Protein AF-A0A1Y3B166-F1 (afdb_monomer_lite)

InterPro domains:
  IPR000203 GPS motif [PF01825] (493-531)
  IPR000203 GPS motif [SM00303] (491-541)
  IPR009772 Cell division cycle protein 123 [PF07065] (14-251)
  IPR009772 Cell division cycle protein 123 [PTHR15323] (17-253)
  IPR046338 GAIN domain superfamily [G3DSA:2.60.220.50] (375-545)
  IPR057244 GAIN, subdomain B [PS50221] (388-542)

Sequence (607 aa):
CNSESCRVTNGNGHDENDDLNDEEINVIEFPQIEKRIRRSLRRYGNLFPKLNWSSCEDASWVQANGTKCSDLTSIFLMLKSSDKIVHDLTDPFDHCSDLDPENPPKFQYQLILRKWINMNPSMEFRCFIGNQTLLAICQRDVRTFYEYIGCEKSQIIQDIQDFFDENIRGKFPLDNFVIDILRPKIQTIQLIDVNVFGELTDSLLFDWDELLAIVEREDSVPSSEFRFIENRFGVQRGRFELNSLPLDVLNGNITNFENVNNNDCYTEEYNDKIHSIYDDIKNESNPITPDKLDKLLSDLNQIIKNISNVIEDVDVANLTHSSLLVVDNLVGRSETWLNMTNVQRLKNSDQVLSVAENLALMMNRKQDEPSDLHPIVRIECANVLLHSKHSTLQSNQSLQYELNKTRLSLPSMSLKGPSDEKISLSSTASVIKNRNLIPRICGRDTADEFQLLNTAIVSMVIGDHNETIRFPEPYYFNLETSNYDRLIFGDQPSCYYWNTSEKCWSSDGCYYRKIDSNRSASICECNHLTSIVIIVDIYNRDGDDLVKTWLTRITSTTTILSVSARNYLLVGYSSPLAIIAVGLIWFYMTEAQVWQDVLESLCGRYL

pLDDT: mean 75.25, std 18.44, range [26.56, 98.0]

Foldseek 3Di:
DDDDDDDDDDDDDDDDDDDDDPDPPPDDDDVVVQVVVVVCCVVQAWWWKDKPADTLQLLLVVDPVRRTHRHPVSRVSSCVLRVVNVCVVPPVCVPPPPADPVDGDDDDMDIDIHRDDDADQQQKKKWWFAQLDTAAIERPQLQADDQVCVVCVVQSLVLVRVCSVVPPRPPDPDRTWMWMWGPPDGNDIDTDHIGGLDDVDDPRVDDSVVVVVLNPDPPDRDRHYYDYQNDGVSRDDDPSCLSVDDVVVVVLDDDDPDDDDDPPPVVVVLLVQLVVLVVVLVPDDPPDALVVLLVSLVSLLVSLVVVLVDDLDDPLVVSLLSSVVSLLSSLPRQVNLVPDDLVSLLSSLLSSQSSQQSSFQSLQSVQPPDDVRDQWDWRDDPFKIKIKGKDWAALQDWDWDDDPQKIKIFGSHAFDDPNPDTDIKMKMKMWGDDFSSARAAPPDPDPPPQKTFFWTWMAMDIHHPPDPGDDPPQGKMKMKTFTNDFDDPQKDKAKWFQDPVVSHTYRPQKGWDPVPDHRGMTMIIGRDRGTMTIMIGRPGVPPPPVVVVVVVVVVVVVVVVVVVVVVVVVPVDDDPVVCVVVVVVVCVVVCVVVVVVVCVVVVVVVD

Structure (mmCIF, N/CA/C/O backbone):
data_AF-A0A1Y3B166-F1
#
_entry.id   AF-A0A1Y3B166-F1
#
loop_
_atom_site.group_PDB
_atom_site.id
_atom_site.type_symbol
_atom_site.label_atom_id
_atom_site.label_alt_id
_atom_site.label_comp_id
_atom_site.label_asym_id
_atom_site.label_entity_id
_atom_site.label_seq_id
_atom_site.pdbx_PDB_ins_code
_atom_site.Cartn_x
_atom_site.Cartn_y
_atom_site.Cartn_z
_atom_site.occupancy
_atom_site.B_iso_or_equiv
_atom_site.auth_seq_id
_atom_site.auth_comp_id
_atom_site.auth_asym_id
_atom_site.auth_atom_id
_atom_site.pdbx_PDB_model_num
ATOM 1 N N . CYS A 1 1 ? -48.652 16.633 -29.079 1.00 29.06 1 CYS A N 1
ATOM 2 C CA . CYS A 1 1 ? -48.584 16.415 -30.533 1.00 29.06 1 CYS A CA 1
ATOM 3 C C . CYS A 1 1 ? -47.295 15.686 -30.857 1.00 29.06 1 CYS A C 1
ATOM 5 O O . CYS A 1 1 ? -46.247 16.175 -30.470 1.00 29.06 1 CYS A O 1
ATOM 7 N N . ASN A 1 2 ? -47.468 14.527 -31.489 1.00 30.77 2 ASN A N 1
ATOM 8 C CA . ASN A 1 2 ? -46.549 13.662 -32.229 1.00 30.77 2 ASN A CA 1
ATOM 9 C C . ASN A 1 2 ? -45.159 13.321 -31.673 1.00 30.77 2 ASN A C 1
ATOM 11 O O . ASN A 1 2 ? -44.249 14.137 -31.598 1.00 30.77 2 ASN A O 1
ATOM 15 N N . SER A 1 3 ? -45.054 12.021 -31.400 1.00 34.16 3 SER A N 1
ATOM 16 C CA . SER A 1 3 ? -43.893 11.153 -31.526 1.00 34.16 3 SER A CA 1
ATOM 17 C C . SER A 1 3 ? -43.062 11.415 -32.781 1.00 34.16 3 SER A C 1
ATOM 19 O O . SER A 1 3 ? -43.612 11.419 -33.883 1.00 34.16 3 SER A O 1
ATOM 21 N N . GLU A 1 4 ? -41.743 11.448 -32.621 1.00 29.92 4 GLU A N 1
ATOM 22 C CA . GLU A 1 4 ? -40.831 10.958 -33.648 1.00 29.92 4 GLU A CA 1
ATOM 23 C C . GLU A 1 4 ? -39.654 10.229 -32.993 1.00 29.92 4 GLU A C 1
ATOM 25 O O . GLU A 1 4 ? -39.066 10.666 -32.005 1.00 29.92 4 GLU A O 1
ATOM 30 N N . SER A 1 5 ? -39.434 9.035 -33.526 1.00 31.53 5 SER A N 1
ATOM 31 C CA . SER A 1 5 ? -38.489 8.005 -33.128 1.00 31.53 5 SER A CA 1
ATOM 32 C C . SER A 1 5 ? -37.068 8.407 -33.524 1.00 31.53 5 SER A C 1
ATOM 34 O O . SER A 1 5 ? -36.801 8.639 -34.701 1.00 31.53 5 SER A O 1
ATOM 36 N N . CYS A 1 6 ? -36.136 8.418 -32.569 1.00 26.56 6 CYS A N 1
ATOM 37 C CA . CYS A 1 6 ? -34.710 8.360 -32.882 1.00 26.56 6 CYS A CA 1
ATOM 38 C C . CYS A 1 6 ? -34.286 6.890 -32.971 1.00 26.56 6 CYS A C 1
ATOM 40 O O . CYS A 1 6 ? -33.980 6.254 -31.964 1.00 26.56 6 CYS A O 1
ATOM 42 N N . ARG A 1 7 ? -34.283 6.358 -34.197 1.00 29.00 7 ARG A N 1
ATOM 43 C CA . ARG A 1 7 ? -33.523 5.161 -34.574 1.00 29.00 7 ARG A CA 1
ATOM 44 C C . ARG A 1 7 ? -32.033 5.502 -34.552 1.00 29.00 7 ARG A C 1
ATOM 46 O O . ARG A 1 7 ? -31.600 6.362 -35.313 1.00 29.00 7 ARG A O 1
ATOM 53 N N . VAL A 1 8 ? -31.256 4.802 -33.732 1.00 31.70 8 VAL A N 1
ATOM 54 C CA . VAL A 1 8 ? -29.798 4.739 -33.884 1.00 31.70 8 VAL A CA 1
ATOM 55 C C . VAL A 1 8 ? -29.495 3.556 -34.796 1.00 31.70 8 VAL A C 1
ATOM 57 O O . VAL A 1 8 ? -29.749 2.406 -34.454 1.00 31.70 8 VAL A O 1
ATOM 60 N N . THR A 1 9 ? -29.017 3.858 -35.998 1.00 29.95 9 THR A N 1
ATOM 61 C CA . THR A 1 9 ? -28.485 2.889 -36.956 1.00 29.95 9 THR A CA 1
ATOM 62 C C . THR A 1 9 ? -27.057 2.526 -36.554 1.00 29.95 9 THR A C 1
ATOM 64 O O . THR A 1 9 ? -26.166 3.362 -36.707 1.00 29.95 9 THR A O 1
ATOM 67 N N . ASN A 1 10 ? -26.831 1.299 -36.082 1.00 31.59 10 ASN A N 1
ATOM 68 C CA . ASN A 1 10 ? -25.486 0.727 -36.024 1.00 31.59 10 ASN A CA 1
ATOM 69 C C . ASN A 1 10 ? -25.186 -0.002 -37.334 1.00 31.59 10 ASN A C 1
ATOM 71 O O . ASN A 1 10 ? -25.979 -0.813 -37.810 1.00 31.59 10 ASN A O 1
ATOM 75 N N . GLY A 1 11 ? -24.054 0.369 -37.931 1.00 28.53 11 GLY A N 1
ATOM 76 C CA . GLY A 1 11 ? -23.514 -0.225 -39.143 1.00 28.53 11 GLY A CA 1
ATOM 77 C C . GLY A 1 11 ? -22.986 -1.638 -38.907 1.00 28.53 11 GLY A C 1
ATOM 78 O O . GLY A 1 11 ? -22.489 -1.966 -37.834 1.00 28.53 11 GLY A O 1
ATOM 79 N N . ASN A 1 12 ? -23.112 -2.441 -39.960 1.00 32.22 12 ASN A N 1
ATOM 80 C CA . ASN A 1 12 ? -22.697 -3.832 -40.071 1.00 32.22 12 ASN A CA 1
ATOM 81 C C . ASN A 1 12 ? -21.214 -4.072 -39.742 1.00 32.22 12 ASN A C 1
ATOM 83 O O . ASN A 1 12 ? -20.334 -3.452 -40.340 1.00 32.22 12 ASN A O 1
ATOM 87 N N . GLY A 1 13 ? -20.967 -5.092 -38.924 1.00 29.06 13 GLY A N 1
ATOM 88 C CA . GLY A 1 13 ? -19.733 -5.870 -38.853 1.00 29.06 13 GLY A CA 1
ATOM 89 C C . GLY A 1 13 ? -20.089 -7.224 -38.242 1.00 29.06 13 GLY A C 1
ATOM 90 O O . GLY A 1 13 ? -20.595 -7.254 -37.130 1.00 29.06 13 GLY A O 1
ATOM 91 N N . HIS A 1 14 ? -19.951 -8.288 -39.033 1.00 35.25 14 HIS A N 1
ATOM 92 C CA . HIS A 1 14 ? -20.368 -9.663 -38.750 1.00 35.25 14 HIS A CA 1
ATOM 93 C C . HIS A 1 14 ? -19.939 -10.190 -37.380 1.00 35.25 14 HIS A C 1
ATOM 95 O O . HIS A 1 14 ? -18.762 -10.097 -37.065 1.00 35.25 14 HIS A O 1
ATOM 101 N N . ASP A 1 15 ? -20.867 -10.847 -36.683 1.00 33.34 15 ASP A N 1
ATOM 102 C CA . ASP A 1 15 ? -20.613 -12.121 -36.008 1.00 33.34 15 ASP A CA 1
ATOM 103 C C . ASP A 1 15 ? -21.908 -12.948 -35.981 1.00 33.34 15 ASP A C 1
ATOM 105 O O . ASP A 1 15 ? -23.016 -12.418 -36.092 1.00 33.34 15 ASP A O 1
ATOM 109 N N . GLU A 1 16 ? -21.717 -14.260 -36.014 1.00 35.97 16 GLU A N 1
ATOM 110 C CA . GLU A 1 16 ? -22.635 -15.281 -36.506 1.00 35.97 16 GLU A CA 1
ATOM 111 C C . GLU A 1 16 ? -23.807 -15.600 -35.558 1.00 35.97 16 GLU A C 1
ATOM 113 O O . GLU A 1 16 ? -23.762 -15.366 -34.356 1.00 35.97 16 GLU A O 1
ATOM 118 N N . ASN A 1 17 ? -24.871 -16.125 -36.170 1.00 34.91 17 ASN A N 1
ATOM 119 C CA . ASN A 1 17 ? -26.182 -16.458 -35.614 1.00 34.91 17 ASN A CA 1
ATOM 120 C C . ASN A 1 17 ? -26.159 -17.257 -34.298 1.00 34.91 17 ASN A C 1
ATOM 122 O O . ASN A 1 17 ? -25.684 -18.390 -34.292 1.00 34.91 17 ASN A O 1
ATOM 126 N N . ASP A 1 18 ? -26.864 -16.748 -33.286 1.00 37.28 18 ASP A N 1
ATOM 127 C CA . ASP A 1 18 ? -27.572 -17.570 -32.300 1.00 37.28 18 ASP A CA 1
ATOM 128 C C . ASP A 1 18 ? -29.056 -17.158 -32.310 1.00 37.28 18 ASP A C 1
ATOM 130 O O . ASP A 1 18 ? -29.440 -16.093 -31.823 1.00 37.28 18 ASP A O 1
ATOM 134 N N . ASP A 1 19 ? -29.887 -18.000 -32.930 1.00 44.50 19 ASP A N 1
ATOM 135 C CA . ASP A 1 19 ? -31.347 -17.889 -32.947 1.00 44.50 19 ASP A CA 1
ATOM 136 C C . ASP A 1 19 ? -31.904 -18.127 -31.529 1.00 44.50 19 ASP A C 1
ATOM 138 O O . ASP A 1 19 ? -32.059 -19.269 -31.089 1.00 44.50 19 ASP A O 1
ATOM 142 N N . LEU A 1 20 ? -32.254 -17.055 -30.814 1.00 43.06 20 LEU A N 1
ATOM 143 C CA . LEU A 1 20 ? -33.103 -17.123 -29.624 1.00 43.06 20 LEU A CA 1
ATOM 144 C C . LEU A 1 20 ? -34.453 -16.481 -29.946 1.00 43.06 20 LEU A C 1
ATOM 146 O O . LEU A 1 20 ? -34.530 -15.312 -30.307 1.00 43.06 20 LEU A O 1
ATOM 150 N N . ASN A 1 21 ? -35.509 -17.288 -29.840 1.00 42.59 21 ASN A N 1
ATOM 151 C CA . ASN A 1 21 ? -36.901 -16.910 -30.068 1.00 42.59 21 ASN A CA 1
ATOM 152 C C . ASN A 1 21 ? -37.264 -15.582 -29.376 1.00 42.59 21 ASN A C 1
ATOM 154 O O . ASN A 1 21 ? -37.164 -15.478 -28.154 1.00 42.59 21 ASN A O 1
ATOM 158 N N . ASP A 1 22 ? -37.759 -14.615 -30.154 1.00 46.34 22 ASP A N 1
ATOM 159 C CA . ASP A 1 22 ? -38.409 -13.395 -29.667 1.00 46.34 22 ASP A CA 1
ATOM 160 C C . ASP A 1 22 ? -39.724 -13.753 -28.942 1.00 46.34 22 ASP A C 1
ATOM 162 O O . ASP A 1 22 ? -40.817 -13.703 -29.513 1.00 46.34 22 ASP A O 1
ATOM 166 N N . GLU A 1 23 ? -39.643 -14.135 -27.667 1.00 53.56 23 GLU A N 1
ATOM 167 C CA . GLU A 1 23 ? -40.778 -13.977 -26.759 1.00 53.56 23 GLU A CA 1
ATOM 168 C C . GLU A 1 23 ? -40.972 -12.470 -26.521 1.00 53.56 23 GLU A C 1
ATOM 170 O O . GLU A 1 23 ? -40.043 -11.784 -26.095 1.00 53.56 23 GLU A O 1
ATOM 175 N N . GLU A 1 24 ? -42.162 -11.928 -26.814 1.00 52.53 24 GLU A N 1
ATOM 176 C CA . GLU A 1 24 ? -42.541 -10.549 -26.472 1.00 52.53 24 GLU A CA 1
ATOM 177 C C . GLU A 1 24 ? -42.286 -10.302 -24.974 1.00 52.53 24 GLU A C 1
ATOM 179 O O . GLU A 1 24 ? -43.092 -10.669 -24.115 1.00 52.53 24 GLU A O 1
ATOM 184 N N . ILE A 1 25 ? -41.151 -9.678 -24.641 1.00 55.22 25 ILE A N 1
ATOM 185 C CA . ILE A 1 25 ? -40.824 -9.308 -23.265 1.00 55.22 25 ILE A CA 1
ATOM 186 C C . ILE A 1 25 ? -41.840 -8.252 -22.832 1.00 55.22 25 ILE A C 1
ATOM 188 O O . ILE A 1 25 ? -41.792 -7.096 -23.256 1.00 55.22 25 ILE A O 1
ATOM 192 N N . ASN A 1 26 ? -42.779 -8.652 -21.980 1.00 54.41 26 ASN A N 1
ATOM 193 C CA . ASN A 1 26 ? -43.781 -7.766 -21.409 1.00 54.41 26 ASN A CA 1
ATOM 194 C C . ASN A 1 26 ? -43.086 -6.812 -20.416 1.00 54.41 26 ASN A C 1
ATOM 196 O O . ASN A 1 26 ? -42.846 -7.162 -19.259 1.00 54.41 26 ASN A O 1
ATOM 200 N N . VAL A 1 27 ? -42.678 -5.629 -20.887 1.00 64.31 27 VAL A N 1
ATOM 201 C CA . VAL A 1 27 ? -41.956 -4.639 -20.074 1.00 64.31 27 VAL A CA 1
ATOM 202 C C . VAL A 1 27 ? -42.905 -4.066 -19.021 1.00 64.31 27 VAL A C 1
ATOM 204 O O . VAL A 1 27 ? -43.842 -3.334 -19.331 1.00 64.31 27 VAL A O 1
ATOM 207 N N . ILE A 1 28 ? -42.659 -4.399 -17.755 1.00 71.50 28 ILE A N 1
ATOM 208 C CA . ILE A 1 28 ? -43.430 -3.879 -16.623 1.00 71.50 28 ILE A CA 1
ATOM 209 C C . ILE A 1 28 ? -43.068 -2.400 -16.412 1.00 71.50 28 ILE A C 1
ATOM 211 O O . ILE A 1 28 ? -41.926 -2.074 -16.089 1.00 71.50 28 ILE A O 1
ATOM 215 N N . GLU A 1 29 ? -44.043 -1.499 -16.566 1.00 76.06 29 GLU A N 1
ATOM 216 C CA . GLU A 1 29 ? -43.862 -0.056 -16.360 1.00 76.06 29 GLU A CA 1
ATOM 217 C C . GLU A 1 29 ? -44.347 0.408 -14.975 1.00 76.06 29 GLU A C 1
ATOM 219 O O . GLU A 1 29 ? -45.410 0.008 -14.494 1.00 76.06 29 GLU A O 1
ATOM 224 N N . PHE A 1 30 ? -43.621 1.352 -14.357 1.00 85.12 30 PHE A N 1
ATOM 225 C CA . PHE A 1 30 ? -43.967 1.934 -13.049 1.00 85.12 30 PHE A CA 1
ATOM 226 C C . PHE A 1 30 ? -44.230 3.451 -13.126 1.00 85.12 30 PHE A C 1
ATOM 228 O O . PHE A 1 30 ? -43.569 4.246 -12.443 1.00 85.12 30 PHE A O 1
ATOM 235 N N . PRO A 1 31 ? -45.229 3.910 -13.904 1.00 87.94 31 PRO A N 1
ATOM 236 C CA . PRO A 1 31 ? -45.372 5.317 -14.293 1.00 87.94 31 PRO A CA 1
ATOM 237 C C . PRO A 1 31 ? -45.524 6.282 -13.106 1.00 87.94 31 PRO A C 1
ATOM 239 O O . PRO A 1 31 ? -45.071 7.430 -13.156 1.00 87.94 31 PRO A O 1
ATOM 242 N N . GLN A 1 32 ? -46.139 5.837 -12.006 1.00 89.75 32 GLN A N 1
ATOM 243 C CA . GLN A 1 32 ? -46.289 6.658 -10.802 1.00 89.75 32 GLN A CA 1
ATOM 244 C C . GLN A 1 32 ? -44.958 6.860 -10.066 1.00 89.75 32 GLN A C 1
ATOM 246 O O . GLN A 1 32 ? -44.649 7.988 -9.667 1.00 89.75 32 GLN A O 1
ATOM 251 N N . ILE A 1 33 ? -44.167 5.794 -9.911 1.00 90.31 33 ILE A N 1
ATOM 252 C CA . ILE A 1 33 ? -42.852 5.832 -9.259 1.00 90.31 33 ILE A CA 1
ATOM 253 C C . ILE A 1 33 ? -41.909 6.692 -10.093 1.00 90.31 33 ILE A C 1
ATOM 255 O O . ILE A 1 33 ? -41.327 7.645 -9.573 1.00 90.31 33 ILE A O 1
ATOM 259 N N . GLU A 1 34 ? -41.858 6.463 -11.406 1.00 93.06 34 GLU A N 1
ATOM 260 C CA . GLU A 1 34 ? -41.016 7.256 -12.297 1.00 93.06 34 GLU A CA 1
ATOM 261 C C . GLU A 1 34 ? -41.362 8.746 -12.260 1.00 93.06 34 GLU A C 1
ATOM 263 O O . GLU A 1 34 ? -40.479 9.605 -12.231 1.00 93.06 34 GLU A O 1
ATOM 268 N N . LYS A 1 35 ? -42.657 9.090 -12.245 1.00 94.38 35 LYS A N 1
ATOM 269 C CA . LYS A 1 35 ? -43.097 10.487 -12.157 1.00 94.38 35 LYS A CA 1
ATOM 270 C C . LYS A 1 35 ? -42.644 11.136 -10.849 1.00 94.38 35 LYS A C 1
ATOM 272 O O . LYS A 1 35 ? -42.247 12.305 -10.863 1.00 94.38 35 LYS A O 1
ATOM 277 N N . ARG A 1 36 ? -42.690 10.405 -9.729 1.00 94.94 36 ARG A N 1
ATOM 278 C CA . ARG A 1 36 ? -42.213 10.890 -8.422 1.00 94.94 36 ARG A CA 1
ATOM 279 C C . ARG A 1 36 ? -40.693 11.052 -8.417 1.00 94.94 36 ARG A C 1
ATOM 281 O O . ARG A 1 36 ? -40.229 12.124 -8.037 1.00 94.94 36 ARG A O 1
ATOM 288 N N . ILE A 1 37 ? -39.943 10.082 -8.941 1.00 95.44 37 ILE A N 1
ATOM 289 C CA . ILE A 1 37 ? -38.481 10.162 -9.085 1.00 95.44 37 ILE A CA 1
ATOM 290 C C . ILE A 1 37 ? -38.084 11.365 -9.950 1.00 95.44 37 ILE A C 1
ATOM 292 O O . ILE A 1 37 ? -37.311 12.216 -9.512 1.00 95.44 37 ILE A O 1
ATOM 296 N N . ARG A 1 38 ? -38.673 11.514 -11.145 1.00 95.31 38 ARG A N 1
ATOM 297 C CA . ARG A 1 38 ? -38.398 12.652 -12.044 1.00 95.31 38 ARG A CA 1
ATOM 298 C C . ARG A 1 38 ? -38.731 13.999 -11.399 1.00 95.31 38 ARG A C 1
ATOM 300 O O . ARG A 1 38 ? -38.106 15.006 -11.732 1.00 95.31 38 ARG A O 1
ATOM 307 N N . ARG A 1 39 ? -39.720 14.056 -10.499 1.00 95.75 39 ARG A N 1
ATOM 308 C CA . ARG A 1 39 ? -40.032 15.270 -9.728 1.00 95.75 39 ARG A CA 1
ATOM 309 C C . ARG A 1 39 ? -38.964 15.552 -8.668 1.00 95.75 39 ARG A C 1
ATOM 311 O O . ARG A 1 39 ? -38.594 16.712 -8.507 1.00 95.75 39 ARG A O 1
ATOM 318 N N . SER A 1 40 ? -38.462 14.525 -7.987 1.00 96.31 40 SER A N 1
ATOM 319 C CA . SER A 1 40 ? -37.365 14.651 -7.021 1.00 96.31 40 SER A CA 1
ATOM 320 C C . SER A 1 40 ? -36.061 15.084 -7.693 1.00 96.31 40 SER A C 1
ATOM 322 O O . SER A 1 40 ? -35.439 16.028 -7.213 1.00 96.31 40 SER A O 1
ATOM 324 N N . LEU A 1 41 ? -35.709 14.499 -8.845 1.00 95.25 41 LEU A N 1
ATOM 325 C CA . LEU A 1 41 ? -34.530 14.884 -9.637 1.00 95.25 41 LEU A CA 1
ATOM 326 C C . LEU A 1 41 ? -34.592 16.360 -10.050 1.00 95.25 41 LEU A C 1
ATOM 328 O O . LEU A 1 41 ? -33.640 17.110 -9.868 1.00 95.25 41 LEU A O 1
ATOM 332 N N . ARG A 1 42 ? -35.758 16.831 -10.513 1.00 95.44 42 ARG A N 1
ATOM 333 C CA . ARG A 1 42 ? -35.951 18.255 -10.839 1.00 95.44 42 ARG A CA 1
ATOM 334 C C . ARG A 1 42 ? -35.795 19.185 -9.636 1.00 95.44 42 ARG A C 1
ATOM 336 O O . ARG A 1 42 ? -35.404 20.332 -9.812 1.00 95.44 42 ARG A O 1
ATOM 343 N N . ARG A 1 43 ? -36.154 18.727 -8.433 1.00 95.75 43 ARG A N 1
ATOM 344 C CA . ARG A 1 43 ? -36.134 19.555 -7.220 1.00 95.75 43 ARG A CA 1
ATOM 345 C C . ARG A 1 43 ? -34.763 19.590 -6.549 1.00 95.75 43 ARG A C 1
ATOM 347 O O . ARG A 1 43 ? -34.367 20.641 -6.058 1.00 95.75 43 ARG A O 1
ATOM 354 N N . TYR A 1 44 ? -34.081 18.453 -6.479 1.00 93.19 44 TYR A N 1
ATOM 355 C CA . TYR A 1 44 ? -32.858 18.288 -5.691 1.00 93.19 44 TYR A CA 1
ATOM 356 C C . TYR A 1 44 ? -31.603 18.101 -6.552 1.00 93.19 44 TYR A C 1
ATOM 358 O O . TYR A 1 44 ? -30.494 18.169 -6.022 1.00 93.19 44 TYR A O 1
ATOM 366 N N . GLY A 1 45 ? -31.765 17.930 -7.868 1.00 94.12 45 GLY A N 1
ATOM 367 C CA . GLY A 1 45 ? -30.688 17.614 -8.794 1.00 94.12 45 GLY A CA 1
ATOM 368 C C . GLY A 1 45 ? -30.309 16.146 -8.666 1.00 94.12 45 GLY A C 1
ATOM 369 O O . GLY A 1 45 ? -31.100 15.267 -8.995 1.00 94.12 45 GLY A O 1
ATOM 370 N N . ASN A 1 46 ? -29.106 15.898 -8.160 1.00 95.31 46 ASN A N 1
ATOM 371 C CA . ASN A 1 46 ? -28.573 14.550 -8.000 1.00 95.31 46 ASN A CA 1
ATOM 372 C C . ASN A 1 46 ? -29.121 13.891 -6.733 1.00 95.31 46 ASN A C 1
ATOM 374 O O . ASN A 1 46 ? -29.265 14.540 -5.691 1.00 95.31 46 ASN A O 1
ATOM 378 N N . LEU A 1 47 ? -29.403 12.597 -6.820 1.00 96.06 47 LEU A N 1
ATOM 379 C CA . LEU A 1 47 ? -30.021 11.815 -5.757 1.00 96.06 47 LEU A CA 1
ATOM 380 C C . LEU A 1 47 ? -29.172 10.597 -5.396 1.00 96.06 47 LEU A C 1
ATOM 382 O O . LEU A 1 47 ? -28.379 10.118 -6.204 1.00 96.06 47 LEU A O 1
ATOM 386 N N . PHE A 1 48 ? -29.380 10.101 -4.181 1.00 94.44 48 PHE A N 1
ATOM 387 C CA . PHE A 1 48 ? -28.839 8.848 -3.676 1.00 94.44 48 PHE A CA 1
ATOM 388 C C . PHE A 1 48 ? -30.002 7.962 -3.187 1.00 94.44 48 PHE A C 1
ATOM 390 O O . PHE A 1 48 ? -30.721 8.379 -2.266 1.00 94.44 48 PHE A O 1
ATOM 397 N N . PRO A 1 49 ? -30.259 6.810 -3.837 1.00 94.94 49 PRO A N 1
ATOM 398 C CA . PRO A 1 49 ? -31.373 5.934 -3.493 1.00 94.94 49 PRO A CA 1
ATOM 399 C C . PRO A 1 49 ? -31.048 4.978 -2.333 1.00 94.94 49 PRO A C 1
ATOM 401 O O . PRO A 1 49 ? -29.926 4.490 -2.189 1.00 94.94 49 PRO A O 1
ATOM 404 N N . LYS A 1 50 ? -32.069 4.697 -1.524 1.00 95.44 50 LYS A N 1
ATOM 405 C CA . LYS A 1 50 ? -32.062 3.764 -0.389 1.00 95.44 50 LYS A CA 1
ATOM 406 C C . LYS A 1 50 ? -33.464 3.150 -0.240 1.00 95.44 50 LYS A C 1
ATOM 408 O O . LYS A 1 50 ? -34.446 3.812 -0.592 1.00 95.44 50 LYS A O 1
ATOM 413 N N . LEU A 1 51 ? -33.562 1.913 0.246 1.00 95.00 51 LEU A N 1
ATOM 414 C CA . LEU A 1 51 ? -34.832 1.340 0.709 1.00 95.00 51 LEU A CA 1
ATOM 415 C C . LEU A 1 51 ? -35.058 1.664 2.194 1.00 95.00 51 LEU A C 1
ATOM 417 O O . LEU A 1 51 ? -34.637 2.715 2.673 1.00 95.00 51 LEU A O 1
ATOM 421 N N . ASN A 1 52 ? -35.777 0.821 2.926 1.00 92.94 52 ASN A N 1
ATOM 422 C CA . ASN A 1 52 ? -36.113 1.066 4.322 1.00 92.94 52 ASN A CA 1
ATOM 423 C C . ASN A 1 52 ? -34.848 1.143 5.189 1.00 92.94 52 ASN A C 1
ATOM 425 O O . ASN A 1 52 ? -34.753 2.044 6.025 1.00 92.94 52 ASN A O 1
ATOM 429 N N . TRP A 1 53 ? -33.871 0.262 4.945 1.00 91.31 53 TRP A N 1
ATOM 430 C CA . TRP A 1 53 ? -32.709 0.087 5.821 1.00 91.31 53 TRP A CA 1
ATOM 431 C C . TRP A 1 53 ? -31.381 0.228 5.100 1.00 91.31 53 TRP A C 1
ATOM 433 O O . TRP A 1 53 ? -30.471 0.836 5.658 1.00 91.31 53 TRP A O 1
ATOM 443 N N . SER A 1 54 ? -31.287 -0.190 3.840 1.00 91.81 54 SER A N 1
ATOM 444 C CA . SER A 1 54 ? -30.014 -0.207 3.124 1.00 91.81 54 SER A CA 1
ATOM 445 C C . SER A 1 54 ? -29.908 0.839 2.020 1.00 91.81 54 SER A C 1
ATOM 447 O O . SER A 1 54 ? -30.828 1.054 1.225 1.00 91.81 54 SER A O 1
ATOM 449 N N . SER A 1 55 ? -28.756 1.509 1.960 1.00 91.06 55 SER A N 1
ATOM 450 C CA . SER A 1 55 ? -28.369 2.360 0.834 1.00 91.06 55 SER A CA 1
ATOM 451 C C . SER A 1 55 ? -27.659 1.547 -0.252 1.00 91.06 55 SER A C 1
ATOM 453 O O . SER A 1 55 ? -27.010 0.548 0.046 1.00 91.06 55 SER A O 1
ATOM 455 N N . CYS A 1 56 ? -27.729 2.008 -1.505 1.00 89.06 56 CYS A N 1
ATOM 456 C CA . CYS A 1 56 ? -27.114 1.318 -2.652 1.00 89.06 56 CYS A CA 1
ATOM 457 C C . CYS A 1 56 ? -25.599 1.595 -2.774 1.00 89.06 56 CYS A C 1
ATOM 459 O O . CYS A 1 56 ? -25.089 1.779 -3.874 1.00 89.06 56 CYS A O 1
ATOM 461 N N . GLU A 1 57 ? -24.878 1.776 -1.668 1.00 88.06 57 GLU A N 1
ATOM 462 C CA . GLU A 1 57 ? -23.464 2.188 -1.695 1.00 88.06 57 GLU A CA 1
ATOM 463 C C . GLU A 1 57 ? -22.546 1.125 -2.327 1.00 88.06 57 GLU A C 1
ATOM 465 O O . GLU A 1 57 ? -21.611 1.453 -3.061 1.00 88.06 57 GLU A O 1
ATOM 470 N N . ASP A 1 58 ? -22.866 -0.146 -2.095 1.00 85.44 58 ASP A N 1
ATOM 471 C CA . ASP A 1 58 ? -22.180 -1.323 -2.633 1.00 85.44 58 ASP A CA 1
ATOM 472 C C . ASP A 1 58 ? -22.298 -1.441 -4.159 1.00 85.44 58 ASP A C 1
ATOM 474 O O . ASP A 1 58 ? -21.405 -1.987 -4.790 1.00 85.44 58 ASP A O 1
ATOM 478 N N . ALA A 1 59 ? -23.322 -0.847 -4.778 1.00 88.81 59 ALA A N 1
ATOM 479 C CA . ALA A 1 59 ? -23.479 -0.797 -6.236 1.00 88.81 59 ALA A CA 1
ATOM 480 C C . ALA A 1 59 ? -22.725 0.366 -6.909 1.00 88.81 59 ALA A C 1
ATOM 482 O O . ALA A 1 59 ? -22.888 0.608 -8.107 1.00 88.81 59 ALA A O 1
ATOM 483 N N . SER A 1 60 ? -21.909 1.124 -6.167 1.00 86.69 60 SER A N 1
ATOM 484 C CA . SER A 1 60 ? -21.207 2.301 -6.705 1.00 86.69 60 SER A CA 1
ATOM 485 C C . SER A 1 60 ? -20.276 1.993 -7.886 1.00 86.69 60 SER A C 1
ATOM 487 O O . SER A 1 60 ? -20.038 2.878 -8.708 1.00 86.69 60 SER A O 1
ATOM 489 N N . TRP A 1 61 ? -19.804 0.748 -8.015 1.00 80.81 61 TRP A N 1
ATOM 490 C CA . TRP A 1 61 ? -18.957 0.274 -9.116 1.00 80.81 61 TRP A CA 1
ATOM 491 C C . TRP A 1 61 ? -19.669 0.232 -10.477 1.00 80.81 61 TRP A C 1
ATOM 493 O O . TRP A 1 61 ? -19.015 0.259 -11.518 1.00 80.81 61 TRP A O 1
ATOM 503 N N . VAL A 1 62 ? -21.004 0.196 -10.494 1.00 84.56 62 VAL A N 1
ATOM 504 C CA . VAL A 1 62 ? -21.801 0.002 -11.717 1.00 84.56 62 VAL A CA 1
ATOM 505 C C . VAL A 1 62 ? -21.852 1.262 -12.587 1.00 84.56 62 VAL A C 1
ATOM 507 O O . VAL A 1 62 ? -22.152 1.195 -13.780 1.00 84.56 62 VAL A O 1
ATOM 510 N N . GLN A 1 63 ? -21.548 2.434 -12.022 1.00 82.81 63 GLN A N 1
ATOM 511 C CA . GLN A 1 63 ? -21.568 3.704 -12.744 1.00 82.81 63 GLN A CA 1
ATOM 512 C C . GLN A 1 63 ? -20.300 4.532 -12.510 1.00 82.81 63 GLN A C 1
ATOM 514 O O . GLN A 1 63 ? -19.797 4.647 -11.399 1.00 82.81 63 GLN A O 1
ATOM 519 N N . ALA A 1 64 ? -19.837 5.230 -13.551 1.00 76.94 64 ALA A N 1
ATOM 520 C CA . ALA A 1 64 ? -18.635 6.072 -13.485 1.00 76.94 64 ALA A CA 1
ATOM 521 C C . ALA A 1 64 ? -18.725 7.229 -12.463 1.00 76.94 64 ALA A C 1
ATOM 523 O O . ALA A 1 64 ? -17.707 7.773 -12.047 1.00 76.94 64 ALA A O 1
ATOM 524 N N . ASN A 1 65 ? -19.940 7.617 -12.058 1.00 77.38 65 ASN A N 1
ATOM 525 C CA . ASN A 1 65 ? -20.190 8.704 -11.108 1.00 77.38 65 ASN A CA 1
ATOM 526 C C . ASN A 1 65 ? -20.396 8.217 -9.655 1.00 77.38 65 ASN A C 1
ATOM 528 O O . ASN A 1 65 ? -20.930 8.966 -8.830 1.00 77.38 65 ASN A O 1
ATOM 532 N N . GLY A 1 66 ? -20.010 6.979 -9.328 1.00 86.00 66 GLY A N 1
ATOM 533 C CA . GLY A 1 66 ? -20.095 6.425 -7.973 1.00 86.00 66 GLY A CA 1
ATOM 534 C C . GLY A 1 66 ? -21.538 6.272 -7.490 1.00 86.00 66 GLY A C 1
ATOM 535 O O . GLY A 1 66 ? -22.322 5.547 -8.082 1.00 86.00 66 GLY A O 1
ATOM 536 N N . THR A 1 67 ? -21.936 6.959 -6.418 1.00 89.50 67 THR A N 1
ATOM 537 C CA . THR A 1 67 ? -23.310 6.898 -5.866 1.00 89.50 67 THR A CA 1
ATOM 538 C C . THR A 1 67 ? -24.250 7.986 -6.402 1.00 89.50 67 THR A C 1
ATOM 540 O O . THR A 1 67 ? -25.431 8.046 -6.044 1.00 89.50 67 THR A O 1
ATOM 543 N N . LYS A 1 68 ? -23.744 8.878 -7.260 1.00 93.19 68 LYS A N 1
ATOM 544 C CA . LYS A 1 68 ? -24.458 10.066 -7.736 1.00 93.19 68 LYS A CA 1
ATOM 545 C C . LYS A 1 68 ? -25.408 9.732 -8.886 1.00 93.19 68 LYS A C 1
ATOM 547 O O . LYS A 1 68 ? -25.001 9.680 -10.046 1.00 93.19 68 LYS A O 1
ATOM 552 N N . CYS A 1 69 ? -26.700 9.637 -8.590 1.00 94.31 69 CYS A N 1
ATOM 553 C CA . CYS A 1 69 ? -27.717 9.385 -9.609 1.00 94.31 69 CYS A CA 1
ATOM 554 C C . CYS A 1 69 ? -28.281 10.700 -10.163 1.00 94.31 69 CYS A C 1
ATOM 556 O O . CYS A 1 69 ? -28.790 11.535 -9.410 1.00 94.31 69 CYS A O 1
ATOM 558 N N . SER A 1 70 ? -28.188 10.892 -11.481 1.00 92.88 70 SER A N 1
ATOM 559 C CA . SER A 1 70 ? -28.568 12.147 -12.163 1.00 92.88 70 SER A CA 1
ATOM 560 C C . SER A 1 70 ? -29.824 12.010 -13.031 1.00 92.88 70 SER A C 1
ATOM 562 O O . SER A 1 70 ? -30.399 13.005 -13.474 1.00 92.88 70 SER A O 1
ATOM 564 N N . ASP A 1 71 ? -30.278 10.781 -13.255 1.00 92.81 71 ASP A N 1
ATOM 565 C CA . ASP A 1 71 ? -31.434 10.455 -14.079 1.00 92.81 71 ASP A CA 1
ATOM 566 C C . ASP A 1 71 ? -32.178 9.232 -13.517 1.00 92.81 71 ASP A C 1
ATOM 568 O O . ASP A 1 71 ? -31.811 8.652 -12.497 1.00 92.81 71 ASP A O 1
ATOM 572 N N . LEU A 1 72 ? -33.283 8.867 -14.164 1.00 92.81 72 LEU A N 1
ATOM 573 C CA . LEU A 1 72 ? -34.103 7.733 -13.745 1.00 92.81 72 LEU A CA 1
ATOM 574 C C . LEU A 1 72 ? -33.371 6.390 -13.915 1.00 92.81 72 LEU A C 1
ATOM 576 O O . LEU A 1 72 ? -33.510 5.511 -13.069 1.00 92.81 72 LEU A O 1
ATOM 580 N N . THR A 1 73 ? -32.598 6.248 -14.992 1.00 90.94 73 THR A N 1
ATOM 581 C CA . THR A 1 73 ? -31.894 5.011 -15.339 1.00 90.94 73 THR A CA 1
ATOM 582 C C . THR A 1 73 ? -30.828 4.686 -14.301 1.00 90.94 73 THR A C 1
ATOM 584 O O . THR A 1 73 ? -30.793 3.568 -13.805 1.00 90.94 73 THR A O 1
ATOM 587 N N . SER A 1 74 ? -30.021 5.672 -13.908 1.00 92.31 74 SER A N 1
ATOM 588 C CA . SER A 1 74 ? -29.002 5.548 -12.861 1.00 92.31 74 SER A CA 1
ATOM 589 C C . SER A 1 74 ? -29.597 5.111 -11.520 1.00 92.31 74 SER A C 1
ATOM 591 O O . SER A 1 74 ? -29.043 4.234 -10.868 1.00 92.31 74 SER A O 1
ATOM 593 N N . ILE A 1 75 ? -30.771 5.631 -11.137 1.00 93.44 75 ILE A N 1
ATOM 594 C CA . ILE A 1 75 ? -31.460 5.207 -9.906 1.00 93.44 75 ILE A CA 1
ATOM 595 C C . ILE A 1 75 ? -31.860 3.732 -9.975 1.00 93.44 75 ILE A C 1
ATOM 597 O O . ILE A 1 75 ? -31.604 2.987 -9.032 1.00 93.44 75 ILE A O 1
ATOM 601 N N . PHE A 1 76 ? -32.488 3.302 -11.071 1.00 92.19 76 PHE A N 1
ATOM 602 C CA . PHE A 1 76 ? -32.911 1.909 -11.213 1.00 92.19 76 PHE A CA 1
ATOM 603 C C . PHE A 1 76 ? -31.735 0.947 -11.344 1.00 92.19 76 PHE A C 1
ATOM 605 O O . PHE A 1 76 ? -31.778 -0.136 -10.772 1.00 92.19 76 PHE A O 1
ATOM 612 N N . LEU A 1 77 ? -30.681 1.352 -12.051 1.00 91.69 77 LEU A N 1
ATOM 613 C CA . LEU A 1 77 ? -29.465 0.567 -12.197 1.00 91.69 77 LEU A CA 1
ATOM 614 C C . LEU A 1 77 ? -28.799 0.322 -10.838 1.00 91.69 77 LEU A C 1
ATOM 616 O O . LEU A 1 77 ? -28.489 -0.821 -10.520 1.00 91.69 77 LEU A O 1
ATOM 620 N N . MET A 1 78 ? -28.664 1.366 -10.015 1.00 92.19 78 MET A N 1
ATOM 621 C CA . MET A 1 78 ? -28.114 1.255 -8.660 1.00 92.19 78 MET A CA 1
ATOM 622 C C . MET A 1 78 ? -28.953 0.340 -7.766 1.00 92.19 78 MET A C 1
ATOM 624 O O . MET A 1 78 ? -28.404 -0.527 -7.098 1.00 92.19 78 MET A O 1
ATOM 628 N N . LEU A 1 79 ? -30.282 0.499 -7.782 1.00 92.88 79 LEU A N 1
ATOM 629 C CA . LEU A 1 79 ? -31.186 -0.349 -6.998 1.00 92.88 79 LEU A CA 1
ATOM 630 C C . LEU A 1 79 ? -31.115 -1.818 -7.430 1.00 92.88 79 LEU A C 1
ATOM 632 O O . LEU A 1 79 ? -31.135 -2.700 -6.583 1.00 92.88 79 LEU A O 1
ATOM 636 N N . LYS A 1 80 ? -31.038 -2.084 -8.740 1.00 90.88 80 LYS A N 1
ATOM 637 C CA . LYS A 1 80 ? -31.011 -3.448 -9.287 1.00 90.88 80 LYS A CA 1
ATOM 638 C C . LYS A 1 80 ? -29.685 -4.168 -9.026 1.00 90.88 80 LYS A C 1
ATOM 640 O O . LYS A 1 80 ? -29.662 -5.391 -9.028 1.00 90.88 80 LYS A O 1
ATOM 645 N N . SER A 1 81 ? -28.603 -3.418 -8.850 1.00 91.06 81 SER A N 1
ATOM 646 C CA . SER A 1 81 ? -27.245 -3.967 -8.787 1.00 91.06 81 SER A CA 1
ATOM 647 C C . SER A 1 81 ? -26.654 -3.968 -7.374 1.00 91.06 81 SER A C 1
ATOM 649 O O . SER A 1 81 ? -25.460 -4.196 -7.226 1.00 91.06 81 SER A O 1
ATOM 651 N N . SER A 1 82 ? -27.453 -3.636 -6.356 1.00 92.81 82 SER A N 1
ATOM 652 C CA . SER A 1 82 ? -27.027 -3.598 -4.955 1.00 92.81 82 SER A CA 1
ATOM 653 C C . SER A 1 82 ? -27.497 -4.854 -4.237 1.00 92.81 82 SER A C 1
ATOM 655 O O . SER A 1 82 ? -28.702 -5.093 -4.130 1.00 92.81 82 SER A O 1
ATOM 657 N N . ASP A 1 83 ? -26.554 -5.614 -3.691 1.00 88.94 83 ASP A N 1
ATOM 658 C CA . ASP A 1 83 ? -26.838 -6.821 -2.916 1.00 88.94 83 ASP A CA 1
ATOM 659 C C . ASP A 1 83 ? -27.541 -6.472 -1.606 1.00 88.94 83 ASP A C 1
ATOM 661 O O . ASP A 1 83 ? -28.442 -7.182 -1.167 1.00 88.94 83 ASP A O 1
ATOM 665 N N . LYS A 1 84 ? -27.215 -5.319 -1.009 1.00 89.88 84 LYS A N 1
ATOM 666 C CA . LYS A 1 84 ? -27.934 -4.842 0.181 1.00 89.88 84 LYS A CA 1
ATOM 667 C C . LYS A 1 84 ? -29.408 -4.553 -0.096 1.00 89.88 84 LYS A C 1
ATOM 669 O O . LYS A 1 84 ? -30.260 -4.767 0.759 1.00 89.88 84 LYS A O 1
ATOM 674 N N . ILE A 1 85 ? -29.718 -4.036 -1.284 1.00 94.12 85 ILE A N 1
ATOM 675 C CA . ILE A 1 85 ? -31.102 -3.778 -1.693 1.00 94.12 85 ILE A CA 1
ATOM 676 C C . ILE A 1 85 ? -31.833 -5.095 -1.953 1.00 94.12 85 ILE A C 1
ATOM 678 O O . ILE A 1 85 ? -33.015 -5.193 -1.631 1.00 94.12 85 ILE A O 1
ATOM 682 N N . VAL A 1 86 ? -31.142 -6.104 -2.493 1.00 92.50 86 VAL A N 1
ATOM 683 C CA . VAL A 1 86 ? -31.683 -7.465 -2.607 1.00 92.50 86 VAL A CA 1
ATOM 684 C C . VAL A 1 86 ? -31.996 -8.017 -1.219 1.00 92.50 86 VAL A C 1
ATOM 686 O O . VAL A 1 86 ? -33.141 -8.390 -0.996 1.00 92.50 86 VAL A O 1
ATOM 689 N N . HIS A 1 87 ? -31.053 -7.952 -0.274 1.00 90.06 87 HIS A N 1
ATOM 690 C CA . HIS A 1 87 ? -31.252 -8.399 1.108 1.00 90.06 87 HIS A CA 1
ATOM 691 C C . HIS A 1 87 ? -32.446 -7.706 1.786 1.00 90.06 87 HIS A C 1
ATOM 693 O O . HIS A 1 87 ? -33.289 -8.374 2.377 1.00 90.06 87 HIS A O 1
ATOM 699 N N . ASP A 1 88 ? -32.585 -6.378 1.657 1.00 91.38 88 ASP A N 1
ATOM 700 C CA . ASP A 1 88 ? -33.759 -5.648 2.166 1.00 91.38 88 ASP A CA 1
ATOM 701 C C . ASP A 1 88 ? -35.082 -6.224 1.605 1.00 91.38 88 ASP A C 1
ATOM 703 O O . ASP A 1 88 ? -36.105 -6.215 2.295 1.00 91.38 88 ASP A O 1
ATOM 707 N N . LEU A 1 89 ? -35.092 -6.689 0.350 1.00 91.81 89 LEU A N 1
ATOM 708 C CA . LEU A 1 89 ? -36.280 -7.192 -0.349 1.00 91.81 89 LEU A CA 1
ATOM 709 C C . LEU A 1 89 ? -36.568 -8.680 -0.111 1.00 91.81 89 LEU A C 1
ATOM 711 O O . LEU A 1 89 ? -37.736 -9.066 -0.190 1.00 91.81 89 LEU A O 1
ATOM 715 N N . THR A 1 90 ? -35.545 -9.501 0.117 1.00 90.00 90 THR A N 1
ATOM 716 C CA . THR A 1 90 ? -35.679 -10.958 0.251 1.00 90.00 90 THR A CA 1
ATOM 717 C C . THR A 1 90 ? -35.733 -11.386 1.709 1.00 90.00 90 THR A C 1
ATOM 719 O O . THR A 1 90 ? -36.694 -12.045 2.103 1.00 90.00 90 THR A O 1
ATOM 722 N N . ASP A 1 91 ? -34.775 -10.919 2.509 1.00 87.38 91 ASP A N 1
ATOM 723 C CA . ASP A 1 91 ? -34.417 -11.514 3.799 1.00 87.38 91 ASP A CA 1
ATOM 724 C C . ASP A 1 91 ? -34.306 -10.471 4.949 1.00 87.38 91 ASP A C 1
ATOM 726 O O . ASP A 1 91 ? -33.418 -10.555 5.800 1.00 87.38 91 ASP A O 1
ATOM 730 N N . PRO A 1 92 ? -35.186 -9.444 5.046 1.00 87.38 92 PRO A N 1
ATOM 731 C CA . PRO A 1 92 ? -34.998 -8.331 5.988 1.00 87.38 92 PRO A CA 1
ATOM 732 C C . PRO A 1 92 ? -35.150 -8.695 7.474 1.00 87.38 92 PRO A C 1
ATOM 734 O O . PRO A 1 92 ? -34.824 -7.871 8.330 1.00 87.38 92 PRO A O 1
ATOM 737 N N . PHE A 1 93 ? -35.679 -9.881 7.795 1.00 87.94 93 PHE A N 1
ATOM 738 C CA . PHE A 1 93 ? -35.951 -10.323 9.171 1.00 87.94 93 PHE A CA 1
ATOM 739 C C . PHE A 1 93 ? -35.305 -11.665 9.519 1.00 87.94 93 PHE A C 1
ATOM 741 O O . PHE A 1 93 ? -35.640 -12.236 10.555 1.00 87.94 93 PHE A O 1
ATOM 748 N N . ASP A 1 94 ? -34.387 -12.173 8.698 1.00 85.31 94 ASP A N 1
ATOM 749 C CA . ASP A 1 94 ? -33.811 -13.515 8.869 1.00 85.31 94 ASP A CA 1
ATOM 750 C C . ASP A 1 94 ? -33.123 -13.719 10.227 1.00 85.31 94 ASP A C 1
ATOM 752 O O . ASP A 1 94 ? -33.092 -14.827 10.760 1.00 85.31 94 ASP A O 1
ATOM 756 N N . HIS A 1 95 ? -32.630 -12.635 10.828 1.00 84.50 95 HIS A N 1
ATOM 757 C CA . HIS A 1 95 ? -31.957 -12.645 12.128 1.00 84.50 95 HIS A CA 1
ATOM 758 C C . HIS A 1 95 ? -32.841 -12.161 13.293 1.00 84.50 95 HIS A C 1
ATOM 760 O O . HIS A 1 95 ? -32.353 -12.008 14.414 1.00 84.50 95 HIS A O 1
ATOM 766 N N . CYS A 1 96 ? -34.133 -11.908 13.064 1.00 86.88 96 CYS A N 1
ATOM 767 C CA . CYS A 1 96 ? -35.076 -11.556 14.125 1.00 86.88 96 CYS A CA 1
ATOM 768 C C . CYS A 1 96 ? -35.503 -12.818 14.888 1.00 86.88 96 CYS A C 1
ATOM 770 O O . CYS A 1 96 ? -36.256 -13.646 14.378 1.00 86.88 96 CYS A O 1
ATOM 772 N N . SER A 1 97 ? -35.049 -12.962 16.134 1.00 85.44 97 SER A N 1
ATOM 773 C CA . SER A 1 97 ? -35.386 -14.110 16.991 1.00 85.44 97 SER A CA 1
ATOM 774 C C . SER A 1 97 ? -36.843 -14.123 17.469 1.00 85.44 97 SER A C 1
ATOM 776 O O . SER A 1 97 ? -37.346 -15.161 17.895 1.00 85.44 97 SER A O 1
ATOM 778 N N . ASP A 1 98 ? -37.523 -12.982 17.393 1.00 86.94 98 ASP A N 1
ATOM 779 C CA . ASP A 1 98 ? -38.919 -12.760 17.763 1.00 86.94 98 ASP A CA 1
ATOM 780 C C . ASP A 1 98 ? -39.886 -12.827 16.567 1.00 86.94 98 ASP A C 1
ATOM 782 O O . ASP A 1 98 ? -41.077 -12.540 16.715 1.00 86.94 98 ASP A O 1
ATOM 786 N N . LEU A 1 99 ? -39.396 -13.214 15.383 1.00 84.88 99 LEU A N 1
ATOM 787 C CA . LEU A 1 99 ? -40.222 -13.355 14.192 1.00 84.88 99 LEU A CA 1
ATOM 788 C C . LEU A 1 99 ? -41.204 -14.523 14.356 1.00 84.88 99 LEU A C 1
ATOM 790 O O . LEU A 1 99 ? -40.807 -15.684 14.420 1.00 84.88 99 LEU A O 1
ATOM 794 N N . ASP A 1 100 ? -42.498 -14.211 14.366 1.00 85.75 100 ASP A N 1
ATOM 795 C CA . ASP A 1 100 ? -43.570 -15.201 14.295 1.00 85.75 100 ASP A CA 1
ATOM 796 C C . ASP A 1 100 ? -43.895 -15.513 12.819 1.00 85.75 100 ASP A C 1
ATOM 798 O O . ASP A 1 100 ? -44.454 -14.650 12.128 1.00 85.75 100 ASP A O 1
ATOM 802 N N . PRO A 1 101 ? -43.593 -16.726 12.309 1.00 80.88 101 PRO A N 1
ATOM 803 C CA . PRO A 1 101 ? -43.878 -17.089 10.921 1.00 80.88 101 PRO A CA 1
ATOM 804 C C . PRO A 1 101 ? -45.377 -17.086 10.595 1.00 80.88 101 PRO A C 1
ATOM 806 O O . PRO A 1 101 ? -45.753 -16.910 9.436 1.00 80.88 101 PRO A O 1
ATOM 809 N N . GLU A 1 102 ? -46.244 -17.280 11.596 1.00 84.75 102 GLU A N 1
ATOM 810 C CA . GLU A 1 102 ? -47.697 -17.258 11.409 1.00 84.75 102 GLU A CA 1
ATOM 811 C C . GLU A 1 102 ? -48.248 -15.826 11.333 1.00 84.75 102 GLU A C 1
ATOM 813 O O . GLU A 1 102 ? -49.320 -15.596 10.763 1.00 84.75 102 GLU A O 1
ATOM 818 N N . ASN A 1 103 ? -47.509 -14.848 11.862 1.00 84.75 103 ASN A N 1
ATOM 819 C CA . ASN A 1 103 ? -47.904 -13.447 11.890 1.00 84.75 103 ASN A CA 1
ATOM 820 C C . ASN A 1 103 ? -46.722 -12.514 11.567 1.00 84.75 103 ASN A C 1
ATOM 822 O O . ASN A 1 103 ? -46.276 -11.752 12.432 1.00 84.75 103 ASN A O 1
ATOM 826 N N . PRO A 1 104 ? -46.231 -12.529 10.314 1.00 80.25 104 PRO A N 1
ATOM 827 C CA . PRO A 1 104 ? -45.095 -11.713 9.923 1.00 80.25 104 PRO A CA 1
ATOM 828 C C . PRO A 1 104 ? -45.412 -10.213 10.051 1.00 80.25 104 PRO A C 1
ATOM 830 O O . PRO A 1 104 ? -46.562 -9.787 9.854 1.00 80.25 104 PRO A O 1
ATOM 833 N N . PRO A 1 105 ? -44.397 -9.379 10.336 1.00 82.38 105 PRO A N 1
ATOM 834 C CA . PRO A 1 105 ? -44.572 -7.943 10.474 1.00 82.38 105 PRO A CA 1
ATOM 835 C C . PRO A 1 105 ? -45.152 -7.345 9.190 1.00 82.38 105 PRO A C 1
ATOM 837 O O . PRO A 1 105 ? -44.648 -7.536 8.084 1.00 82.38 105 PRO A O 1
ATOM 840 N N . LYS A 1 106 ? -46.237 -6.580 9.333 1.00 84.75 106 LYS A N 1
ATOM 841 C CA . LYS A 1 106 ? -46.863 -5.873 8.210 1.00 84.75 106 LYS A CA 1
ATOM 842 C C . LYS A 1 106 ? -46.183 -4.527 8.019 1.00 84.75 106 LYS A C 1
ATOM 844 O O . LYS A 1 106 ? -46.414 -3.599 8.791 1.00 84.75 106 LYS A O 1
ATOM 849 N N . PHE A 1 107 ? -45.404 -4.398 6.955 1.00 87.56 107 PHE A N 1
ATOM 850 C CA . PHE A 1 107 ? -44.756 -3.147 6.572 1.00 87.56 107 PHE A CA 1
ATOM 851 C C . PHE A 1 107 ? -44.833 -2.934 5.056 1.00 87.56 107 PHE A C 1
ATOM 853 O O . PHE A 1 107 ? -45.295 -3.791 4.304 1.00 87.56 107 PHE A O 1
ATOM 860 N N . GLN A 1 108 ? -44.439 -1.742 4.612 1.00 90.88 108 GLN A N 1
ATOM 861 C CA . GLN A 1 108 ? -44.355 -1.398 3.196 1.00 90.88 108 GLN A CA 1
ATOM 862 C C . GLN A 1 108 ? -42.945 -0.924 2.873 1.00 90.88 108 GLN A C 1
ATOM 864 O O . GLN A 1 108 ? -42.367 -0.124 3.618 1.00 90.88 108 GLN A O 1
ATOM 869 N N . TYR A 1 109 ? -42.430 -1.374 1.733 1.00 91.56 109 TYR A N 1
ATOM 870 C CA . TYR A 1 109 ? -41.175 -0.873 1.200 1.00 91.56 109 TYR A CA 1
ATOM 871 C C . TYR A 1 109 ? -41.299 0.585 0.772 1.00 91.56 109 TYR A C 1
ATOM 873 O O . TYR A 1 109 ? -42.274 1.000 0.137 1.00 91.56 109 TYR A O 1
ATOM 881 N N . GLN A 1 110 ? -40.285 1.368 1.114 1.00 93.88 110 GLN A N 1
ATOM 882 C CA . GLN A 1 110 ? -40.193 2.780 0.800 1.00 93.88 110 GLN A CA 1
ATOM 883 C C . GLN A 1 110 ? -38.936 3.032 -0.016 1.00 93.88 110 GLN A C 1
ATOM 885 O O . GLN A 1 110 ? -37.828 2.794 0.445 1.00 93.88 110 GLN A O 1
ATOM 890 N N . LEU A 1 111 ? -39.108 3.587 -1.216 1.00 94.38 111 LEU A N 1
ATOM 891 C CA . LEU A 1 111 ? -37.988 4.147 -1.961 1.00 94.38 111 LEU A CA 1
ATOM 892 C C . LEU A 1 111 ? -37.668 5.543 -1.417 1.00 94.38 111 LEU A C 1
ATOM 894 O O . LEU A 1 111 ? -38.392 6.512 -1.676 1.00 94.38 111 LEU A O 1
ATOM 898 N N . ILE A 1 112 ? -36.567 5.640 -0.684 1.00 95.62 112 ILE A N 1
ATOM 899 C CA . ILE A 1 112 ? -36.055 6.873 -0.101 1.00 95.62 112 ILE A CA 1
ATOM 900 C C . ILE A 1 112 ? -35.052 7.490 -1.076 1.00 95.62 112 ILE A C 1
ATOM 902 O O . ILE A 1 112 ? -34.055 6.881 -1.455 1.00 95.62 112 ILE A O 1
ATOM 906 N N . LEU A 1 113 ? -35.310 8.733 -1.485 1.00 95.38 113 LEU A N 1
ATOM 907 C CA . LEU A 1 113 ? -34.430 9.491 -2.374 1.00 95.38 113 LEU A CA 1
ATOM 908 C C . LEU A 1 113 ? -33.804 10.641 -1.598 1.00 95.38 113 LEU A C 1
ATOM 910 O O . LEU A 1 113 ? -34.431 11.688 -1.404 1.00 95.38 113 LEU A O 1
ATOM 914 N N . ARG A 1 114 ? -32.566 10.446 -1.151 1.00 93.94 114 ARG A N 1
ATOM 915 C CA . ARG A 1 114 ? -31.803 11.487 -0.460 1.00 93.94 114 ARG A CA 1
ATOM 916 C C . ARG A 1 114 ? -31.147 12.399 -1.492 1.00 93.94 114 ARG A C 1
ATOM 918 O O . ARG A 1 114 ? -30.775 11.956 -2.576 1.00 93.94 114 ARG A O 1
ATOM 925 N N . LYS A 1 115 ? -31.012 13.690 -1.179 1.00 94.38 115 LYS A N 1
ATOM 926 C CA . LYS A 1 115 ? -30.204 14.596 -2.006 1.00 94.38 115 LYS A CA 1
ATOM 927 C C . LYS A 1 115 ? -28.753 14.125 -1.930 1.00 94.38 115 LYS A C 1
ATOM 929 O O . LYS A 1 115 ? -28.221 14.018 -0.830 1.00 94.38 115 LYS A O 1
ATOM 934 N N . TRP A 1 116 ? -28.127 13.883 -3.077 1.00 93.88 116 TRP A N 1
ATOM 935 C CA . TRP A 1 116 ? -26.717 13.517 -3.105 1.00 93.88 116 TRP A CA 1
ATOM 936 C C . TRP A 1 116 ? -25.861 14.725 -2.720 1.00 93.88 116 TRP A C 1
ATOM 938 O O . TRP A 1 116 ? -26.052 15.835 -3.235 1.00 93.88 116 TRP A O 1
ATOM 948 N N . ILE A 1 117 ? -24.921 14.500 -1.813 1.00 89.19 117 ILE A N 1
ATOM 949 C CA . ILE A 1 117 ? -23.930 15.476 -1.379 1.00 89.19 117 ILE A CA 1
ATOM 950 C C . ILE A 1 117 ? -22.550 14.828 -1.451 1.00 89.19 117 ILE A C 1
ATOM 952 O O . ILE A 1 117 ? -22.415 13.632 -1.217 1.00 89.19 117 ILE A O 1
ATOM 956 N N . ASN A 1 118 ? -21.536 15.623 -1.787 1.00 86.00 118 ASN A N 1
ATOM 957 C CA . ASN A 1 118 ? -20.153 15.171 -1.729 1.00 86.00 118 ASN A CA 1
ATOM 958 C C . ASN A 1 118 ? -19.694 15.233 -0.268 1.00 86.00 118 ASN A C 1
ATOM 960 O O . ASN A 1 118 ? -19.312 16.303 0.212 1.00 86.00 118 ASN A O 1
ATOM 964 N N . MET A 1 119 ? -19.856 14.125 0.450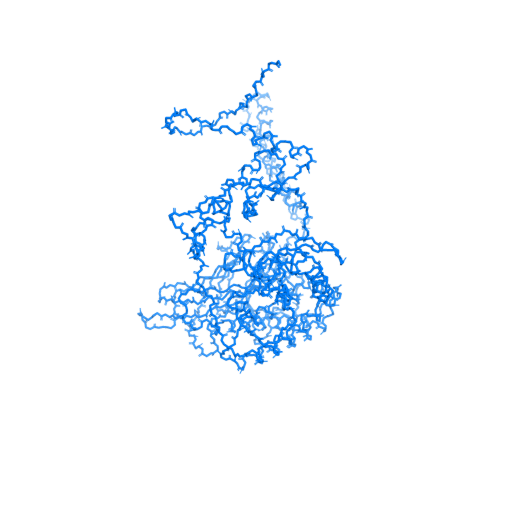 1.00 86.94 119 MET A N 1
ATOM 965 C CA . MET A 1 119 ? -19.430 13.997 1.841 1.00 86.94 119 MET A CA 1
ATOM 966 C C . MET A 1 119 ? -17.923 13.781 1.882 1.00 86.94 119 MET A C 1
ATOM 968 O O . MET A 1 119 ? -17.368 13.107 1.019 1.00 86.94 119 MET A O 1
ATOM 972 N N . ASN A 1 120 ? -17.258 14.402 2.855 1.00 86.50 120 ASN A N 1
ATOM 973 C CA . ASN A 1 120 ? -15.853 14.124 3.100 1.00 86.50 120 ASN A CA 1
ATOM 974 C C . ASN A 1 120 ? -15.769 12.850 3.961 1.00 86.50 120 ASN A C 1
ATOM 976 O O . ASN A 1 120 ? -16.167 12.936 5.126 1.00 86.50 120 ASN A O 1
ATOM 980 N N . PRO A 1 121 ? -15.266 11.711 3.440 1.00 88.19 121 PRO A N 1
ATOM 981 C CA . PRO A 1 121 ? -15.297 10.425 4.155 1.00 88.19 121 PRO A CA 1
ATOM 982 C C . PRO A 1 121 ? -14.569 10.473 5.500 1.00 88.19 121 PRO A C 1
ATOM 984 O O . PRO A 1 121 ? -14.912 9.788 6.456 1.00 88.19 121 PRO A O 1
ATOM 987 N N . SER A 1 122 ? -13.587 11.361 5.588 1.00 88.06 122 SER A N 1
ATOM 988 C CA . SER A 1 122 ? -12.743 11.587 6.749 1.00 88.06 122 SER A CA 1
ATOM 989 C C . SER A 1 122 ? -13.464 12.248 7.936 1.00 88.06 122 SER A C 1
ATOM 991 O O . SER A 1 122 ? -12.910 12.372 9.027 1.00 88.06 122 SER A O 1
ATOM 993 N N . MET A 1 123 ? -14.689 12.723 7.714 1.00 92.81 123 MET A N 1
ATOM 994 C CA . MET A 1 123 ? -15.543 13.367 8.713 1.00 92.81 123 MET A CA 1
ATOM 995 C C . MET A 1 123 ? -16.749 12.500 9.092 1.00 92.81 123 MET A C 1
ATOM 997 O O . MET A 1 123 ? -17.659 12.985 9.769 1.00 92.81 123 MET A O 1
ATOM 1001 N N . GLU A 1 124 ? -16.788 11.252 8.628 1.00 96.00 124 GLU A N 1
ATOM 1002 C CA . GLU A 1 124 ? -17.836 10.291 8.950 1.00 96.00 124 GLU A CA 1
ATOM 1003 C C . GLU A 1 124 ? -17.395 9.371 10.087 1.00 96.00 124 GLU A C 1
ATOM 1005 O O . GLU A 1 124 ? -16.299 8.804 10.067 1.00 96.00 124 GLU A O 1
ATOM 1010 N N . PHE A 1 125 ? -18.278 9.203 11.068 1.00 97.50 125 PHE A N 1
ATOM 1011 C CA . PHE A 1 125 ? -18.036 8.373 12.241 1.00 97.50 125 PHE A CA 1
ATOM 1012 C C . PHE A 1 125 ? -19.225 7.456 12.494 1.00 97.50 125 PHE A C 1
ATOM 1014 O O . PHE A 1 125 ? -20.378 7.840 12.277 1.00 97.50 125 PHE A O 1
ATOM 1021 N N . ARG A 1 126 ? -18.931 6.252 12.975 1.00 98.00 126 ARG A N 1
ATOM 1022 C CA . ARG A 1 126 ? -19.915 5.301 13.482 1.00 98.00 126 ARG A CA 1
ATOM 1023 C C . ARG A 1 126 ? -19.856 5.296 15.000 1.00 98.00 126 ARG A C 1
ATOM 1025 O O . ARG A 1 126 ? -18.774 5.250 15.579 1.00 98.00 126 ARG A O 1
ATOM 1032 N N . CYS A 1 127 ? -21.015 5.359 15.636 1.00 97.88 127 CYS A N 1
ATOM 1033 C CA . CYS A 1 127 ? -21.146 5.416 17.083 1.00 97.88 127 CYS A CA 1
ATOM 1034 C C . CYS A 1 127 ? -22.027 4.267 17.569 1.00 97.88 127 CYS A C 1
ATOM 1036 O O . CYS A 1 127 ? -23.117 4.048 17.037 1.00 97.88 127 CYS A O 1
ATOM 1038 N N . PHE A 1 128 ? -21.562 3.566 18.598 1.00 97.12 128 PHE A N 1
ATOM 1039 C CA . PHE A 1 128 ? -22.226 2.412 19.192 1.00 97.12 128 PHE A CA 1
ATOM 1040 C C . PHE A 1 128 ? -22.886 2.832 20.500 1.00 97.12 128 PHE A C 1
ATOM 1042 O O . PHE A 1 128 ? -22.216 3.326 21.410 1.00 97.12 128 PHE A O 1
ATOM 1049 N N . ILE A 1 129 ? -24.205 2.670 20.573 1.00 95.94 129 ILE A N 1
ATOM 1050 C CA . ILE A 1 129 ? -25.008 3.018 21.738 1.00 95.94 129 ILE A CA 1
ATOM 1051 C C . ILE A 1 129 ? -25.526 1.722 22.347 1.00 95.94 129 ILE A C 1
ATOM 1053 O O . ILE A 1 129 ? -26.160 0.930 21.651 1.00 95.94 129 ILE A O 1
ATOM 1057 N N . GLY A 1 130 ? -25.300 1.539 23.645 1.00 92.69 130 GLY A N 1
ATOM 1058 C CA . GLY A 1 130 ? -25.907 0.456 24.408 1.00 92.69 130 GLY A CA 1
ATOM 1059 C C . GLY A 1 130 ? -26.351 0.921 25.784 1.00 92.69 130 GLY A C 1
ATOM 1060 O O . GLY A 1 130 ? -25.734 1.806 26.383 1.00 92.69 130 GLY A O 1
ATOM 1061 N N . ASN A 1 131 ? -27.470 0.380 26.258 1.00 90.94 131 ASN A N 1
ATOM 1062 C CA . ASN A 1 131 ? -28.146 0.791 27.489 1.00 90.94 131 ASN A CA 1
ATOM 1063 C C . ASN A 1 131 ? -28.335 2.323 27.582 1.00 90.94 131 ASN A C 1
ATOM 1065 O O . ASN A 1 131 ? -28.154 2.917 28.643 1.00 90.94 131 ASN A O 1
ATOM 1069 N N . GLN A 1 132 ? -28.660 2.982 26.459 1.00 90.75 132 GLN A N 1
ATOM 1070 C CA . GLN A 1 132 ? -28.784 4.449 26.341 1.00 90.75 132 GLN A CA 1
ATOM 1071 C C . GLN A 1 132 ? -27.501 5.240 26.673 1.00 90.75 132 GLN A C 1
ATOM 1073 O O . GLN A 1 132 ? -27.553 6.427 27.021 1.00 90.75 132 GLN A O 1
ATOM 1078 N N . THR A 1 133 ? -26.333 4.613 26.520 1.00 91.50 133 THR A N 1
ATOM 1079 C CA . THR A 1 133 ? -25.013 5.229 26.712 1.00 91.50 133 THR A CA 1
ATOM 1080 C C . THR A 1 133 ? -24.152 5.103 25.458 1.00 91.50 133 THR A C 1
ATOM 1082 O O . THR A 1 133 ? -24.255 4.122 24.726 1.00 91.50 133 THR A O 1
ATOM 1085 N N . LEU A 1 134 ? -23.324 6.117 25.184 1.00 94.44 134 LEU A N 1
ATOM 1086 C CA . LEU A 1 134 ? -22.378 6.098 24.069 1.00 94.44 134 LEU A CA 1
ATOM 1087 C C . LEU A 1 134 ? -21.158 5.262 24.469 1.00 94.44 134 LEU A C 1
ATOM 1089 O O . LEU A 1 134 ? -20.348 5.707 25.279 1.00 94.44 134 LEU A O 1
ATOM 1093 N N . LEU A 1 135 ? -21.046 4.059 23.912 1.00 92.75 135 LEU A N 1
ATOM 1094 C CA . LEU A 1 135 ? -20.015 3.088 24.282 1.00 92.75 135 LEU A CA 1
ATOM 1095 C C . LEU A 1 135 ? -18.717 3.331 23.524 1.00 92.75 135 LEU A C 1
ATOM 1097 O O . LEU A 1 135 ? -17.634 3.358 24.105 1.00 92.75 135 LEU A O 1
ATOM 1101 N N . ALA A 1 136 ? -18.841 3.498 22.210 1.00 94.94 136 ALA A N 1
ATOM 1102 C CA . ALA A 1 136 ? -17.706 3.506 21.309 1.00 94.94 136 ALA A CA 1
ATOM 1103 C C . ALA A 1 136 ? -17.967 4.369 20.073 1.00 94.94 136 ALA A C 1
ATOM 1105 O O . ALA A 1 136 ? -19.108 4.571 19.646 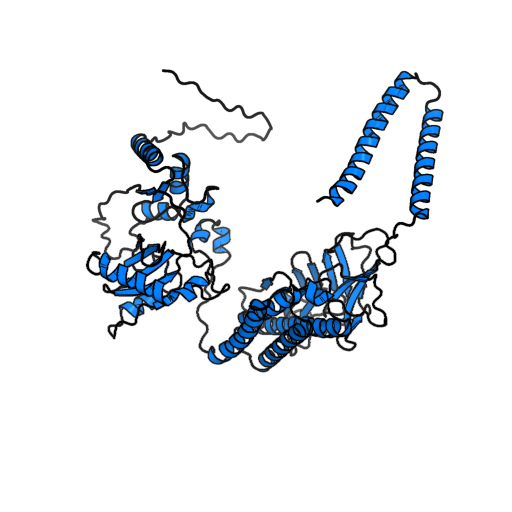1.00 94.94 136 ALA A O 1
ATOM 1106 N N . ILE A 1 137 ? -16.886 4.873 19.491 1.00 97.38 137 ILE A N 1
ATOM 1107 C CA . ILE A 1 137 ? -16.849 5.696 18.287 1.00 97.38 137 ILE A CA 1
ATOM 1108 C C . ILE A 1 137 ? -15.743 5.133 17.390 1.00 97.38 137 ILE A C 1
ATOM 1110 O O . ILE A 1 137 ? -14.642 4.856 17.867 1.00 97.38 137 ILE A O 1
ATOM 1114 N N . CYS A 1 138 ? -15.985 5.005 16.087 1.00 96.31 138 CYS A N 1
ATOM 1115 C CA . CYS A 1 138 ? -14.917 4.773 15.117 1.00 96.31 138 CYS A CA 1
ATOM 1116 C C . CYS A 1 138 ? -15.027 5.631 13.862 1.00 96.31 138 CYS A C 1
ATOM 1118 O O . CYS A 1 138 ? -16.110 6.094 13.497 1.00 96.31 138 CYS A O 1
ATOM 1120 N N . GLN A 1 139 ? -13.893 5.844 13.183 1.00 94.62 139 GLN A N 1
ATOM 1121 C CA . GLN A 1 139 ? -13.909 6.415 11.834 1.00 94.62 139 GLN A CA 1
ATOM 1122 C C . GLN A 1 139 ? -14.636 5.469 10.867 1.00 94.62 139 GLN A C 1
ATOM 1124 O O . GLN A 1 139 ? -14.437 4.254 10.906 1.00 94.62 139 GLN A O 1
ATOM 1129 N N . ARG A 1 140 ? -15.463 6.025 9.976 1.00 93.00 140 ARG A N 1
ATOM 1130 C CA . ARG A 1 140 ? -16.277 5.222 9.056 1.00 93.00 140 ARG A CA 1
ATOM 1131 C C . ARG A 1 140 ? -15.500 4.726 7.834 1.00 93.00 140 ARG A C 1
ATOM 1133 O O . ARG A 1 140 ? -15.727 3.596 7.397 1.00 93.00 140 ARG A O 1
ATOM 1140 N N . ASP A 1 141 ? -14.606 5.555 7.285 1.00 88.81 141 ASP A N 1
ATOM 1141 C CA . ASP A 1 141 ? -13.705 5.171 6.190 1.00 88.81 141 ASP A CA 1
ATOM 1142 C C . ASP A 1 141 ? -12.427 4.544 6.742 1.00 88.81 141 ASP A C 1
ATOM 1144 O O . ASP A 1 141 ? -11.438 5.222 7.001 1.00 88.81 141 ASP A O 1
ATOM 1148 N N . VAL A 1 142 ? -12.434 3.228 6.919 1.00 83.38 142 VAL A N 1
ATOM 1149 C CA . VAL A 1 142 ? -11.276 2.474 7.422 1.00 83.38 142 VAL A CA 1
ATOM 1150 C C . VAL A 1 142 ? -10.142 2.343 6.396 1.00 83.38 142 VAL A C 1
ATOM 1152 O O . VAL A 1 142 ? -9.065 1.871 6.744 1.00 83.38 142 VAL A O 1
ATOM 1155 N N . ARG A 1 143 ? -10.349 2.788 5.146 1.00 73.25 143 ARG A N 1
ATOM 1156 C CA . ARG A 1 143 ? -9.375 2.640 4.049 1.00 73.25 143 ARG A CA 1
ATOM 1157 C C . ARG A 1 143 ? -8.307 3.728 4.010 1.00 73.25 143 ARG A C 1
ATOM 1159 O O . ARG A 1 143 ? -7.314 3.608 3.296 1.00 73.25 143 ARG A O 1
ATOM 1166 N N . THR A 1 144 ? -8.532 4.825 4.720 1.00 70.12 144 THR A N 1
ATOM 1167 C CA . THR A 1 144 ? -7.696 6.012 4.597 1.00 70.12 144 THR A CA 1
ATOM 1168 C C . THR A 1 144 ? -7.235 6.468 5.970 1.00 70.12 144 THR A C 1
ATOM 1170 O O . THR A 1 144 ? -8.015 6.594 6.913 1.00 70.12 144 THR A O 1
ATOM 1173 N N . PHE A 1 145 ? -5.939 6.748 6.076 1.00 77.38 145 PHE A N 1
ATOM 1174 C CA . PHE A 1 145 ? -5.375 7.419 7.237 1.00 77.38 145 PHE A CA 1
ATOM 1175 C C . PHE A 1 145 ? -5.564 8.932 7.134 1.00 77.38 145 PHE A C 1
ATOM 1177 O O . PHE A 1 145 ? -5.130 9.556 6.160 1.00 77.38 145 PHE A O 1
ATOM 1184 N N . TYR A 1 146 ? -6.132 9.523 8.183 1.00 76.69 146 TYR A N 1
ATOM 1185 C CA . TYR A 1 146 ? -6.348 10.960 8.296 1.00 76.69 146 TYR A CA 1
ATOM 1186 C C . TYR A 1 146 ? -5.639 11.513 9.533 1.00 76.69 146 TYR A C 1
ATOM 1188 O O . TYR A 1 146 ? -6.174 11.493 10.637 1.00 76.69 146 TYR A O 1
ATOM 1196 N N . GLU A 1 147 ? -4.439 12.059 9.329 1.00 72.56 147 GLU A N 1
ATOM 1197 C CA . GLU A 1 147 ? -3.551 12.559 10.395 1.00 72.56 147 GLU A CA 1
ATOM 1198 C C . GLU A 1 147 ? -4.245 13.530 11.365 1.00 72.56 147 GLU A C 1
ATOM 1200 O O . GLU A 1 147 ? -4.057 13.455 12.578 1.00 72.56 147 GLU A O 1
ATOM 1205 N N . TYR A 1 148 ? -5.116 14.399 10.850 1.00 74.00 148 TYR A N 1
ATOM 1206 C CA . TYR A 1 148 ? -5.801 15.402 11.660 1.00 74.00 148 TYR A CA 1
ATOM 1207 C C . TYR A 1 148 ? -6.849 14.806 12.623 1.00 74.00 148 TYR A C 1
ATOM 1209 O O . TYR A 1 148 ? -7.176 15.463 13.608 1.00 74.00 148 TYR A O 1
ATOM 1217 N N . ILE A 1 149 ? -7.368 13.589 12.387 1.00 87.94 149 ILE A N 1
ATOM 1218 C CA . ILE A 1 149 ? -8.316 12.938 13.313 1.00 87.94 149 ILE A CA 1
ATOM 1219 C C . ILE A 1 149 ? -7.624 12.676 14.654 1.00 87.94 149 ILE A C 1
ATOM 1221 O O . ILE A 1 149 ? -8.212 12.926 15.704 1.00 87.94 149 ILE A O 1
ATOM 1225 N N . GLY A 1 150 ? -6.352 12.266 14.621 1.00 82.94 150 GLY A N 1
ATOM 1226 C CA . GLY A 1 150 ? -5.536 12.123 15.825 1.00 82.94 150 GLY A CA 1
ATOM 1227 C C . GLY A 1 150 ? -5.282 13.461 16.520 1.00 82.94 150 GLY A C 1
ATOM 1228 O O . GLY A 1 150 ? -5.411 13.554 17.739 1.00 82.94 150 GLY A O 1
ATOM 1229 N N . CYS A 1 151 ? -4.999 14.522 15.755 1.00 79.31 151 CYS A N 1
ATOM 1230 C CA . CYS A 1 151 ? -4.805 15.868 16.306 1.00 79.31 151 CYS A CA 1
ATOM 1231 C C . CYS A 1 151 ? -6.077 16.448 16.952 1.00 79.31 151 CYS A C 1
ATOM 1233 O O . CYS A 1 151 ? -5.980 17.175 17.938 1.00 79.31 151 CYS A O 1
ATOM 1235 N N . GLU A 1 152 ? -7.255 16.141 16.402 1.00 88.38 152 GLU A N 1
ATOM 1236 C CA . GLU A 1 152 ? -8.557 16.646 16.861 1.00 88.38 152 GLU A CA 1
ATOM 1237 C C . GLU A 1 152 ? -9.332 15.645 17.738 1.00 88.38 152 GLU A C 1
ATOM 1239 O O . GLU A 1 152 ? -10.514 15.861 18.018 1.00 88.38 152 GLU A O 1
ATOM 1244 N N . LYS A 1 153 ? -8.690 14.553 18.185 1.00 89.19 153 LYS A N 1
ATOM 1245 C CA . LYS A 1 153 ? -9.331 13.424 18.887 1.00 89.19 153 LYS A CA 1
ATOM 1246 C C . LYS A 1 153 ? -10.286 13.888 19.988 1.00 89.19 153 LYS A C 1
ATOM 1248 O O . LYS A 1 153 ? -11.454 13.505 20.008 1.00 89.19 153 LYS A O 1
ATOM 1253 N N . SER A 1 154 ? -9.805 14.761 20.871 1.00 90.88 154 SER A N 1
ATOM 1254 C CA . SER A 1 154 ? -10.584 15.266 22.004 1.00 90.88 154 SER A CA 1
ATOM 1255 C C . SER A 1 154 ? -11.771 16.131 21.573 1.00 90.88 154 SER A C 1
ATOM 1257 O O . SER A 1 154 ? -12.838 16.026 22.171 1.00 90.88 154 SER A O 1
ATOM 1259 N N . GLN A 1 155 ? -11.621 16.970 20.538 1.00 92.69 155 GLN A N 1
ATOM 1260 C CA . GLN A 1 155 ? -12.732 17.785 20.032 1.00 92.69 155 GLN A CA 1
ATOM 1261 C C . GLN A 1 155 ? -13.786 16.935 19.318 1.00 92.69 155 GLN A C 1
ATOM 1263 O O . GLN A 1 155 ? -14.973 17.221 19.437 1.00 92.69 155 GLN A O 1
ATOM 1268 N N . ILE A 1 156 ? -13.367 15.898 18.588 1.00 95.12 156 ILE A N 1
ATOM 1269 C CA . ILE A 1 156 ? -14.283 14.974 17.910 1.00 95.12 156 ILE A CA 1
ATOM 1270 C C . ILE A 1 156 ? -15.135 14.234 18.943 1.00 95.12 156 ILE A C 1
ATOM 1272 O O . ILE A 1 156 ? -16.357 14.254 18.830 1.00 95.12 156 ILE A O 1
ATOM 1276 N N . ILE A 1 157 ? -14.511 13.645 19.970 1.00 95.50 157 ILE A N 1
ATOM 1277 C CA . ILE A 1 157 ? -15.235 12.950 21.047 1.00 95.50 157 ILE A CA 1
ATOM 1278 C C . ILE A 1 157 ? -16.229 13.900 21.720 1.00 95.50 157 ILE A C 1
ATOM 1280 O O . ILE A 1 157 ? -17.391 13.537 21.885 1.00 95.50 157 ILE A O 1
ATOM 1284 N N . GLN A 1 158 ? -15.799 15.120 22.058 1.00 95.44 158 GLN A N 1
ATOM 1285 C CA . GLN A 1 158 ? -16.664 16.097 22.719 1.00 95.44 158 GLN A CA 1
ATOM 1286 C C . GLN A 1 158 ? -17.881 16.464 21.861 1.00 95.44 158 GLN A C 1
ATOM 1288 O O . GLN A 1 158 ? -19.005 16.384 22.343 1.00 95.44 158 GLN A O 1
ATOM 1293 N N . ASP A 1 159 ? -17.678 16.803 20.583 1.00 97.31 159 ASP A N 1
ATOM 1294 C CA . ASP A 1 159 ? -18.776 17.185 19.687 1.00 97.31 159 ASP A CA 1
ATOM 1295 C C . ASP A 1 159 ? -19.800 16.046 19.511 1.00 97.31 159 ASP A C 1
ATOM 1297 O O . ASP A 1 159 ? -21.004 16.292 19.413 1.00 97.31 159 ASP A O 1
ATOM 1301 N N . ILE A 1 160 ? -19.329 14.795 19.460 1.00 97.62 160 ILE A N 1
ATOM 1302 C CA . ILE A 1 160 ? -20.185 13.609 19.330 1.00 97.62 160 ILE A CA 1
ATOM 1303 C C . ILE A 1 160 ? -20.940 13.338 20.635 1.00 97.62 160 ILE A C 1
ATOM 1305 O O . ILE A 1 160 ? -22.137 13.047 20.593 1.00 97.62 160 ILE A O 1
ATOM 1309 N N . GLN A 1 161 ? -20.270 13.461 21.782 1.00 96.44 161 GLN A N 1
ATOM 1310 C CA . GLN A 1 161 ? -20.875 13.290 23.100 1.00 96.44 161 GLN A CA 1
ATOM 1311 C C . GLN A 1 161 ? -21.967 14.339 23.351 1.00 96.44 161 GLN A C 1
ATOM 1313 O O . GLN A 1 161 ? -23.082 13.975 23.726 1.00 96.44 161 GLN A O 1
ATOM 1318 N N . ASP A 1 162 ? -21.685 15.613 23.062 1.00 96.50 162 ASP A N 1
ATOM 1319 C CA . ASP A 1 162 ? -22.650 16.711 23.184 1.00 96.50 162 ASP A CA 1
ATOM 1320 C C . ASP A 1 162 ? -23.863 16.462 22.278 1.00 96.50 162 ASP A C 1
ATOM 1322 O O . ASP A 1 162 ? -25.014 16.537 22.715 1.00 96.50 162 ASP A O 1
ATOM 1326 N N . PHE A 1 163 ? -23.624 16.069 21.021 1.00 97.50 163 PHE A N 1
ATOM 1327 C CA . PHE A 1 163 ? -24.702 15.710 20.104 1.00 97.50 163 PHE A CA 1
ATOM 1328 C C . PHE A 1 163 ? -25.550 14.546 20.632 1.00 97.50 163 PHE A C 1
ATOM 1330 O O . PHE A 1 163 ? -26.781 14.615 20.559 1.00 97.50 163 PHE A O 1
ATOM 1337 N N . PHE A 1 164 ? -24.920 13.493 21.159 1.00 96.50 164 PHE A N 1
ATOM 1338 C CA . PHE A 1 164 ? -25.613 12.334 21.714 1.00 96.50 164 PHE A CA 1
ATOM 1339 C C . PHE A 1 164 ? -26.500 12.725 22.900 1.00 96.50 164 PHE A C 1
ATOM 1341 O O . PHE A 1 164 ? -27.695 12.414 22.898 1.00 96.50 164 PHE A O 1
ATOM 1348 N N . ASP A 1 165 ? -25.947 13.447 23.872 1.00 95.44 165 ASP A N 1
ATOM 1349 C CA . ASP A 1 165 ? -26.653 13.845 25.089 1.00 95.44 165 ASP A CA 1
ATOM 1350 C C . ASP A 1 165 ? -27.813 14.803 24.794 1.00 95.44 165 ASP A C 1
ATOM 1352 O O . ASP A 1 165 ? -28.894 14.680 25.375 1.00 95.44 165 ASP A O 1
ATOM 1356 N N . GLU A 1 166 ? -27.626 15.728 23.852 1.00 96.31 166 GLU A N 1
ATOM 1357 C CA . GLU A 1 166 ? -28.639 16.720 23.506 1.00 96.31 166 GLU A CA 1
ATOM 1358 C C . GLU A 1 166 ? -29.722 16.187 22.566 1.00 96.31 166 GLU A C 1
ATOM 1360 O O . GLU A 1 166 ? -30.880 16.606 22.673 1.00 96.31 166 GLU A O 1
ATOM 1365 N N . ASN A 1 167 ? -29.382 15.308 21.614 1.00 96.00 167 ASN A N 1
ATOM 1366 C CA . ASN A 1 167 ? -30.251 14.974 20.478 1.00 96.00 167 ASN A CA 1
ATOM 1367 C C . ASN A 1 167 ? -30.692 13.512 20.408 1.00 96.00 167 ASN A C 1
ATOM 1369 O O . ASN A 1 167 ? -31.703 13.247 19.756 1.00 96.00 167 ASN A O 1
ATOM 1373 N N . ILE A 1 168 ? -29.993 12.589 21.069 1.00 95.88 168 ILE A N 1
ATOM 1374 C CA . ILE A 1 168 ? -30.225 11.148 20.914 1.00 95.88 168 ILE A CA 1
ATOM 1375 C C . ILE A 1 168 ? -30.688 10.504 22.224 1.00 95.88 168 ILE A C 1
ATOM 1377 O O . ILE A 1 168 ? -31.735 9.848 22.236 1.00 95.88 168 ILE A O 1
ATOM 1381 N N . ARG A 1 169 ? -29.955 10.714 23.327 1.00 94.31 169 ARG A N 1
ATOM 1382 C CA . ARG A 1 169 ? -30.210 10.070 24.624 1.00 94.31 169 ARG A CA 1
ATOM 1383 C C . ARG A 1 169 ? -31.651 10.310 25.084 1.00 94.31 169 ARG A C 1
ATOM 1385 O O . ARG A 1 169 ? -32.103 11.447 25.210 1.00 94.31 169 ARG A O 1
ATOM 1392 N N . GLY A 1 170 ? -32.384 9.221 25.321 1.00 92.31 170 GLY A N 1
ATOM 1393 C CA . GLY A 1 170 ? -33.779 9.255 25.777 1.00 92.31 170 GLY A CA 1
ATOM 1394 C C . GLY A 1 170 ? -34.800 9.760 24.746 1.00 92.31 170 GLY A C 1
ATOM 1395 O O . GLY A 1 170 ? -35.975 9.899 25.086 1.00 92.31 170 GLY A O 1
ATOM 1396 N N . LYS A 1 171 ? -34.387 10.047 23.501 1.00 95.38 171 LYS A N 1
ATOM 1397 C CA . LYS A 1 171 ? -35.286 10.438 22.397 1.00 95.38 171 LYS A CA 1
ATOM 1398 C C . LYS A 1 171 ? -35.487 9.324 21.372 1.00 95.38 171 LYS A C 1
ATOM 1400 O O . LYS A 1 171 ? -36.539 9.283 20.735 1.00 95.38 171 LYS A O 1
ATOM 1405 N N . PHE A 1 172 ? -34.498 8.449 21.193 1.00 94.19 172 PHE A N 1
ATOM 1406 C CA . PHE A 1 172 ? -34.622 7.265 20.344 1.00 94.19 172 PHE A CA 1
ATOM 1407 C C . PHE A 1 172 ? -35.266 6.105 21.134 1.00 94.19 172 PHE A C 1
ATOM 1409 O O . PHE A 1 172 ? -34.944 5.937 22.310 1.00 94.19 172 PHE A O 1
ATOM 1416 N N . PRO A 1 173 ? -36.196 5.328 20.540 1.00 93.06 173 PRO A N 1
ATOM 1417 C CA . PRO A 1 173 ? -37.031 4.379 21.284 1.00 93.06 173 PRO A CA 1
ATOM 1418 C C . PRO A 1 173 ? -36.331 3.079 21.701 1.00 93.06 173 PRO A C 1
ATOM 1420 O O . PRO A 1 173 ? -36.914 2.324 22.472 1.00 93.06 173 PRO A O 1
ATOM 1423 N N . LEU A 1 174 ? -35.140 2.792 21.172 1.00 93.69 174 LEU A N 1
ATOM 1424 C CA . LEU A 1 174 ? -34.369 1.592 21.504 1.00 93.69 174 LEU A CA 1
ATOM 1425 C C . LEU A 1 174 ? -33.211 1.949 22.432 1.00 93.69 174 LEU A C 1
ATOM 1427 O O . LEU A 1 174 ? -32.661 3.044 22.332 1.00 93.69 174 LEU A O 1
ATOM 1431 N N . ASP A 1 175 ? -32.817 1.003 23.281 1.00 92.69 175 ASP A N 1
ATOM 1432 C CA . ASP A 1 175 ? -31.702 1.191 24.214 1.00 92.69 175 ASP A CA 1
ATOM 1433 C C . ASP A 1 175 ? -30.341 0.849 23.591 1.00 92.69 175 ASP A C 1
ATOM 1435 O O . ASP A 1 175 ? -29.329 1.433 23.983 1.00 92.69 175 ASP A O 1
ATOM 1439 N N . ASN A 1 176 ? -30.336 -0.049 22.597 1.00 94.19 176 ASN A N 1
ATOM 1440 C CA . ASN A 1 176 ? -29.150 -0.508 21.876 1.00 94.19 176 ASN A CA 1
ATOM 1441 C C . ASN A 1 176 ? -29.325 -0.244 20.377 1.00 94.19 176 ASN A C 1
ATOM 1443 O O . ASN A 1 176 ? -30.270 -0.743 19.762 1.00 94.19 176 ASN A O 1
ATOM 1447 N N . PHE A 1 177 ? -28.443 0.558 19.787 1.00 96.75 177 PHE A N 1
ATOM 1448 C CA . PHE A 1 177 ? -28.465 0.886 18.359 1.00 96.75 177 PHE A CA 1
ATOM 1449 C C . PHE A 1 177 ? -27.121 1.471 17.914 1.00 96.75 177 PHE A C 1
ATOM 1451 O O . PHE A 1 177 ? -26.284 1.863 18.724 1.00 96.75 177 PHE A O 1
ATOM 1458 N N . VAL A 1 178 ? -26.908 1.545 16.604 1.00 97.81 178 VAL A N 1
ATOM 1459 C CA . VAL A 1 178 ? -25.717 2.157 16.006 1.00 97.81 178 VAL A CA 1
ATOM 1460 C C . VAL A 1 178 ? -26.147 3.373 15.206 1.00 97.81 178 VAL A C 1
ATOM 1462 O O . VAL A 1 178 ? -27.141 3.310 14.486 1.00 97.81 178 VAL A O 1
ATOM 1465 N N . ILE A 1 179 ? -25.414 4.480 15.294 1.00 97.88 179 ILE A N 1
ATOM 1466 C CA . ILE A 1 179 ? -25.657 5.653 14.447 1.00 97.88 179 ILE A CA 1
ATOM 1467 C C . ILE A 1 179 ? -24.442 5.964 13.589 1.00 97.88 179 ILE A C 1
ATOM 1469 O O . ILE A 1 179 ? -23.305 5.881 14.047 1.00 97.88 179 ILE A O 1
ATOM 1473 N N . ASP A 1 180 ? -24.703 6.368 12.353 1.00 97.19 180 ASP A N 1
ATOM 1474 C CA . ASP A 1 180 ? -23.705 6.956 11.469 1.00 97.19 180 ASP A CA 1
ATOM 1475 C C . ASP A 1 180 ? -23.913 8.467 11.451 1.00 97.19 180 ASP A C 1
ATOM 1477 O O . ASP A 1 180 ? -25.036 8.952 11.270 1.00 97.19 180 ASP A O 1
ATOM 1481 N N . ILE A 1 181 ? -22.837 9.222 11.636 1.00 97.50 181 ILE A N 1
ATOM 1482 C CA . ILE A 1 181 ? -22.871 10.680 11.712 1.00 97.50 181 ILE A CA 1
ATOM 1483 C C . ILE A 1 181 ? -21.804 11.307 10.818 1.00 97.50 181 ILE A C 1
ATOM 1485 O O . ILE A 1 181 ? -20.751 10.727 10.566 1.00 97.50 181 ILE A O 1
ATOM 1489 N N . LEU A 1 182 ? -22.068 12.532 10.372 1.00 96.94 182 LEU A N 1
ATOM 1490 C CA . LEU A 1 182 ? -21.115 13.376 9.661 1.00 96.94 182 LEU A CA 1
ATOM 1491 C C . LEU A 1 182 ? -20.810 14.615 10.503 1.00 96.94 182 LEU A C 1
ATOM 1493 O O . LEU A 1 182 ? -21.725 15.338 10.905 1.00 96.94 182 LEU A O 1
ATOM 1497 N N . ARG A 1 183 ? -19.523 14.905 10.693 1.00 96.00 183 ARG A N 1
ATOM 1498 C CA . ARG A 1 183 ? -19.011 16.114 11.349 1.00 96.00 183 ARG A CA 1
ATOM 1499 C C . ARG A 1 183 ? -18.389 17.064 10.317 1.00 96.00 183 ARG A C 1
ATOM 1501 O O . ARG A 1 183 ? -17.169 17.144 10.210 1.00 96.00 183 ARG A O 1
ATOM 1508 N N . PRO A 1 184 ? -19.176 17.802 9.511 1.00 89.12 184 PRO A N 1
ATOM 1509 C CA . PRO A 1 184 ? -18.618 18.639 8.445 1.00 89.12 184 PRO A CA 1
ATOM 1510 C C . PRO A 1 184 ? -17.699 19.757 8.958 1.00 89.12 184 PRO A C 1
ATOM 1512 O O . PRO A 1 184 ? -16.839 20.231 8.215 1.00 89.12 184 PRO A O 1
ATOM 1515 N N . LYS A 1 185 ? -17.924 20.227 10.191 1.00 89.25 185 LYS A N 1
ATOM 1516 C CA . LYS A 1 185 ? -17.146 21.260 10.886 1.00 89.25 185 LYS A CA 1
ATOM 1517 C C . LYS A 1 185 ? -17.205 21.001 12.392 1.00 89.25 185 LYS A C 1
ATOM 1519 O O . LYS A 1 185 ? -18.112 20.314 12.857 1.00 89.25 185 LYS A O 1
ATOM 1524 N N . ILE A 1 186 ? -16.289 21.617 13.135 1.00 88.56 186 ILE A N 1
ATOM 1525 C CA . ILE A 1 186 ? -16.301 21.644 14.605 1.00 88.56 186 ILE A CA 1
ATOM 1526 C C . ILE A 1 186 ? -17.695 22.060 15.115 1.00 88.56 186 ILE A C 1
ATOM 1528 O O . ILE A 1 186 ? -18.311 22.964 14.541 1.00 88.56 186 ILE A O 1
ATOM 1532 N N . GLN A 1 187 ? -18.194 21.377 16.151 1.00 90.19 187 GLN A N 1
ATOM 1533 C CA . GLN A 1 187 ? -19.509 21.574 16.786 1.00 90.19 187 GLN A CA 1
ATOM 1534 C C . GLN A 1 187 ? -20.729 21.384 15.872 1.00 90.19 187 GLN A C 1
ATOM 1536 O O . GLN A 1 187 ? -21.853 21.721 16.240 1.00 90.19 187 GLN A O 1
ATOM 1541 N N . THR A 1 188 ? -20.547 20.869 14.656 1.00 94.44 188 THR A N 1
ATOM 1542 C CA . THR A 1 188 ? -21.653 20.605 13.734 1.00 94.44 188 THR A CA 1
ATOM 1543 C C . THR A 1 188 ? -21.715 19.115 13.453 1.00 94.44 188 THR A C 1
ATOM 1545 O O . THR A 1 188 ? -20.850 18.602 12.752 1.00 94.44 188 THR A O 1
ATOM 1548 N N . ILE A 1 189 ? -22.753 18.442 13.952 1.00 96.75 189 ILE A N 1
ATOM 1549 C CA . ILE A 1 189 ? -23.017 17.020 13.701 1.00 96.75 189 ILE A CA 1
ATOM 1550 C C . ILE A 1 189 ? -24.311 16.865 12.899 1.00 96.75 189 ILE A C 1
ATOM 1552 O O . ILE A 1 189 ? -25.304 17.555 13.136 1.00 96.75 189 ILE A O 1
ATOM 1556 N N . GLN A 1 190 ? -24.294 15.964 11.921 1.00 95.44 190 GLN A N 1
ATOM 1557 C CA . GLN A 1 190 ? -25.455 15.564 11.135 1.00 95.44 190 GLN A CA 1
ATOM 1558 C C . GLN A 1 190 ? -25.663 14.060 11.280 1.00 95.44 190 GLN A C 1
ATOM 1560 O O . GLN A 1 190 ? -24.754 13.287 10.991 1.00 95.44 190 GLN A O 1
ATOM 1565 N N . LEU A 1 191 ? -26.863 13.646 11.690 1.00 96.25 191 LEU A N 1
ATOM 1566 C CA . LEU A 1 191 ? -27.248 12.237 11.686 1.00 96.25 191 LEU A CA 1
ATOM 1567 C C . LEU A 1 191 ? -27.427 11.757 10.243 1.00 96.25 191 LEU A C 1
ATOM 1569 O O . LEU A 1 191 ? -28.214 12.336 9.489 1.00 96.25 191 LEU A O 1
ATOM 1573 N N . ILE A 1 192 ? -26.704 10.704 9.872 1.00 94.19 192 ILE A N 1
ATOM 1574 C CA . ILE A 1 192 ? -26.741 10.105 8.537 1.00 94.19 192 ILE A CA 1
ATOM 1575 C C . ILE A 1 192 ? -27.633 8.873 8.537 1.00 94.19 192 ILE A C 1
ATOM 1577 O O . ILE A 1 192 ? -28.516 8.767 7.681 1.00 94.19 192 ILE A O 1
ATOM 1581 N N . ASP A 1 193 ? -27.441 7.957 9.481 1.00 94.44 193 ASP A N 1
ATOM 1582 C CA . ASP A 1 193 ? -28.215 6.720 9.534 1.00 94.44 193 ASP A CA 1
ATOM 1583 C C . ASP A 1 193 ? -28.327 6.156 10.945 1.00 94.44 193 ASP A C 1
ATOM 1585 O O . ASP A 1 193 ? -27.559 6.523 11.834 1.00 94.44 193 ASP A O 1
ATOM 1589 N N . VAL A 1 194 ? -29.295 5.261 11.130 1.00 96.00 194 VAL A N 1
ATOM 1590 C CA . VAL A 1 194 ? -29.461 4.473 12.354 1.00 96.00 194 VAL A CA 1
ATOM 1591 C C . VAL A 1 194 ? -29.587 3.009 11.956 1.00 96.00 194 VAL A C 1
ATOM 1593 O O . VAL A 1 194 ? -30.415 2.675 11.110 1.00 96.00 194 VAL A O 1
ATOM 1596 N N . ASN A 1 195 ? -28.770 2.156 12.564 1.00 95.06 195 ASN A N 1
ATOM 1597 C CA . ASN A 1 195 ? -28.655 0.733 12.278 1.00 95.06 195 ASN A CA 1
ATOM 1598 C C . ASN A 1 195 ? -28.884 -0.101 13.548 1.00 95.06 195 ASN A C 1
ATOM 1600 O O . ASN A 1 195 ? -28.830 0.404 14.675 1.00 95.06 195 ASN A O 1
ATOM 1604 N N . VAL A 1 196 ? -29.141 -1.393 13.352 1.00 92.62 196 VAL A N 1
ATOM 1605 C CA . VAL A 1 196 ? -29.337 -2.365 14.436 1.00 92.62 196 VAL A CA 1
ATOM 1606 C C . VAL A 1 196 ? -28.020 -2.578 15.188 1.00 92.62 196 VAL A C 1
ATOM 1608 O O . VAL A 1 196 ? -26.949 -2.578 14.581 1.00 92.62 196 VAL A O 1
ATOM 1611 N N . PHE A 1 197 ? -28.087 -2.757 16.506 1.00 93.56 197 PHE A N 1
ATOM 1612 C CA . PHE A 1 197 ? -26.933 -3.151 17.314 1.00 93.56 197 PHE A CA 1
ATOM 1613 C C . PHE A 1 197 ? -26.738 -4.669 17.237 1.00 93.56 197 PHE A C 1
ATOM 1615 O O . PHE A 1 197 ? -27.497 -5.415 17.850 1.00 93.56 197 PHE A O 1
ATOM 1622 N N . GLY A 1 198 ? -25.764 -5.119 16.449 1.00 88.12 198 GLY A N 1
ATOM 1623 C CA . GLY A 1 198 ? -25.421 -6.530 16.272 1.00 88.12 198 GLY A CA 1
ATOM 1624 C C . GLY A 1 198 ? -24.751 -6.801 14.924 1.00 88.12 198 GLY A C 1
ATOM 1625 O O . GLY A 1 198 ? -24.628 -5.899 14.096 1.00 88.12 198 GLY A O 1
ATOM 1626 N N . GLU A 1 199 ? -24.372 -8.060 14.693 1.00 83.94 199 GLU A N 1
ATOM 1627 C CA . GLU A 1 199 ? -23.518 -8.518 13.578 1.00 83.94 199 GLU A CA 1
ATOM 1628 C C . GLU A 1 199 ? -23.983 -8.125 12.167 1.00 83.94 199 GLU A C 1
ATOM 1630 O O . GLU A 1 199 ? -23.160 -8.007 11.260 1.00 83.94 199 GLU A O 1
ATOM 1635 N N . LEU A 1 200 ? -25.279 -7.856 11.980 1.00 85.06 200 LEU A N 1
ATOM 1636 C CA . LEU A 1 200 ? -25.826 -7.321 10.726 1.00 85.06 200 LEU A CA 1
ATOM 1637 C C . LEU A 1 200 ? -25.244 -5.954 10.339 1.00 85.06 200 LEU A C 1
ATOM 1639 O O . LEU A 1 200 ? -25.218 -5.583 9.164 1.00 85.06 200 LEU A O 1
ATOM 1643 N N . THR A 1 201 ? -24.794 -5.186 11.324 1.00 88.69 201 THR A N 1
ATOM 1644 C CA . THR A 1 201 ? -24.156 -3.892 11.125 1.00 88.69 201 THR A CA 1
ATOM 1645 C C . THR A 1 201 ? -22.645 -4.069 11.203 1.00 88.69 201 THR A C 1
ATOM 1647 O O . THR A 1 201 ? -22.124 -4.608 12.168 1.00 88.69 201 THR A O 1
ATOM 1650 N N . ASP A 1 202 ? -21.906 -3.573 10.212 1.00 88.00 202 ASP A N 1
ATOM 1651 C CA . ASP A 1 202 ? -20.442 -3.673 10.227 1.00 88.00 202 ASP A CA 1
ATOM 1652 C C . ASP A 1 202 ? -19.825 -2.944 11.443 1.00 88.00 202 ASP A C 1
ATOM 1654 O O . ASP A 1 202 ? -20.075 -1.751 11.650 1.00 88.00 202 ASP A O 1
ATOM 1658 N N . SER A 1 203 ? -19.027 -3.635 12.254 1.00 88.50 203 SER A N 1
ATOM 1659 C CA . SER A 1 203 ? -18.399 -3.079 13.463 1.00 88.50 203 SER A CA 1
ATOM 1660 C C . SER A 1 203 ? -17.134 -2.258 13.164 1.00 88.50 203 SER A C 1
ATOM 1662 O O . SER A 1 203 ? -16.699 -1.461 13.998 1.00 88.50 203 SER A O 1
ATOM 1664 N N . LEU A 1 204 ? -16.610 -2.349 11.934 1.00 91.38 204 LEU A N 1
ATOM 1665 C CA . LEU A 1 204 ? -15.463 -1.583 11.432 1.00 91.38 204 LEU A CA 1
ATOM 1666 C C . LEU A 1 204 ? -14.194 -1.818 12.270 1.00 91.38 204 LEU A C 1
ATOM 1668 O O . LEU A 1 204 ? -13.571 -2.862 12.151 1.00 91.38 204 LEU A O 1
ATOM 1672 N N . LEU A 1 205 ? -13.805 -0.855 13.111 1.00 89.12 205 LEU A N 1
ATOM 1673 C CA . LEU A 1 205 ? -12.598 -0.924 13.950 1.00 89.12 205 LEU A CA 1
ATOM 1674 C C . LEU A 1 205 ? -12.811 -1.638 15.291 1.00 89.12 205 LEU A C 1
ATOM 1676 O O . LEU A 1 205 ? -11.932 -1.587 16.154 1.00 89.12 205 LEU A O 1
ATOM 1680 N N . PHE A 1 206 ? -13.982 -2.236 15.479 1.00 90.81 206 PHE A N 1
ATOM 1681 C CA . PHE A 1 206 ? -14.335 -3.000 16.665 1.00 90.81 206 PHE A CA 1
ATOM 1682 C C . PHE A 1 206 ? -14.756 -4.417 16.286 1.00 90.81 206 PHE A C 1
ATOM 1684 O O . PHE A 1 206 ? -15.221 -4.647 15.168 1.00 90.81 206 PHE A O 1
ATOM 1691 N N . ASP A 1 207 ? -14.670 -5.329 17.242 1.00 88.31 207 ASP A N 1
ATOM 1692 C CA . ASP A 1 207 ? -15.312 -6.639 17.191 1.00 88.31 207 ASP A CA 1
ATOM 1693 C C . ASP A 1 207 ? -16.680 -6.588 17.896 1.00 88.31 207 ASP A C 1
ATOM 1695 O O . ASP A 1 207 ? -16.905 -5.827 18.840 1.00 88.31 207 ASP A O 1
ATOM 1699 N N . TRP A 1 208 ? -17.648 -7.384 17.437 1.00 90.44 208 TRP A N 1
ATOM 1700 C CA . TRP A 1 208 ? -18.972 -7.397 18.075 1.00 90.44 208 TRP A CA 1
ATOM 1701 C C . TRP A 1 208 ? -18.938 -8.002 19.478 1.00 90.44 208 TRP A C 1
ATOM 1703 O O . TRP A 1 208 ? -19.623 -7.496 20.366 1.00 90.44 208 TRP A O 1
ATOM 1713 N N . ASP A 1 209 ? -18.096 -9.012 19.698 1.00 89.69 209 ASP A N 1
ATOM 1714 C CA . ASP A 1 209 ? -17.941 -9.661 21.001 1.00 89.69 209 ASP A CA 1
ATOM 1715 C C . ASP A 1 209 ? -17.441 -8.687 22.075 1.00 89.69 209 ASP A C 1
ATOM 1717 O O . ASP A 1 209 ? -17.933 -8.703 23.205 1.00 89.69 209 ASP A O 1
ATOM 1721 N N . GLU A 1 210 ? -16.514 -7.780 21.737 1.00 89.50 210 GLU A N 1
ATOM 1722 C CA . GLU A 1 210 ? -16.059 -6.762 22.692 1.00 89.50 210 GLU A CA 1
ATOM 1723 C C . GLU A 1 210 ? -17.145 -5.716 22.978 1.00 89.50 210 GLU A C 1
ATOM 1725 O O . GLU A 1 210 ? -17.326 -5.330 24.132 1.00 89.50 210 GLU A O 1
ATOM 1730 N N . LEU A 1 211 ? -17.920 -5.296 21.971 1.00 89.75 211 LEU A N 1
ATOM 1731 C CA . LEU A 1 211 ? -19.016 -4.340 22.152 1.00 89.75 211 LEU A CA 1
ATOM 1732 C C . LEU A 1 211 ? -20.140 -4.930 23.013 1.00 89.75 211 LEU A C 1
ATOM 1734 O O . LEU A 1 211 ? -20.664 -4.245 23.893 1.00 89.75 211 LEU A O 1
ATOM 1738 N N . LEU A 1 212 ? -20.486 -6.202 22.797 1.00 89.56 212 LEU A N 1
ATOM 1739 C CA . LEU A 1 212 ? -21.455 -6.936 23.612 1.00 89.56 212 LEU A CA 1
ATOM 1740 C C . LEU A 1 212 ? -20.953 -7.099 25.050 1.00 89.56 212 LEU A C 1
ATOM 1742 O O . LEU A 1 212 ? -21.687 -6.801 25.992 1.00 89.56 212 LEU A O 1
ATOM 1746 N N . ALA A 1 213 ? -19.678 -7.452 25.233 1.00 87.25 213 ALA A N 1
ATOM 1747 C CA . ALA A 1 213 ? -19.076 -7.555 26.558 1.00 87.25 213 ALA A CA 1
ATOM 1748 C C . ALA A 1 213 ? -19.069 -6.214 27.315 1.00 87.25 213 ALA A C 1
ATOM 1750 O O . ALA A 1 213 ? -19.174 -6.210 28.541 1.00 87.25 213 ALA A O 1
ATOM 1751 N N . ILE A 1 214 ? -18.956 -5.071 26.622 1.00 84.44 214 ILE A N 1
ATOM 1752 C CA . ILE A 1 214 ? -19.086 -3.741 27.243 1.00 84.44 214 ILE A CA 1
ATOM 1753 C C . ILE A 1 214 ? -20.525 -3.503 27.722 1.00 84.44 214 ILE A C 1
ATOM 1755 O O . ILE A 1 214 ? -20.712 -2.991 28.823 1.00 84.44 214 ILE A O 1
ATOM 1759 N N . VAL A 1 215 ? -21.534 -3.890 26.934 1.00 85.62 215 VAL A N 1
ATOM 1760 C CA . VAL A 1 215 ? -22.958 -3.748 27.300 1.00 85.62 215 VAL A CA 1
ATOM 1761 C C . VAL A 1 215 ? -23.325 -4.598 28.520 1.00 85.62 215 VAL A C 1
ATOM 1763 O O . VAL A 1 215 ? -24.131 -4.165 29.343 1.00 85.62 215 VAL A O 1
ATOM 1766 N N . GLU A 1 216 ? -22.741 -5.791 28.646 1.00 84.12 216 GLU A N 1
ATOM 1767 C CA . GLU A 1 216 ? -23.022 -6.736 29.736 1.00 84.12 216 GLU A CA 1
ATOM 1768 C C . GLU A 1 216 ? -22.336 -6.380 31.067 1.00 84.12 216 GLU A C 1
ATOM 1770 O O . GLU A 1 216 ? -22.749 -6.858 32.126 1.00 84.12 216 GLU A O 1
ATOM 1775 N N . ARG A 1 217 ? -21.293 -5.540 31.052 1.00 78.50 217 ARG A N 1
ATOM 1776 C CA . ARG A 1 217 ? -20.596 -5.102 32.271 1.00 78.50 217 ARG A CA 1
ATOM 1777 C C . ARG A 1 217 ? -21.408 -4.016 32.987 1.00 78.50 217 ARG A C 1
ATOM 1779 O O . ARG A 1 217 ? -21.488 -2.883 32.528 1.00 78.50 217 ARG A O 1
ATOM 1786 N N . GLU A 1 218 ? -21.954 -4.339 34.162 1.00 58.91 218 GLU A N 1
ATOM 1787 C CA . GLU A 1 218 ? -22.686 -3.386 35.023 1.00 58.91 218 GLU A CA 1
ATOM 1788 C C . GLU A 1 218 ? -21.775 -2.370 35.757 1.00 58.91 218 GLU A C 1
ATOM 1790 O O . GLU A 1 218 ? -22.269 -1.410 36.354 1.00 58.91 218 GLU A O 1
ATOM 1795 N N . ASP A 1 219 ? -20.448 -2.541 35.711 1.00 54.38 219 ASP A N 1
ATOM 1796 C CA . ASP A 1 219 ? -19.497 -1.726 36.474 1.00 54.38 219 ASP A CA 1
ATOM 1797 C C . ASP A 1 219 ? -18.987 -0.495 35.697 1.00 54.38 219 ASP A C 1
ATOM 1799 O O . ASP A 1 219 ? -18.308 -0.608 34.682 1.00 54.38 219 ASP A O 1
ATOM 1803 N N . SER A 1 220 ? -19.294 0.690 36.246 1.00 52.75 220 SER A N 1
ATOM 1804 C CA . SER A 1 220 ? -18.776 2.039 35.934 1.00 52.75 220 SER A CA 1
ATOM 1805 C C . SER A 1 220 ? -18.473 2.347 34.460 1.00 52.75 220 SER A C 1
ATOM 1807 O O . SER A 1 220 ? -17.397 2.029 33.964 1.00 52.75 220 SER A O 1
ATOM 1809 N N . VAL A 1 221 ? -19.392 3.088 33.826 1.00 54.19 221 VAL A N 1
ATOM 1810 C CA . VAL A 1 221 ? -19.320 3.643 32.461 1.00 54.19 221 VAL A CA 1
ATOM 1811 C C . VAL A 1 221 ? -17.905 4.145 32.119 1.00 54.19 221 VAL A C 1
ATOM 1813 O O . VAL A 1 221 ? -17.521 5.226 32.585 1.00 54.19 221 VAL A O 1
ATOM 1816 N N . PRO A 1 222 ? -17.108 3.403 31.327 1.00 55.94 222 PRO A N 1
ATOM 1817 C CA . PRO A 1 222 ? -15.868 3.946 30.800 1.00 55.94 222 PRO A CA 1
ATOM 1818 C C . PRO A 1 222 ? -16.202 5.099 29.845 1.00 55.94 222 PRO A C 1
ATOM 1820 O O . PRO A 1 222 ? -17.245 5.109 29.190 1.00 55.94 222 PRO A O 1
ATOM 1823 N N . SER A 1 223 ? -15.329 6.106 29.781 1.00 68.25 223 SER A N 1
ATOM 1824 C CA . SER A 1 223 ? -15.398 7.132 28.735 1.00 68.25 223 SER A CA 1
ATOM 1825 C C . SER A 1 223 ? -15.473 6.457 27.365 1.00 68.25 223 SER A C 1
ATOM 1827 O O . SER A 1 223 ? -14.688 5.539 27.130 1.00 68.25 223 SER A O 1
ATOM 1829 N N . SER A 1 224 ? -16.364 6.924 26.482 1.00 82.00 224 SER A N 1
ATOM 1830 C CA . SER A 1 224 ? -16.576 6.336 25.154 1.00 82.00 224 SER A CA 1
ATOM 1831 C C . SER A 1 224 ? -15.249 6.068 24.436 1.00 82.00 224 SER A C 1
ATOM 1833 O O . SER A 1 224 ? -14.455 6.998 24.246 1.00 82.00 224 SER A O 1
ATOM 1835 N N . GLU A 1 225 ? -15.001 4.823 24.031 1.00 90.12 225 GLU A N 1
ATOM 1836 C CA . GLU A 1 225 ? -13.754 4.454 23.363 1.00 90.12 225 GLU A CA 1
ATOM 1837 C C . GLU A 1 225 ? -13.762 4.969 21.921 1.00 90.12 225 GLU A C 1
ATOM 1839 O O . GLU A 1 225 ? -14.682 4.679 21.161 1.00 90.12 225 GLU A O 1
ATOM 1844 N N . PHE A 1 226 ? -12.747 5.740 21.524 1.00 94.44 226 PHE A N 1
ATOM 1845 C CA . PHE A 1 226 ? -12.639 6.254 20.158 1.00 94.44 226 PHE A CA 1
ATOM 1846 C C . PHE A 1 226 ? -11.459 5.626 19.419 1.00 94.44 226 PHE A C 1
ATOM 1848 O O . PHE A 1 226 ? -10.303 5.919 19.746 1.00 94.44 226 PHE A O 1
ATOM 1855 N N . ARG A 1 227 ? -11.768 4.821 18.394 1.00 92.88 227 ARG A N 1
ATOM 1856 C CA . ARG A 1 227 ? -10.797 4.200 17.484 1.00 92.88 227 ARG A CA 1
ATOM 1857 C C . ARG A 1 227 ? -10.789 4.888 16.121 1.00 92.88 227 ARG A C 1
ATOM 1859 O O . ARG A 1 227 ? -11.822 5.200 15.537 1.00 92.88 227 ARG A O 1
ATOM 1866 N N . PHE A 1 228 ? -9.610 5.110 15.575 1.00 89.75 228 PHE A N 1
ATOM 1867 C CA . PHE A 1 228 ? -9.416 5.618 14.219 1.00 89.75 228 PHE A CA 1
ATOM 1868 C C . PHE A 1 228 ? -8.139 4.990 13.662 1.00 89.75 228 PHE A C 1
ATOM 1870 O O . PHE A 1 228 ? -7.375 4.382 14.409 1.00 89.75 228 PHE A O 1
ATOM 1877 N N . ILE A 1 229 ? -7.902 5.098 12.355 1.00 80.75 229 ILE A N 1
ATOM 1878 C CA . ILE A 1 229 ? -6.641 4.631 11.777 1.00 80.75 229 ILE A CA 1
ATOM 1879 C C . ILE A 1 229 ? -5.557 5.584 12.297 1.00 80.75 229 ILE A C 1
ATOM 1881 O O . ILE A 1 229 ? -5.505 6.747 11.900 1.00 80.75 229 ILE A O 1
ATOM 1885 N N . GLU A 1 230 ? -4.711 5.109 13.209 1.00 65.94 230 GLU A N 1
ATOM 1886 C CA . GLU A 1 230 ? -3.683 5.936 13.858 1.00 65.94 230 GLU A CA 1
ATOM 1887 C C . GLU A 1 230 ? -2.437 6.131 12.982 1.00 65.94 230 GLU A C 1
ATOM 1889 O O . GLU A 1 230 ? -1.671 7.073 13.176 1.00 65.94 230 GLU A O 1
ATOM 1894 N N . ASN A 1 231 ? -2.247 5.275 11.974 1.00 59.03 231 ASN A N 1
ATOM 1895 C CA . ASN A 1 231 ? -1.127 5.347 11.040 1.00 59.03 231 ASN A CA 1
ATOM 1896 C C . ASN A 1 231 ? -1.526 4.845 9.640 1.00 59.03 231 ASN A C 1
ATOM 1898 O O . ASN A 1 231 ? -2.502 4.124 9.479 1.00 59.03 231 ASN A O 1
ATOM 1902 N N . ARG A 1 232 ? -0.749 5.177 8.600 1.00 39.88 232 ARG A N 1
ATOM 1903 C CA . ARG A 1 232 ? -1.044 4.811 7.193 1.00 39.88 232 ARG A CA 1
ATOM 1904 C C . ARG A 1 232 ? -1.153 3.304 6.913 1.00 39.88 232 ARG A C 1
ATOM 1906 O O . ARG A 1 232 ? -1.604 2.949 5.829 1.00 39.88 232 ARG A O 1
ATOM 1913 N N . PHE A 1 233 ? -0.760 2.452 7.857 1.00 36.16 233 PHE A N 1
ATOM 1914 C CA . PHE A 1 233 ? -0.751 0.994 7.741 1.00 36.16 233 PHE A CA 1
ATOM 1915 C C . PHE A 1 233 ? -1.885 0.316 8.526 1.00 36.16 233 PHE A C 1
ATOM 1917 O O . PHE A 1 233 ? -2.163 -0.846 8.269 1.00 36.16 233 PHE A O 1
ATOM 1924 N N . GLY A 1 234 ? -2.602 1.040 9.398 1.00 40.56 234 GLY A N 1
ATOM 1925 C CA . GLY A 1 234 ? -3.823 0.567 10.072 1.00 40.56 234 GLY A CA 1
ATOM 1926 C C . GLY A 1 234 ? -5.069 0.564 9.178 1.00 40.56 234 GLY A C 1
ATOM 1927 O O . GLY A 1 234 ? -6.180 0.348 9.653 1.00 40.56 234 GLY A O 1
ATOM 1928 N N . VAL A 1 235 ? -4.883 0.853 7.889 1.00 46.62 235 VAL A N 1
ATOM 1929 C CA . VAL A 1 235 ? -5.915 0.884 6.856 1.00 46.62 235 VAL A CA 1
ATOM 1930 C C . VAL A 1 235 ? -6.495 -0.519 6.650 1.00 46.62 235 VAL A C 1
ATOM 1932 O O . VAL A 1 235 ? -5.784 -1.446 6.268 1.00 46.62 235 VAL A O 1
ATOM 1935 N N . GLN A 1 236 ? -7.799 -0.669 6.865 1.00 54.56 236 GLN A N 1
ATOM 1936 C CA . GLN A 1 236 ? -8.522 -1.920 6.643 1.00 54.56 236 GLN A CA 1
ATOM 1937 C C . GLN A 1 236 ? -9.221 -1.914 5.277 1.00 54.56 236 GLN A C 1
ATOM 1939 O O . GLN A 1 236 ? -9.535 -0.864 4.711 1.00 54.56 236 GLN A O 1
ATOM 1944 N N . ARG A 1 237 ? -9.479 -3.107 4.731 1.00 50.94 237 ARG A N 1
ATOM 1945 C CA . ARG A 1 237 ? -10.252 -3.260 3.487 1.00 50.94 237 ARG A CA 1
ATOM 1946 C C . ARG A 1 237 ? -11.712 -2.868 3.725 1.00 50.94 237 ARG A C 1
ATOM 1948 O O . ARG A 1 237 ? -12.273 -3.185 4.770 1.00 50.94 237 ARG A O 1
ATOM 1955 N N . GLY A 1 238 ? -12.349 -2.220 2.750 1.00 53.66 238 GLY A N 1
ATOM 1956 C CA . GLY A 1 238 ? -13.777 -1.920 2.836 1.00 53.66 238 GLY A CA 1
ATOM 1957 C C . GLY A 1 238 ? -14.611 -3.175 2.574 1.00 53.66 238 GLY A C 1
ATOM 1958 O O . GLY A 1 238 ? -14.586 -3.706 1.467 1.00 53.66 238 GLY A O 1
ATOM 1959 N N . ARG A 1 239 ? -15.402 -3.636 3.553 1.00 53.84 239 ARG A N 1
ATOM 1960 C CA . ARG A 1 239 ? -16.250 -4.842 3.421 1.00 53.84 239 ARG A CA 1
ATOM 1961 C C . ARG A 1 239 ? -17.211 -4.794 2.221 1.00 53.84 239 ARG A C 1
ATOM 1963 O O . ARG A 1 239 ? -17.497 -5.827 1.632 1.00 53.84 239 ARG A O 1
ATOM 1970 N N . PHE A 1 240 ? -17.657 -3.605 1.806 1.00 52.88 240 PHE A N 1
ATOM 1971 C CA . PHE A 1 240 ? -18.598 -3.428 0.685 1.00 52.88 240 PHE A CA 1
ATOM 1972 C C . PHE A 1 240 ? -17.994 -3.659 -0.704 1.00 52.88 240 PHE A C 1
ATOM 1974 O O . PHE A 1 240 ? -18.738 -3.867 -1.654 1.00 52.88 240 PHE A O 1
ATOM 1981 N N . GLU A 1 241 ? -16.667 -3.643 -0.841 1.00 52.06 241 GLU A N 1
ATOM 1982 C CA . GLU A 1 241 ? -15.999 -3.930 -2.118 1.00 52.06 241 GLU A CA 1
ATOM 1983 C C . GLU A 1 241 ? -16.023 -5.429 -2.438 1.00 52.06 241 GLU A C 1
ATOM 1985 O O . GLU A 1 241 ? -15.930 -5.802 -3.605 1.00 52.06 241 GLU A O 1
ATOM 1990 N N . LEU A 1 242 ? -16.226 -6.293 -1.435 1.00 48.88 242 LEU A N 1
ATOM 1991 C CA . LEU A 1 242 ? -16.419 -7.728 -1.653 1.00 48.88 242 LEU A CA 1
ATOM 1992 C C . LEU A 1 242 ? -17.649 -7.981 -2.542 1.00 48.88 242 LEU A C 1
ATOM 1994 O O . LEU A 1 242 ? -17.566 -8.774 -3.470 1.00 48.88 242 LEU A O 1
ATOM 1998 N N . ASN A 1 243 ? -18.721 -7.203 -2.370 1.00 51.62 243 ASN A N 1
ATOM 1999 C CA . ASN A 1 243 ? -19.938 -7.272 -3.194 1.00 51.62 243 ASN A CA 1
ATOM 2000 C C . ASN A 1 243 ? -19.723 -6.814 -4.654 1.00 51.62 243 ASN A C 1
ATOM 2002 O O . ASN A 1 243 ? -20.600 -6.961 -5.498 1.00 51.62 243 ASN A O 1
ATOM 2006 N N . SER A 1 244 ? -18.563 -6.230 -4.977 1.00 55.06 244 SER A N 1
ATOM 2007 C CA . SER A 1 244 ? -18.205 -5.832 -6.348 1.00 55.06 244 SER A CA 1
ATOM 2008 C C . SER A 1 244 ? -17.359 -6.874 -7.086 1.00 55.06 244 SER A C 1
ATOM 2010 O O . SER A 1 244 ? -17.004 -6.674 -8.250 1.00 55.06 244 SER A O 1
ATOM 2012 N N . LEU A 1 245 ? -17.018 -7.982 -6.419 1.00 48.81 245 LEU A N 1
ATOM 2013 C CA . LEU A 1 245 ? -16.140 -9.021 -6.943 1.00 48.81 245 LEU A CA 1
ATOM 2014 C C . LEU A 1 245 ? -16.930 -10.300 -7.262 1.00 48.81 245 LEU A C 1
ATOM 2016 O O . LEU A 1 245 ? -17.813 -10.684 -6.497 1.00 48.81 245 LEU A O 1
ATOM 2020 N N . PRO A 1 246 ? -16.606 -11.009 -8.362 1.00 49.28 246 PRO A N 1
ATOM 2021 C CA . PRO A 1 246 ? -17.174 -12.327 -8.628 1.00 49.28 246 PRO A CA 1
ATOM 2022 C C . PRO A 1 246 ? -16.934 -13.286 -7.453 1.00 49.28 246 PRO A C 1
ATOM 2024 O O . PRO A 1 246 ? -15.847 -13.288 -6.873 1.00 49.28 246 PRO A O 1
ATOM 2027 N N . LEU A 1 247 ? -17.911 -14.146 -7.144 1.00 45.62 247 LEU A N 1
ATOM 2028 C CA . LEU A 1 247 ? -17.832 -15.136 -6.054 1.00 45.62 247 LEU A CA 1
ATOM 2029 C C . LEU A 1 247 ? -16.572 -16.014 -6.132 1.00 45.62 247 LEU A C 1
ATOM 2031 O O . LEU A 1 247 ? -16.019 -16.386 -5.102 1.00 45.62 247 LEU A O 1
ATOM 2035 N N . ASP A 1 248 ? -16.066 -16.275 -7.337 1.00 44.88 248 ASP A N 1
ATOM 2036 C CA . ASP A 1 248 ? -14.833 -17.036 -7.569 1.00 44.88 248 ASP A CA 1
ATOM 2037 C C . ASP A 1 248 ? -13.578 -16.330 -7.013 1.00 44.88 248 ASP A C 1
ATOM 2039 O O . ASP A 1 248 ? -12.620 -16.984 -6.606 1.00 44.88 248 ASP A O 1
ATOM 2043 N N . VAL A 1 249 ? -13.586 -14.992 -6.953 1.00 42.25 249 VAL A N 1
ATOM 2044 C CA . VAL A 1 249 ? -12.517 -14.162 -6.367 1.00 42.25 249 VAL A CA 1
ATOM 2045 C C . VAL A 1 249 ? -12.638 -14.102 -4.839 1.00 42.25 249 VAL A C 1
ATOM 2047 O O . VAL A 1 249 ? -11.622 -14.066 -4.146 1.00 42.25 249 VAL A O 1
ATOM 2050 N N . LEU A 1 250 ? -13.866 -14.127 -4.308 1.00 35.44 250 LEU A N 1
ATOM 2051 C CA . LEU A 1 250 ? -14.155 -14.114 -2.867 1.00 35.44 250 LEU A CA 1
ATOM 2052 C C . LEU A 1 250 ? -13.857 -15.463 -2.203 1.00 35.44 250 LEU A C 1
ATOM 2054 O O . LEU A 1 250 ? -13.206 -15.518 -1.162 1.00 35.44 250 LEU A O 1
ATOM 2058 N N . ASN A 1 251 ? -14.270 -16.557 -2.846 1.00 40.12 251 ASN A N 1
ATOM 2059 C CA . ASN A 1 251 ? -14.086 -17.920 -2.347 1.00 40.12 251 ASN A CA 1
ATOM 2060 C C . ASN A 1 251 ? -12.631 -18.403 -2.440 1.00 40.12 251 ASN A C 1
ATOM 2062 O O . ASN A 1 251 ? -12.273 -19.404 -1.825 1.00 40.12 251 ASN A O 1
ATOM 2066 N N . GLY A 1 252 ? -11.778 -17.695 -3.186 1.00 36.53 252 GLY A N 1
ATOM 2067 C CA . GLY A 1 252 ? -10.355 -18.000 -3.291 1.00 36.53 252 GLY A CA 1
ATOM 2068 C C . GLY A 1 252 ? -9.487 -17.474 -2.141 1.00 36.53 252 GLY A C 1
ATOM 2069 O O . GLY A 1 252 ? -8.281 -17.691 -2.200 1.00 36.53 252 GLY A O 1
ATOM 2070 N N . ASN A 1 253 ? -10.035 -16.746 -1.150 1.00 36.22 253 ASN A N 1
ATOM 2071 C CA . ASN A 1 253 ? -9.201 -15.903 -0.277 1.00 36.22 253 ASN A CA 1
ATOM 2072 C C . ASN A 1 253 ? -9.733 -15.595 1.145 1.00 36.22 253 ASN A C 1
ATOM 2074 O O . ASN A 1 253 ? -9.448 -14.519 1.675 1.00 36.22 253 ASN A O 1
ATOM 2078 N N . ILE A 1 254 ? -10.470 -16.497 1.804 1.00 29.45 254 ILE A N 1
ATOM 2079 C CA . ILE A 1 254 ? -10.886 -16.277 3.204 1.00 29.45 254 ILE A CA 1
ATOM 2080 C C . ILE A 1 254 ? -10.732 -17.554 4.039 1.00 29.45 254 ILE A C 1
ATOM 2082 O O . ILE A 1 254 ? -11.586 -18.431 3.985 1.00 29.45 254 ILE A O 1
ATOM 2086 N N . THR A 1 255 ? -9.697 -17.602 4.882 1.00 30.27 255 THR A N 1
ATOM 2087 C CA . THR A 1 255 ? -9.833 -18.145 6.244 1.00 30.27 255 THR A CA 1
ATOM 2088 C C . THR A 1 255 ? -9.046 -17.280 7.228 1.00 30.27 255 THR A C 1
ATOM 2090 O O . THR A 1 255 ? -7.833 -17.136 7.106 1.00 30.27 255 THR A O 1
ATOM 2093 N N . ASN A 1 256 ? -9.791 -16.690 8.161 1.00 29.89 256 ASN A N 1
ATOM 2094 C CA . ASN A 1 256 ? -9.477 -16.317 9.541 1.00 29.89 256 ASN A CA 1
ATOM 2095 C C . ASN A 1 256 ? -7.991 -16.267 9.947 1.00 29.89 256 ASN A C 1
ATOM 2097 O O . ASN A 1 256 ? -7.387 -17.292 10.255 1.00 29.89 256 ASN A O 1
ATOM 2101 N N . PHE A 1 257 ? -7.458 -15.052 10.100 1.00 28.38 257 PHE A N 1
ATOM 2102 C CA . PHE A 1 257 ? -6.416 -14.793 11.096 1.00 28.38 257 PHE A CA 1
ATOM 2103 C C . PHE A 1 257 ? -7.104 -14.605 12.454 1.00 28.38 257 P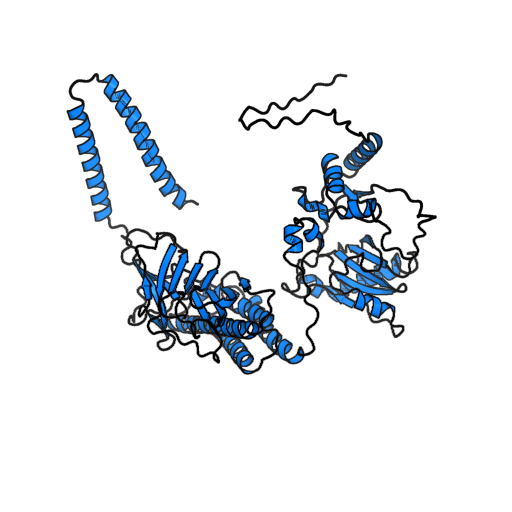HE A C 1
ATOM 2105 O O . PHE A 1 257 ? -7.375 -13.486 12.878 1.00 28.38 257 PHE A O 1
ATOM 2112 N N . GLU A 1 258 ? -7.451 -15.717 13.100 1.00 28.09 258 GLU A N 1
ATOM 2113 C CA . GLU A 1 258 ? -7.780 -15.737 14.525 1.00 28.09 258 GLU A CA 1
ATOM 2114 C C . GLU A 1 258 ? -6.478 -15.732 15.342 1.00 28.09 258 GLU A C 1
ATOM 2116 O O . GLU A 1 258 ? -5.599 -16.557 15.113 1.00 28.09 258 GLU A O 1
ATOM 2121 N N . ASN A 1 259 ? -6.392 -14.788 16.284 1.00 32.25 259 ASN A N 1
ATOM 2122 C CA . ASN A 1 259 ? -5.620 -14.794 17.534 1.00 32.25 259 ASN A CA 1
ATOM 2123 C C . ASN A 1 259 ? -4.221 -15.445 17.558 1.00 32.25 259 ASN A C 1
ATOM 2125 O O . ASN A 1 259 ? -4.093 -16.668 17.614 1.00 32.25 259 ASN A O 1
ATOM 2129 N N . VAL A 1 260 ? -3.180 -14.627 17.779 1.00 28.16 260 VAL A N 1
ATOM 2130 C CA . VAL A 1 260 ? -1.943 -15.085 18.441 1.00 28.16 260 VAL A CA 1
ATOM 2131 C C . VAL A 1 260 ? -1.564 -14.139 19.589 1.00 28.16 260 VAL A C 1
ATOM 2133 O O . VAL A 1 260 ? -1.646 -12.922 19.475 1.00 28.16 260 VAL A O 1
ATOM 2136 N N . ASN A 1 261 ? -1.219 -14.763 20.716 1.00 27.67 261 ASN A N 1
ATOM 2137 C CA . ASN A 1 261 ? -1.136 -14.250 22.083 1.00 27.67 261 ASN A CA 1
ATOM 2138 C C . ASN A 1 261 ? 0.126 -13.415 22.428 1.00 27.67 261 ASN A C 1
ATOM 2140 O O . ASN A 1 261 ? 1.233 -13.777 22.049 1.00 27.67 261 ASN A O 1
ATOM 2144 N N . ASN A 1 262 ? -0.051 -12.429 23.324 1.00 31.05 262 ASN A N 1
ATOM 2145 C CA . ASN A 1 262 ? 0.759 -12.099 24.521 1.00 31.05 262 ASN A CA 1
ATOM 2146 C C . ASN A 1 262 ? 2.313 -12.047 24.455 1.00 31.05 262 ASN A C 1
ATOM 2148 O O . ASN A 1 262 ? 2.954 -12.456 25.424 1.00 31.05 262 ASN A O 1
ATOM 2152 N N . ASN A 1 263 ? 2.938 -11.466 23.424 1.00 36.22 263 ASN A N 1
ATOM 2153 C CA . ASN A 1 263 ? 4.382 -11.119 23.451 1.00 36.22 263 ASN A CA 1
ATOM 2154 C C . ASN A 1 263 ? 4.682 -9.616 23.206 1.00 36.22 263 ASN A C 1
ATOM 2156 O O . ASN A 1 263 ? 5.824 -9.234 22.938 1.00 36.22 263 ASN A O 1
ATOM 2160 N N . ASP A 1 264 ? 3.684 -8.738 23.345 1.00 45.00 264 ASP A N 1
ATOM 2161 C CA . ASP A 1 264 ? 3.697 -7.383 22.763 1.00 45.00 264 ASP A CA 1
ATOM 2162 C C . ASP A 1 264 ? 4.726 -6.390 23.341 1.00 45.00 264 ASP A C 1
ATOM 2164 O O . ASP A 1 264 ? 5.175 -5.497 22.630 1.00 45.00 264 ASP A O 1
ATOM 2168 N N . CYS A 1 265 ? 5.228 -6.576 24.566 1.00 40.44 265 CYS A N 1
ATOM 2169 C CA . CYS A 1 265 ? 6.096 -5.571 25.206 1.00 40.44 265 CYS A CA 1
ATOM 2170 C C . CYS A 1 265 ? 7.490 -5.414 24.547 1.00 40.44 265 CYS A C 1
ATOM 2172 O O . CYS A 1 265 ? 8.030 -4.310 24.486 1.00 40.44 265 CYS A O 1
ATOM 2174 N N . TYR A 1 266 ? 8.091 -6.492 24.021 1.00 46.84 266 TYR A N 1
ATOM 2175 C CA . TYR A 1 266 ? 9.416 -6.411 23.376 1.00 46.84 266 TYR A CA 1
ATOM 2176 C C . TYR A 1 266 ? 9.335 -5.954 21.915 1.00 46.84 266 TYR A C 1
ATOM 2178 O O . TYR A 1 266 ? 10.225 -5.255 21.431 1.00 46.84 266 TYR A O 1
ATOM 2186 N N . THR A 1 267 ? 8.270 -6.336 21.210 1.00 54.81 267 THR A N 1
ATOM 2187 C CA . THR A 1 267 ? 8.047 -5.972 19.804 1.00 54.81 267 THR A CA 1
ATOM 2188 C C . THR A 1 267 ? 7.691 -4.493 19.668 1.00 54.81 267 THR A C 1
ATOM 2190 O O . THR A 1 267 ? 8.184 -3.836 18.750 1.00 54.81 267 THR A O 1
ATOM 2193 N N . GLU A 1 268 ? 6.916 -3.950 20.613 1.00 60.59 268 GLU A N 1
ATOM 2194 C CA . GLU A 1 268 ? 6.616 -2.518 20.713 1.00 60.59 268 GLU A CA 1
ATOM 2195 C C . GLU A 1 268 ? 7.892 -1.673 20.849 1.00 60.59 268 GLU A C 1
ATOM 2197 O O . GLU A 1 268 ? 8.073 -0.734 20.080 1.00 60.59 268 GLU A O 1
ATOM 2202 N N . GLU A 1 269 ? 8.853 -2.057 21.703 1.00 68.81 269 GLU A N 1
ATOM 2203 C CA . GLU A 1 269 ? 10.100 -1.289 21.887 1.00 68.81 269 GLU A CA 1
ATOM 2204 C C . GLU A 1 269 ? 10.921 -1.160 20.586 1.00 68.81 269 GLU A C 1
ATOM 2206 O O . GLU A 1 269 ? 11.498 -0.106 20.291 1.00 68.81 269 GLU A O 1
ATOM 2211 N N . TYR A 1 270 ? 11.020 -2.234 19.797 1.00 71.12 270 TYR A N 1
ATOM 2212 C CA . TYR A 1 270 ? 11.741 -2.200 18.521 1.00 71.12 270 TYR A CA 1
ATOM 2213 C C . TYR A 1 270 ? 10.952 -1.470 17.432 1.00 71.12 270 TYR A C 1
ATOM 2215 O O . TYR A 1 270 ? 11.557 -0.715 16.664 1.00 71.12 270 TYR A O 1
ATOM 2223 N N . ASN A 1 271 ? 9.629 -1.648 17.389 1.00 70.94 271 ASN A N 1
ATOM 2224 C CA . ASN A 1 271 ? 8.755 -0.895 16.492 1.00 70.94 271 ASN A CA 1
ATOM 2225 C C . ASN A 1 271 ? 8.855 0.609 16.767 1.00 70.94 271 ASN A C 1
ATOM 2227 O O . ASN A 1 271 ? 9.070 1.370 15.828 1.00 70.94 271 ASN A O 1
ATOM 2231 N N . ASP A 1 272 ? 8.830 1.036 18.028 1.00 73.88 272 ASP A N 1
ATOM 2232 C CA . ASP A 1 272 ? 8.970 2.440 18.427 1.00 73.88 272 ASP A CA 1
ATOM 2233 C C . ASP A 1 272 ? 10.311 3.037 17.987 1.00 73.88 272 ASP A C 1
ATOM 2235 O O . ASP A 1 272 ? 10.372 4.161 17.485 1.00 73.88 272 ASP A O 1
ATOM 2239 N N . LYS A 1 273 ? 11.408 2.276 18.105 1.00 78.75 273 LYS A N 1
ATOM 2240 C CA . LYS A 1 273 ? 12.729 2.710 17.616 1.00 78.75 273 LYS A CA 1
ATOM 2241 C C . LYS A 1 273 ? 12.754 2.867 16.096 1.00 78.75 273 LYS A C 1
ATOM 2243 O O . LYS A 1 273 ? 13.336 3.828 15.596 1.00 78.75 273 LYS A O 1
ATOM 2248 N N . ILE A 1 274 ? 12.130 1.950 15.356 1.00 77.06 274 ILE A N 1
ATOM 2249 C CA . ILE A 1 274 ? 12.037 2.029 13.890 1.00 77.06 274 ILE A CA 1
ATOM 2250 C C . ILE A 1 274 ? 11.131 3.198 13.473 1.00 77.06 274 ILE A C 1
ATOM 2252 O O . ILE A 1 274 ? 11.489 3.956 12.570 1.00 77.06 274 ILE A O 1
ATOM 2256 N N . HIS A 1 275 ? 10.004 3.400 14.159 1.00 74.06 275 HIS A N 1
ATOM 2257 C CA . HIS A 1 275 ? 9.104 4.530 13.935 1.00 74.06 275 HIS A CA 1
ATOM 2258 C C . HIS A 1 275 ? 9.777 5.867 14.243 1.00 74.06 275 HIS A C 1
ATOM 2260 O O . HIS A 1 275 ? 9.658 6.793 13.447 1.00 74.06 275 HIS A O 1
ATOM 2266 N N . SER A 1 276 ? 10.595 5.945 15.295 1.00 78.06 276 SER A N 1
ATOM 2267 C CA . SER A 1 276 ? 11.407 7.130 15.579 1.00 78.06 276 SER A CA 1
ATOM 2268 C C . SER A 1 276 ? 12.373 7.461 14.435 1.00 78.06 276 SER A C 1
ATOM 2270 O O . SER A 1 276 ? 12.513 8.632 14.086 1.00 78.06 276 SER A O 1
ATOM 2272 N N . ILE A 1 277 ? 13.007 6.460 13.808 1.00 78.12 277 ILE A N 1
ATOM 2273 C CA . ILE A 1 277 ? 13.855 6.671 12.619 1.00 78.12 277 ILE A CA 1
ATOM 2274 C C . ILE A 1 277 ? 13.011 7.167 11.437 1.00 78.12 277 ILE A C 1
ATOM 2276 O O . ILE A 1 277 ? 13.440 8.047 10.688 1.00 78.12 277 ILE A O 1
ATOM 2280 N N . TYR A 1 278 ? 11.810 6.619 11.256 1.00 74.12 278 TYR A N 1
ATOM 2281 C CA . TYR A 1 278 ? 10.900 7.033 10.192 1.00 74.12 278 TYR A CA 1
ATOM 2282 C C . TYR A 1 278 ? 10.408 8.480 10.365 1.00 74.12 278 TYR A C 1
ATOM 2284 O O . TYR A 1 278 ? 10.378 9.243 9.397 1.00 74.12 278 TYR A O 1
ATOM 2292 N N . ASP A 1 279 ? 10.089 8.893 11.590 1.00 73.06 279 ASP A N 1
ATOM 2293 C CA . ASP A 1 279 ? 9.689 10.266 11.905 1.00 73.06 279 ASP A CA 1
ATOM 2294 C C . ASP A 1 279 ? 10.844 11.255 11.710 1.00 73.06 279 ASP A C 1
ATOM 2296 O O . ASP A 1 279 ? 10.648 12.328 11.131 1.00 73.06 279 ASP A O 1
ATOM 2300 N N . ASP A 1 280 ? 12.066 10.867 12.093 1.00 75.31 280 ASP A N 1
ATOM 2301 C CA . ASP A 1 280 ? 13.298 11.605 11.787 1.00 75.31 280 ASP A CA 1
ATOM 2302 C C . ASP A 1 280 ? 13.439 11.856 10.276 1.00 75.31 280 ASP A C 1
ATOM 2304 O O . ASP A 1 280 ? 13.825 12.940 9.848 1.00 75.31 280 ASP A O 1
ATOM 2308 N N . ILE A 1 281 ? 13.095 10.869 9.448 1.00 72.06 281 ILE A N 1
ATOM 2309 C CA . ILE A 1 281 ? 13.142 10.973 7.985 1.00 72.06 281 ILE A CA 1
ATOM 2310 C C . ILE A 1 281 ? 12.022 11.875 7.440 1.00 72.06 281 ILE A C 1
ATOM 2312 O O . ILE A 1 281 ? 12.258 12.626 6.485 1.00 72.06 281 ILE A O 1
ATOM 2316 N N . LYS A 1 282 ? 10.809 11.792 8.006 1.00 68.12 282 LYS A N 1
ATOM 2317 C CA . LYS A 1 282 ? 9.618 12.553 7.577 1.00 68.12 282 LYS A CA 1
ATOM 2318 C C . LYS A 1 282 ? 9.755 14.050 7.865 1.00 68.12 282 LYS A C 1
ATOM 2320 O O . LYS A 1 282 ? 9.290 14.864 7.069 1.00 68.12 282 LYS A O 1
ATOM 2325 N N . ASN A 1 283 ? 10.392 14.403 8.978 1.00 65.75 283 ASN A N 1
ATOM 2326 C CA . ASN A 1 283 ? 10.530 15.787 9.435 1.00 65.75 283 ASN A CA 1
ATOM 2327 C C . ASN A 1 283 ? 11.661 16.566 8.739 1.00 65.75 283 ASN A C 1
ATOM 2329 O O . ASN A 1 283 ? 11.792 17.772 8.944 1.00 65.75 283 ASN A O 1
ATOM 2333 N N . GLU A 1 284 ? 12.461 15.906 7.900 1.00 63.59 284 GLU A N 1
ATOM 2334 C CA . GLU A 1 284 ? 13.578 16.523 7.186 1.00 63.59 284 GLU A CA 1
ATOM 2335 C C . GLU A 1 284 ? 13.171 17.051 5.804 1.00 63.59 284 GLU A C 1
ATOM 2337 O O . GLU A 1 284 ? 12.544 16.359 4.994 1.00 63.59 284 GLU A O 1
ATOM 2342 N N . SER A 1 285 ? 13.602 18.274 5.485 1.00 58.03 285 SER A N 1
ATOM 2343 C CA . SER A 1 285 ? 13.500 18.820 4.130 1.00 58.03 285 SER A CA 1
ATOM 2344 C C . SER A 1 285 ? 14.342 17.993 3.153 1.00 58.03 285 SER A C 1
ATOM 2346 O O . SER A 1 285 ? 15.485 17.649 3.448 1.00 58.03 285 SER A O 1
ATOM 2348 N N . ASN A 1 286 ? 13.821 17.702 1.958 1.00 62.00 286 ASN A N 1
ATOM 2349 C CA . ASN A 1 286 ? 14.663 17.190 0.874 1.00 62.00 286 ASN A CA 1
ATOM 2350 C C . ASN A 1 286 ? 15.644 18.291 0.420 1.00 62.00 286 ASN A C 1
ATOM 2352 O O . ASN A 1 286 ? 15.163 19.384 0.104 1.00 62.00 286 ASN A O 1
ATOM 2356 N N . PRO A 1 287 ? 16.971 18.037 0.343 1.00 69.75 287 PRO A N 1
ATOM 2357 C CA . PRO A 1 287 ? 17.688 16.767 0.567 1.00 69.75 287 PRO A CA 1
ATOM 2358 C C . PRO A 1 287 ? 18.296 16.589 1.985 1.00 69.75 287 PRO A C 1
ATOM 2360 O O . PRO A 1 287 ? 18.824 17.533 2.569 1.00 69.75 287 PRO A O 1
ATOM 2363 N N . ILE A 1 288 ? 18.325 15.343 2.493 1.00 83.38 288 ILE A N 1
ATOM 2364 C CA . ILE A 1 288 ? 19.080 14.952 3.708 1.00 83.38 288 ILE A CA 1
ATOM 2365 C C . ILE A 1 288 ? 20.590 14.966 3.418 1.00 83.38 288 ILE A C 1
ATOM 2367 O O . ILE A 1 288 ? 21.018 14.650 2.303 1.00 83.38 288 ILE A O 1
ATOM 2371 N N . THR A 1 289 ? 21.409 15.293 4.422 1.00 86.56 289 THR A N 1
ATOM 2372 C CA . THR A 1 289 ? 22.876 15.267 4.312 1.00 86.56 289 THR A CA 1
ATOM 2373 C C . THR A 1 289 ? 23.434 13.832 4.277 1.00 86.56 289 THR A C 1
ATOM 2375 O O . THR A 1 289 ? 22.921 12.954 4.975 1.00 86.56 289 THR A O 1
ATOM 2378 N N . PRO A 1 290 ? 24.523 13.567 3.524 1.00 87.19 290 PRO A N 1
ATOM 2379 C CA . PRO A 1 290 ? 25.169 12.251 3.479 1.00 87.19 290 PRO A CA 1
ATOM 2380 C C . PRO A 1 290 ? 25.475 11.625 4.845 1.00 87.19 290 PRO A C 1
ATOM 2382 O O . PRO A 1 290 ? 25.255 10.430 5.030 1.00 87.19 290 PRO A O 1
ATOM 2385 N N . ASP A 1 291 ? 25.942 12.432 5.801 1.00 87.38 291 ASP A N 1
ATOM 2386 C CA . ASP A 1 291 ? 26.332 11.959 7.134 1.00 87.38 291 ASP A CA 1
ATOM 2387 C C . ASP A 1 291 ? 25.116 11.556 7.985 1.00 87.38 291 ASP A C 1
ATOM 2389 O O . ASP A 1 291 ? 25.176 10.591 8.747 1.00 87.38 291 ASP A O 1
ATOM 2393 N N . LYS A 1 292 ? 23.980 12.256 7.842 1.00 87.75 292 LYS A N 1
ATOM 2394 C CA . LYS A 1 292 ? 22.732 11.877 8.521 1.00 87.75 292 LYS A CA 1
ATOM 2395 C C . LYS A 1 292 ? 22.143 10.607 7.904 1.00 87.75 292 LYS A C 1
ATOM 2397 O O . LYS A 1 292 ? 21.660 9.766 8.654 1.00 87.75 292 LYS A O 1
ATOM 2402 N N . LEU A 1 293 ? 22.229 10.432 6.582 1.00 90.44 293 LEU A N 1
ATOM 2403 C CA . LEU A 1 293 ? 21.807 9.193 5.918 1.00 90.44 293 LEU A CA 1
ATOM 2404 C C . LEU A 1 293 ? 22.632 7.986 6.394 1.00 90.44 293 LEU A C 1
ATOM 2406 O O . LEU A 1 293 ? 22.045 6.969 6.752 1.00 90.44 293 LEU A O 1
ATOM 2410 N N . ASP A 1 294 ? 23.963 8.116 6.461 1.00 90.19 294 ASP A N 1
ATOM 2411 C CA . ASP A 1 294 ? 24.856 7.081 7.017 1.00 90.19 294 ASP A CA 1
ATOM 2412 C C . ASP A 1 294 ? 24.481 6.730 8.464 1.00 90.19 294 ASP A C 1
ATOM 2414 O O . ASP A 1 294 ? 24.392 5.556 8.823 1.00 90.19 294 ASP A O 1
ATOM 2418 N N . LYS A 1 295 ? 24.190 7.742 9.293 1.00 90.88 295 LYS A N 1
ATOM 2419 C CA . LYS A 1 295 ? 23.746 7.519 10.672 1.00 90.88 295 LYS A CA 1
ATOM 2420 C C . LYS A 1 295 ? 22.437 6.724 10.734 1.00 90.88 295 LYS A C 1
ATOM 2422 O O . LYS A 1 295 ? 22.385 5.723 11.438 1.00 90.88 295 LYS A O 1
ATOM 2427 N N . LEU A 1 296 ? 21.411 7.127 9.981 1.00 90.12 296 LEU A N 1
ATOM 2428 C CA . LEU A 1 296 ? 20.102 6.456 9.979 1.00 90.12 296 LEU A CA 1
ATOM 2429 C C . LEU A 1 296 ? 20.205 5.001 9.489 1.00 90.12 296 LEU A C 1
ATOM 2431 O O . LEU A 1 296 ? 19.601 4.108 10.080 1.00 90.12 296 LEU A O 1
ATOM 2435 N N . LEU A 1 297 ? 21.008 4.746 8.448 1.00 90.31 297 LEU A N 1
ATOM 2436 C CA . LEU A 1 297 ? 21.279 3.387 7.967 1.00 90.31 297 LEU A CA 1
ATOM 2437 C C . LEU A 1 297 ? 22.055 2.548 8.989 1.00 90.31 297 LEU A C 1
ATOM 2439 O O . LEU A 1 297 ? 21.802 1.348 9.113 1.00 90.31 297 LEU A O 1
ATOM 2443 N N . SER A 1 298 ? 23.005 3.149 9.708 1.00 91.31 298 SER A N 1
ATOM 2444 C CA . SER A 1 298 ? 23.757 2.476 10.769 1.00 91.31 298 SER A CA 1
ATOM 2445 C C . SER A 1 298 ? 22.859 2.115 11.954 1.00 91.31 298 SER A C 1
ATOM 2447 O O . SER A 1 298 ? 22.919 0.981 12.432 1.00 91.31 298 SER A O 1
ATOM 2449 N N . ASP A 1 299 ? 22.013 3.048 12.396 1.00 89.75 299 ASP A N 1
ATOM 2450 C CA . ASP A 1 299 ? 21.075 2.854 13.505 1.00 89.75 299 ASP A CA 1
ATOM 2451 C C . ASP A 1 299 ? 20.077 1.731 13.169 1.00 89.75 299 ASP A C 1
ATOM 2453 O O . ASP A 1 299 ? 19.910 0.791 13.952 1.00 89.75 299 ASP A O 1
ATOM 2457 N N . LEU A 1 300 ? 19.503 1.748 11.958 1.00 89.94 300 LEU A N 1
ATOM 2458 C CA . LEU A 1 300 ? 18.613 0.686 11.482 1.00 89.94 300 LEU A CA 1
ATOM 2459 C C . LEU A 1 300 ? 19.321 -0.676 11.403 1.00 89.94 300 LEU A C 1
ATOM 2461 O O . LEU A 1 300 ? 18.797 -1.674 11.895 1.00 89.94 300 LEU A O 1
ATOM 2465 N N . ASN A 1 301 ? 20.527 -0.731 10.827 1.00 89.56 301 ASN A N 1
ATOM 2466 C CA . ASN A 1 301 ? 21.316 -1.967 10.761 1.00 89.56 301 ASN A CA 1
ATOM 2467 C C . ASN A 1 301 ? 21.564 -2.567 12.147 1.00 89.56 301 ASN A C 1
ATOM 2469 O O . ASN A 1 301 ? 21.542 -3.786 12.313 1.00 89.56 301 ASN A O 1
ATOM 2473 N N . GLN A 1 302 ? 21.829 -1.723 13.142 1.00 88.38 302 GLN A N 1
ATOM 2474 C CA . GLN A 1 302 ? 22.070 -2.179 14.502 1.00 88.38 302 GLN A CA 1
ATOM 2475 C C . GLN A 1 302 ? 20.792 -2.701 15.166 1.00 88.38 302 GLN A C 1
ATOM 2477 O O . GLN A 1 302 ? 20.845 -3.729 15.840 1.00 88.38 302 GLN A O 1
ATOM 2482 N N . ILE A 1 303 ? 19.646 -2.054 14.931 1.00 85.75 303 ILE A N 1
ATOM 2483 C CA . ILE A 1 303 ? 18.336 -2.542 15.381 1.00 85.75 303 ILE A CA 1
ATOM 2484 C C . ILE A 1 303 ? 18.050 -3.925 14.787 1.00 85.75 303 ILE A C 1
ATOM 2486 O O . ILE A 1 303 ? 17.804 -4.865 15.537 1.00 85.75 303 ILE A O 1
ATOM 2490 N N . ILE A 1 304 ? 18.171 -4.079 13.466 1.00 84.38 304 ILE A N 1
ATOM 2491 C CA . ILE A 1 304 ? 17.885 -5.341 12.766 1.00 84.38 304 ILE A CA 1
ATOM 2492 C C . ILE A 1 304 ? 18.815 -6.464 13.238 1.00 84.38 304 ILE A C 1
ATOM 2494 O O . ILE A 1 304 ? 18.356 -7.571 13.511 1.00 84.38 304 ILE A O 1
ATOM 2498 N N . LYS A 1 305 ? 20.112 -6.182 13.417 1.00 82.62 305 LYS A N 1
ATOM 2499 C CA . LYS A 1 305 ? 21.066 -7.157 13.974 1.00 82.62 305 LYS A CA 1
ATOM 2500 C C . LYS A 1 305 ? 20.695 -7.596 15.385 1.00 82.62 305 LYS A C 1
ATOM 2502 O O . LYS A 1 305 ? 20.841 -8.770 15.709 1.00 82.62 305 LYS A O 1
ATOM 2507 N N . ASN A 1 306 ? 20.224 -6.675 16.222 1.00 82.06 306 ASN A N 1
ATOM 2508 C CA . ASN A 1 306 ? 19.779 -7.015 17.568 1.00 82.06 306 ASN A CA 1
ATOM 2509 C C . ASN A 1 306 ? 18.522 -7.893 17.527 1.00 82.06 306 ASN A C 1
ATOM 2511 O O . ASN A 1 306 ? 18.486 -8.897 18.226 1.00 82.06 306 ASN A O 1
ATOM 2515 N N . ILE A 1 307 ? 17.545 -7.578 16.670 1.00 75.56 307 ILE A N 1
ATOM 2516 C CA . ILE A 1 307 ? 16.321 -8.383 16.505 1.00 75.56 307 ILE A CA 1
ATOM 2517 C C . ILE A 1 307 ? 16.665 -9.796 16.016 1.00 75.56 307 ILE A C 1
ATOM 2519 O O . ILE A 1 307 ? 16.213 -10.781 16.596 1.00 75.56 307 ILE A O 1
ATOM 2523 N N . SER A 1 308 ? 17.540 -9.906 15.010 1.00 68.69 308 SER A N 1
ATOM 2524 C CA . SER A 1 308 ? 17.993 -11.188 14.452 1.00 68.69 308 SER A CA 1
ATOM 2525 C C . SER A 1 308 ? 18.672 -12.107 15.480 1.00 68.69 308 SER A C 1
ATOM 2527 O O . SER A 1 308 ? 18.782 -13.307 15.224 1.00 68.69 308 SER A O 1
ATOM 2529 N N . ASN A 1 309 ? 19.155 -11.577 16.607 1.00 66.12 309 ASN A N 1
ATOM 2530 C CA . ASN A 1 309 ? 19.823 -12.351 17.655 1.00 66.12 309 ASN A CA 1
ATOM 2531 C C . ASN A 1 309 ? 18.889 -12.770 18.803 1.00 66.12 309 ASN A C 1
ATOM 2533 O O . ASN A 1 309 ? 19.323 -13.537 19.659 1.00 66.12 309 ASN A O 1
ATOM 2537 N N . VAL A 1 310 ? 17.664 -12.233 18.877 1.00 65.06 310 VAL A N 1
ATOM 2538 C CA . VAL A 1 310 ? 16.864 -12.257 20.115 1.00 65.06 310 VAL A CA 1
ATOM 2539 C C . VAL A 1 310 ? 15.587 -13.102 20.019 1.00 65.06 310 VAL A C 1
ATOM 2541 O O . VAL A 1 310 ? 15.081 -13.466 21.075 1.00 65.06 310 VAL A O 1
ATOM 2544 N N . ILE A 1 311 ? 15.046 -13.443 18.835 1.00 58.59 311 ILE A N 1
ATOM 2545 C CA . ILE A 1 311 ? 13.640 -13.897 18.789 1.00 58.59 311 ILE A CA 1
ATOM 2546 C C . ILE A 1 311 ? 13.329 -15.064 17.834 1.00 58.59 311 ILE A C 1
ATOM 2548 O O . ILE A 1 311 ? 13.633 -14.992 16.645 1.00 58.59 311 ILE A O 1
ATOM 2552 N N . GLU A 1 312 ? 12.661 -16.092 18.382 1.00 54.69 312 GLU A N 1
ATOM 2553 C CA . GLU A 1 312 ? 12.031 -17.234 17.686 1.00 54.69 312 GLU A CA 1
ATOM 2554 C C . GLU A 1 312 ? 10.507 -17.051 17.467 1.00 54.69 312 GLU A C 1
ATOM 2556 O O . GLU A 1 312 ? 9.938 -17.782 16.671 1.00 54.69 312 GLU A O 1
ATOM 2561 N N . ASP A 1 313 ? 9.843 -16.075 18.110 1.00 49.44 313 ASP A N 1
ATOM 2562 C CA . ASP A 1 313 ? 8.367 -16.050 18.220 1.00 49.44 313 ASP A CA 1
ATOM 2563 C C . ASP A 1 313 ? 7.765 -14.618 18.243 1.00 49.44 313 ASP A C 1
ATOM 2565 O O . ASP A 1 313 ? 7.017 -14.223 19.141 1.00 49.44 313 ASP A O 1
ATOM 2569 N N . VAL A 1 314 ? 8.177 -13.778 17.285 1.00 55.34 314 VAL A N 1
ATOM 2570 C CA . VAL A 1 314 ? 7.684 -12.395 17.108 1.00 55.34 314 VAL A CA 1
ATOM 2571 C C . VAL A 1 314 ? 7.093 -12.213 15.725 1.00 55.34 314 VAL A C 1
ATOM 2573 O O . VAL A 1 314 ? 7.454 -12.918 14.784 1.00 55.34 314 VAL A O 1
ATOM 2576 N N . ASP A 1 315 ? 6.199 -11.234 15.577 1.00 61.09 315 ASP A N 1
ATOM 2577 C CA . ASP A 1 315 ? 5.655 -10.849 14.283 1.00 61.09 315 ASP A CA 1
ATOM 2578 C C . ASP A 1 315 ? 6.706 -10.171 13.381 1.00 61.09 315 ASP A C 1
ATOM 2580 O O . ASP A 1 315 ? 6.728 -8.960 13.140 1.00 61.09 315 ASP A O 1
ATOM 2584 N N . VAL A 1 316 ? 7.605 -11.003 12.853 1.00 67.31 316 VAL A N 1
ATOM 2585 C CA . VAL A 1 316 ? 8.702 -10.644 11.954 1.00 67.31 316 VAL A CA 1
ATOM 2586 C C . VAL A 1 316 ? 8.198 -9.915 10.706 1.00 67.31 316 VAL A C 1
ATOM 2588 O O . VAL A 1 316 ? 8.932 -9.104 10.144 1.00 67.31 316 VAL A O 1
ATOM 2591 N N . ALA A 1 317 ? 6.949 -10.139 10.282 1.00 68.31 317 ALA A N 1
ATOM 2592 C CA . ALA A 1 317 ? 6.394 -9.506 9.089 1.00 68.31 317 ALA A CA 1
ATOM 2593 C C . ALA A 1 317 ? 6.217 -7.991 9.279 1.00 68.31 317 ALA A C 1
ATOM 2595 O O . ALA A 1 317 ? 6.644 -7.219 8.420 1.00 68.31 317 ALA A O 1
ATOM 2596 N N . ASN A 1 318 ? 5.675 -7.567 10.424 1.00 69.75 318 ASN A N 1
ATOM 2597 C CA . ASN A 1 318 ? 5.472 -6.154 10.741 1.00 69.75 318 ASN A CA 1
ATOM 2598 C C . ASN A 1 318 ? 6.801 -5.409 10.927 1.00 69.75 318 ASN A C 1
ATOM 2600 O O . ASN A 1 318 ? 7.011 -4.356 10.323 1.00 69.75 318 ASN A O 1
ATOM 2604 N N . LEU A 1 319 ? 7.749 -5.998 11.663 1.00 73.75 319 LEU A N 1
ATOM 2605 C CA . LEU A 1 319 ? 9.094 -5.430 11.824 1.00 73.75 319 LEU A CA 1
ATOM 2606 C C . LEU A 1 319 ? 9.846 -5.333 10.490 1.00 73.75 319 LEU A C 1
ATOM 2608 O O . LEU A 1 319 ? 10.515 -4.329 10.222 1.00 73.75 319 LEU A O 1
ATOM 2612 N N . THR A 1 320 ? 9.720 -6.357 9.639 1.00 77.75 320 THR A N 1
ATOM 2613 C CA . THR A 1 320 ? 10.323 -6.363 8.301 1.00 77.75 320 THR A CA 1
ATOM 2614 C C . THR A 1 320 ? 9.718 -5.269 7.437 1.00 77.75 320 THR A C 1
ATOM 2616 O O . THR A 1 320 ? 10.456 -4.524 6.797 1.00 77.75 320 THR A O 1
ATOM 2619 N N . HIS A 1 321 ? 8.394 -5.129 7.454 1.00 78.81 321 HIS A N 1
ATOM 2620 C CA . HIS A 1 321 ? 7.687 -4.102 6.702 1.00 78.81 321 HIS A CA 1
ATOM 2621 C C . HIS A 1 321 ? 8.109 -2.687 7.132 1.00 78.81 321 HIS A C 1
ATOM 2623 O O . HIS A 1 321 ? 8.527 -1.885 6.295 1.00 78.81 321 HIS A O 1
ATOM 2629 N N . SER A 1 322 ? 8.086 -2.393 8.436 1.00 76.31 322 SER A N 1
ATOM 2630 C CA . SER A 1 322 ? 8.505 -1.097 8.991 1.00 76.31 322 SER A CA 1
ATOM 2631 C C . SER A 1 322 ? 9.964 -0.770 8.668 1.00 76.31 322 SER A C 1
ATOM 2633 O O . SER A 1 322 ? 10.278 0.340 8.235 1.00 76.31 322 SER A O 1
ATOM 2635 N N . SER A 1 323 ? 10.858 -1.753 8.794 1.00 84.31 323 SER A N 1
ATOM 2636 C CA . SER A 1 323 ? 12.268 -1.598 8.424 1.00 84.31 323 SER A CA 1
ATOM 2637 C C . SER A 1 323 ? 12.445 -1.348 6.924 1.00 84.31 323 SER A C 1
ATOM 2639 O O . SER A 1 323 ? 13.259 -0.509 6.531 1.00 84.31 323 SER A O 1
ATOM 2641 N N . LEU A 1 324 ? 11.669 -2.030 6.074 1.00 84.06 324 LEU A N 1
ATOM 2642 C CA . LEU A 1 324 ? 11.745 -1.867 4.625 1.00 84.06 324 LEU A CA 1
ATOM 2643 C C . LEU A 1 324 ? 11.327 -0.463 4.186 1.00 84.06 324 LEU A C 1
ATOM 2645 O O . LEU A 1 324 ? 11.972 0.099 3.311 1.00 84.06 324 LEU A O 1
ATOM 2649 N N . LEU A 1 325 ? 10.318 0.136 4.823 1.00 80.00 325 LEU A N 1
ATOM 2650 C CA . LEU A 1 325 ? 9.876 1.506 4.529 1.00 80.00 325 LEU A CA 1
ATOM 2651 C C . LEU A 1 325 ? 10.950 2.556 4.822 1.00 80.00 325 LEU A C 1
ATOM 2653 O O . LEU A 1 325 ? 11.098 3.526 4.073 1.00 80.00 325 LEU A O 1
ATOM 2657 N N . VAL A 1 326 ? 11.709 2.366 5.905 1.00 85.00 326 VAL A N 1
ATOM 2658 C CA . VAL A 1 326 ? 12.849 3.229 6.234 1.00 85.00 326 VAL A CA 1
ATOM 2659 C C . VAL A 1 326 ? 13.897 3.137 5.125 1.00 85.00 326 VAL A C 1
ATOM 2661 O O . VAL A 1 326 ? 14.315 4.163 4.585 1.00 85.00 326 VAL A O 1
ATOM 2664 N N . VAL A 1 327 ? 14.282 1.918 4.731 1.00 88.88 327 VAL A N 1
ATOM 2665 C CA . VAL A 1 327 ? 15.252 1.709 3.643 1.00 88.88 327 VAL A CA 1
ATOM 2666 C C . VAL A 1 327 ? 14.723 2.256 2.322 1.00 88.88 327 VAL A C 1
ATOM 2668 O O . VAL A 1 327 ? 15.466 2.924 1.611 1.00 88.88 327 VAL A O 1
ATOM 2671 N N . ASP A 1 328 ? 13.450 2.032 2.005 1.00 87.75 328 ASP A N 1
ATOM 2672 C CA . ASP A 1 328 ? 12.801 2.496 0.780 1.00 87.75 328 ASP A CA 1
ATOM 2673 C C . ASP A 1 328 ? 12.884 4.014 0.622 1.00 87.75 328 ASP A C 1
ATOM 2675 O O . ASP A 1 328 ? 13.237 4.516 -0.451 1.00 87.75 328 ASP A O 1
ATOM 2679 N N . ASN A 1 329 ? 12.634 4.746 1.712 1.00 87.06 329 ASN A N 1
ATOM 2680 C CA . ASN A 1 329 ? 12.754 6.196 1.722 1.00 87.06 329 ASN A CA 1
ATOM 2681 C C . ASN A 1 329 ? 14.207 6.642 1.514 1.00 87.06 329 ASN A C 1
ATOM 2683 O O . ASN A 1 329 ? 14.471 7.500 0.672 1.00 87.06 329 ASN A O 1
ATOM 2687 N N . LEU A 1 330 ? 15.157 6.046 2.244 1.00 89.12 330 LEU A N 1
ATOM 2688 C CA . LEU A 1 330 ? 16.578 6.401 2.151 1.00 89.12 330 LEU A CA 1
ATOM 2689 C C . LEU A 1 330 ? 17.156 6.074 0.766 1.00 89.12 330 LEU A C 1
ATOM 2691 O O . LEU A 1 330 ? 17.893 6.878 0.190 1.00 89.12 330 LEU A O 1
ATOM 2695 N N . VAL A 1 331 ? 16.775 4.934 0.186 1.00 90.44 331 VAL A N 1
ATOM 2696 C CA . VAL A 1 331 ? 17.130 4.538 -1.181 1.00 90.44 331 VAL A CA 1
ATOM 2697 C C . VAL A 1 331 ? 16.507 5.489 -2.203 1.00 90.44 331 VAL A C 1
ATOM 2699 O O . VAL A 1 331 ? 17.178 5.845 -3.166 1.00 90.44 331 VAL A O 1
ATOM 2702 N N . GLY A 1 332 ? 15.278 5.965 -1.997 1.00 87.81 332 GLY A N 1
ATOM 2703 C CA . GLY A 1 332 ? 14.594 6.874 -2.924 1.00 87.81 332 GLY A CA 1
ATOM 2704 C C . GLY A 1 332 ? 15.226 8.266 -3.079 1.00 87.81 332 GLY A C 1
ATOM 2705 O O . GLY A 1 332 ? 14.946 8.966 -4.055 1.00 87.81 332 GLY A O 1
ATOM 2706 N N . ARG A 1 333 ? 16.108 8.690 -2.162 1.00 86.25 333 ARG A N 1
ATOM 2707 C CA . ARG A 1 333 ? 16.696 10.047 -2.126 1.00 86.25 333 ARG A CA 1
ATOM 2708 C C . ARG A 1 333 ? 17.852 10.242 -3.111 1.00 86.25 333 ARG A C 1
ATOM 2710 O O . ARG A 1 333 ? 18.985 10.510 -2.717 1.00 86.25 333 ARG A O 1
ATOM 2717 N N . SER A 1 334 ? 17.567 10.122 -4.406 1.00 84.00 334 SER A N 1
ATOM 2718 C CA . SER A 1 334 ? 18.570 10.150 -5.488 1.00 84.00 334 SER A CA 1
ATOM 2719 C C . SER A 1 334 ? 19.527 11.354 -5.436 1.00 84.00 334 SER A C 1
ATOM 2721 O O . SER A 1 334 ? 20.726 11.172 -5.632 1.00 84.00 334 SER A O 1
ATOM 2723 N N . GLU A 1 335 ? 19.044 12.558 -5.107 1.00 84.25 335 GLU A N 1
ATOM 2724 C CA . GLU A 1 335 ? 19.890 13.761 -4.969 1.00 84.25 335 GLU A CA 1
ATOM 2725 C C . GLU A 1 335 ? 20.941 13.626 -3.855 1.00 84.25 335 GLU A C 1
ATOM 2727 O O . GLU A 1 335 ? 22.101 13.997 -4.035 1.00 84.25 335 GLU A O 1
ATOM 2732 N N . THR A 1 336 ? 20.567 13.035 -2.717 1.00 88.38 336 THR A N 1
ATOM 2733 C CA . THR A 1 336 ? 21.486 12.779 -1.601 1.00 88.38 336 THR A CA 1
ATOM 2734 C C . THR A 1 336 ? 22.582 11.787 -2.006 1.00 88.38 336 THR A C 1
ATOM 2736 O O . THR A 1 336 ? 23.746 12.013 -1.685 1.00 88.38 336 THR A O 1
ATOM 2739 N N . TRP A 1 337 ? 22.247 10.732 -2.762 1.00 87.75 337 TRP A N 1
ATOM 2740 C CA . TRP A 1 337 ? 23.217 9.745 -3.271 1.00 87.75 337 TRP A CA 1
ATOM 2741 C C . TRP A 1 337 ? 24.191 10.329 -4.306 1.00 87.75 337 TRP A C 1
ATOM 2743 O O . TRP A 1 337 ? 25.376 9.973 -4.325 1.00 87.75 337 TRP A O 1
ATOM 2753 N N . LEU A 1 338 ? 23.711 11.244 -5.153 1.00 85.94 338 LEU A N 1
ATOM 2754 C CA . LEU A 1 338 ? 24.543 11.953 -6.129 1.00 85.94 338 LEU A CA 1
ATOM 2755 C C . LEU A 1 338 ? 25.559 12.878 -5.448 1.00 85.94 338 LEU A C 1
ATOM 2757 O O . LEU A 1 338 ? 26.706 12.936 -5.883 1.00 85.94 338 LEU A O 1
ATOM 2761 N N . ASN A 1 339 ? 25.177 13.514 -4.338 1.00 86.62 339 ASN A N 1
ATOM 2762 C CA . ASN A 1 339 ? 26.040 14.420 -3.572 1.00 86.62 339 ASN A CA 1
ATOM 2763 C C . ASN A 1 339 ? 27.082 13.713 -2.675 1.00 86.62 339 ASN A C 1
ATOM 2765 O O . ASN A 1 339 ? 27.873 14.384 -2.013 1.00 86.62 339 ASN A O 1
ATOM 2769 N N . MET A 1 340 ? 27.104 12.376 -2.625 1.00 87.62 340 MET A N 1
ATOM 2770 C CA . MET A 1 340 ? 28.084 11.608 -1.845 1.00 87.62 340 MET A CA 1
ATOM 2771 C C . MET A 1 340 ? 29.430 11.465 -2.551 1.00 87.62 340 MET A C 1
ATOM 2773 O O . MET A 1 340 ? 29.502 11.249 -3.761 1.00 87.62 340 MET A O 1
ATOM 2777 N N . THR A 1 341 ? 30.506 11.446 -1.762 1.00 87.25 341 THR A N 1
ATOM 2778 C CA . THR A 1 341 ? 31.805 10.936 -2.227 1.00 87.25 341 THR A CA 1
ATOM 2779 C C . THR A 1 341 ? 31.722 9.436 -2.536 1.00 87.25 341 THR A C 1
ATOM 2781 O O . THR A 1 341 ? 30.911 8.722 -1.945 1.00 87.25 341 THR A O 1
ATOM 2784 N N . ASN A 1 342 ? 32.603 8.916 -3.400 1.00 80.75 342 ASN A N 1
ATOM 2785 C CA . ASN A 1 342 ? 32.645 7.477 -3.714 1.00 80.75 342 ASN A CA 1
ATOM 2786 C C . ASN A 1 342 ? 32.813 6.606 -2.457 1.00 80.75 342 ASN A C 1
ATOM 2788 O O . ASN A 1 342 ? 32.219 5.537 -2.371 1.00 80.75 342 ASN A O 1
ATOM 2792 N N . VAL A 1 343 ? 33.563 7.082 -1.456 1.00 83.38 343 VAL A N 1
ATOM 2793 C CA . VAL A 1 343 ? 33.764 6.377 -0.179 1.00 83.38 343 VAL A CA 1
ATOM 2794 C C . VAL A 1 343 ? 32.478 6.342 0.656 1.00 83.38 343 VAL A C 1
ATOM 2796 O O . VAL A 1 343 ? 32.121 5.287 1.176 1.00 83.38 343 VAL A O 1
ATOM 2799 N N . GLN A 1 344 ? 31.753 7.461 0.761 1.00 87.06 344 GLN A N 1
ATOM 2800 C CA . GLN A 1 344 ? 30.457 7.506 1.457 1.00 87.06 344 GLN A CA 1
ATOM 2801 C C . GLN A 1 344 ? 29.413 6.646 0.742 1.00 87.06 344 GLN A C 1
ATOM 2803 O O . GLN A 1 344 ? 28.731 5.845 1.375 1.00 87.06 344 GLN A O 1
ATOM 2808 N N . ARG A 1 345 ? 29.333 6.758 -0.588 1.00 87.44 345 ARG A N 1
ATOM 2809 C CA . ARG A 1 345 ? 28.429 5.954 -1.416 1.00 87.44 345 ARG A CA 1
ATOM 2810 C C . ARG A 1 345 ? 28.727 4.466 -1.268 1.00 87.44 345 ARG A C 1
ATOM 2812 O O . ARG A 1 345 ? 27.792 3.686 -1.128 1.00 87.44 345 ARG A O 1
ATOM 2819 N N . LEU A 1 346 ? 30.006 4.078 -1.237 1.00 85.06 346 LEU A N 1
ATOM 2820 C CA . LEU A 1 346 ? 30.443 2.701 -0.994 1.00 85.06 346 LEU A CA 1
ATOM 2821 C C . LEU A 1 346 ? 29.929 2.170 0.339 1.00 85.06 346 LEU A C 1
ATOM 2823 O O . LEU A 1 346 ? 29.288 1.123 0.380 1.00 85.06 346 LEU A O 1
ATOM 2827 N N . LYS A 1 347 ? 30.184 2.920 1.412 1.00 87.06 347 LYS A N 1
ATOM 2828 C CA . LYS A 1 347 ? 29.776 2.561 2.770 1.00 87.06 347 LYS A CA 1
ATOM 2829 C C . LYS A 1 347 ? 28.254 2.433 2.899 1.00 87.06 347 LYS A C 1
ATOM 2831 O O . LYS A 1 347 ? 27.771 1.434 3.422 1.00 87.06 347 LYS A O 1
ATOM 2836 N N . ASN A 1 348 ? 27.510 3.412 2.392 1.00 90.44 348 ASN A N 1
ATOM 2837 C CA . ASN A 1 348 ? 26.052 3.439 2.505 1.00 90.44 348 ASN A CA 1
ATOM 2838 C C . ASN A 1 348 ? 25.389 2.378 1.613 1.00 90.44 348 ASN A C 1
ATOM 2840 O O . ASN A 1 348 ? 24.381 1.798 2.002 1.00 90.44 348 ASN A O 1
ATOM 2844 N N . SER A 1 349 ? 25.964 2.074 0.443 1.00 89.12 349 SER A N 1
ATOM 2845 C CA . SER A 1 349 ? 25.461 0.992 -0.419 1.00 89.12 349 SER A CA 1
ATOM 2846 C C . SER A 1 349 ? 25.649 -0.371 0.253 1.00 89.12 349 SER A C 1
ATOM 2848 O O . SER A 1 349 ? 24.702 -1.146 0.310 1.00 89.12 349 SER A O 1
ATOM 2850 N N . ASP A 1 350 ? 26.822 -0.628 0.846 1.00 87.44 350 ASP A N 1
ATOM 2851 C CA . ASP A 1 350 ? 27.097 -1.839 1.641 1.00 87.44 350 ASP A CA 1
ATOM 2852 C C . ASP A 1 350 ? 26.091 -2.000 2.798 1.00 87.44 350 ASP A C 1
ATOM 2854 O O . ASP A 1 350 ? 25.542 -3.080 3.008 1.00 87.44 350 ASP A O 1
ATOM 2858 N N . GLN A 1 351 ? 25.770 -0.907 3.500 1.00 89.75 351 GLN A N 1
ATOM 2859 C CA . GLN A 1 351 ? 24.744 -0.900 4.547 1.00 89.75 351 GLN A CA 1
ATOM 2860 C C . GLN A 1 351 ? 23.344 -1.231 4.016 1.00 89.75 351 GLN A C 1
ATOM 2862 O O . GLN A 1 351 ? 22.645 -2.011 4.655 1.00 89.75 351 GLN A O 1
ATOM 2867 N N . VAL A 1 352 ? 22.924 -0.662 2.880 1.00 91.25 352 VAL A N 1
ATOM 2868 C CA . VAL A 1 352 ? 21.610 -0.947 2.271 1.00 91.25 352 VAL A CA 1
ATOM 2869 C C . VAL A 1 352 ? 21.499 -2.419 1.875 1.00 91.25 352 VAL A C 1
ATOM 2871 O O . VAL A 1 352 ? 20.499 -3.060 2.197 1.00 91.25 352 VAL A O 1
ATOM 2874 N N . LEU A 1 353 ? 22.528 -2.961 1.213 1.00 88.38 353 LEU A N 1
ATOM 2875 C CA . LEU A 1 353 ? 22.560 -4.370 0.814 1.00 88.38 353 LEU A CA 1
ATOM 2876 C C . LEU A 1 353 ? 22.514 -5.286 2.044 1.00 88.38 353 LEU A C 1
ATOM 2878 O O . LEU A 1 353 ? 21.718 -6.220 2.075 1.00 88.38 353 LEU A O 1
ATOM 2882 N N . SER A 1 354 ? 23.276 -4.960 3.093 1.00 87.00 354 SER A N 1
ATOM 2883 C CA . SER A 1 354 ? 23.267 -5.723 4.344 1.00 87.00 354 SER A CA 1
ATOM 2884 C C . SER A 1 354 ? 21.907 -5.688 5.049 1.00 87.00 354 SER A C 1
ATOM 2886 O O . SER A 1 354 ? 21.464 -6.720 5.550 1.00 87.00 354 SER A O 1
ATOM 2888 N N . VAL A 1 355 ? 21.208 -4.544 5.069 1.00 89.38 355 VAL A N 1
ATOM 2889 C CA . VAL A 1 355 ? 19.843 -4.485 5.618 1.00 89.38 355 VAL A CA 1
ATOM 2890 C C . VAL A 1 355 ? 18.909 -5.389 4.821 1.00 89.38 355 VAL A C 1
ATOM 2892 O O . VAL A 1 355 ? 18.198 -6.193 5.419 1.00 89.38 355 VAL A O 1
ATOM 2895 N N . ALA A 1 356 ? 18.915 -5.281 3.490 1.00 88.88 356 ALA A N 1
ATOM 2896 C CA . ALA A 1 356 ? 18.034 -6.075 2.639 1.00 88.88 356 ALA A CA 1
ATOM 2897 C C . ALA A 1 356 ? 18.270 -7.587 2.813 1.00 88.88 356 ALA A C 1
ATOM 2899 O O . ALA A 1 356 ? 17.307 -8.349 2.869 1.00 88.88 356 ALA A O 1
ATOM 2900 N N . GLU A 1 357 ? 19.529 -8.011 2.947 1.00 85.25 357 GLU A N 1
ATOM 2901 C CA . GLU A 1 357 ? 19.897 -9.404 3.228 1.00 85.25 357 GLU A CA 1
ATOM 2902 C C . GLU A 1 357 ? 19.407 -9.866 4.610 1.00 85.25 357 GLU A C 1
ATOM 2904 O O . GLU A 1 357 ? 18.784 -10.921 4.711 1.00 85.25 357 GLU A O 1
ATOM 2909 N N . ASN A 1 358 ? 19.608 -9.071 5.668 1.00 86.12 358 ASN A N 1
ATOM 2910 C CA . ASN A 1 358 ? 19.148 -9.424 7.018 1.00 86.12 358 ASN A CA 1
ATOM 2911 C C . ASN A 1 358 ? 17.615 -9.503 7.109 1.00 86.12 358 ASN A C 1
ATOM 2913 O O . ASN A 1 358 ? 17.082 -10.405 7.748 1.00 86.12 358 ASN A O 1
ATOM 2917 N N . LEU A 1 359 ? 16.898 -8.596 6.439 1.00 86.38 359 LEU A N 1
ATOM 2918 C CA . LEU A 1 359 ? 15.437 -8.645 6.352 1.00 86.38 359 LEU A CA 1
ATOM 2919 C C . LEU A 1 359 ? 14.954 -9.887 5.592 1.00 86.38 359 LEU A C 1
ATOM 2921 O O . LEU A 1 359 ? 13.997 -10.533 6.011 1.00 86.38 359 LEU A O 1
ATOM 2925 N N . ALA A 1 360 ? 15.635 -10.258 4.505 1.00 85.12 360 ALA A N 1
ATOM 2926 C CA . ALA A 1 360 ? 15.332 -11.479 3.764 1.00 85.12 360 ALA A CA 1
ATOM 2927 C C . ALA A 1 360 ? 15.548 -12.748 4.614 1.00 85.12 360 ALA A C 1
ATOM 2929 O O . ALA A 1 360 ? 14.725 -13.661 4.570 1.00 85.12 360 ALA A O 1
ATOM 2930 N N . LEU A 1 361 ? 16.604 -12.783 5.433 1.00 81.00 361 LEU A N 1
ATOM 2931 C CA . LEU A 1 361 ? 16.867 -13.868 6.387 1.00 81.00 361 LEU A CA 1
ATOM 2932 C C . LEU A 1 361 ? 15.790 -13.965 7.471 1.00 81.00 361 LEU A C 1
ATOM 2934 O O . LEU A 1 361 ? 15.302 -15.056 7.756 1.00 81.00 361 LEU A O 1
ATOM 2938 N N . MET A 1 362 ? 15.382 -12.828 8.042 1.00 79.69 362 MET A N 1
ATOM 2939 C CA . MET A 1 362 ? 14.289 -12.780 9.017 1.00 79.69 362 MET A CA 1
ATOM 2940 C C . MET A 1 362 ? 12.995 -13.357 8.424 1.00 79.69 362 MET A C 1
ATOM 2942 O O . MET A 1 362 ? 12.335 -14.175 9.062 1.00 79.69 362 MET A O 1
ATOM 2946 N N . MET A 1 363 ? 12.668 -12.998 7.180 1.00 79.19 363 MET A N 1
ATOM 2947 C CA . MET A 1 363 ? 11.498 -13.533 6.477 1.00 79.19 363 MET A CA 1
ATOM 2948 C C . MET A 1 363 ? 11.579 -15.042 6.232 1.00 79.19 363 MET A C 1
ATOM 2950 O O . MET A 1 363 ? 10.567 -15.723 6.391 1.00 79.19 363 MET A O 1
ATOM 2954 N N . ASN A 1 364 ? 12.763 -15.571 5.899 1.00 78.94 364 ASN A N 1
ATOM 2955 C CA . ASN A 1 364 ? 12.953 -17.013 5.730 1.00 78.94 364 ASN A CA 1
ATOM 2956 C C . ASN A 1 364 ? 12.660 -17.782 7.031 1.00 78.94 364 ASN A C 1
ATOM 2958 O O . ASN A 1 364 ? 11.971 -18.792 6.970 1.00 78.94 364 ASN A O 1
ATOM 2962 N N . ARG A 1 365 ? 13.082 -17.276 8.203 1.00 72.94 365 ARG A N 1
ATOM 2963 C CA . ARG A 1 365 ? 12.830 -17.934 9.504 1.00 72.94 365 ARG A CA 1
ATOM 2964 C C . ARG A 1 365 ? 11.347 -18.091 9.842 1.00 72.94 365 ARG A C 1
ATOM 2966 O O . ARG A 1 365 ? 10.951 -19.125 10.362 1.00 72.94 365 ARG A O 1
ATOM 2973 N N . LYS A 1 366 ? 10.516 -17.084 9.539 1.00 67.00 366 LYS A N 1
ATOM 2974 C CA . LYS A 1 366 ? 9.060 -17.146 9.793 1.00 67.00 366 LYS A CA 1
ATOM 2975 C C . LYS A 1 366 ? 8.365 -18.190 8.905 1.00 67.00 366 LYS A C 1
ATOM 2977 O O . LYS A 1 366 ? 7.295 -18.672 9.253 1.00 67.00 366 LYS A O 1
ATOM 2982 N N . GLN A 1 367 ? 8.944 -18.518 7.750 1.00 60.69 367 GLN A N 1
ATOM 2983 C CA . GLN A 1 367 ? 8.351 -19.437 6.777 1.00 60.69 367 GLN A CA 1
ATOM 2984 C C . GLN A 1 367 ? 8.685 -20.917 7.010 1.00 60.69 367 GLN A C 1
ATOM 2986 O O . GLN A 1 367 ? 8.156 -21.754 6.284 1.00 60.69 367 GLN A O 1
ATOM 2991 N N . ASP A 1 368 ? 9.510 -21.266 8.002 1.00 52.09 368 ASP A N 1
ATOM 2992 C CA . ASP A 1 368 ? 9.832 -22.670 8.303 1.00 52.09 368 ASP A CA 1
ATOM 2993 C C . ASP A 1 368 ? 8.697 -23.417 9.035 1.00 52.09 368 ASP A C 1
ATOM 2995 O O . ASP A 1 368 ? 8.755 -24.640 9.182 1.00 52.09 368 ASP A O 1
ATOM 2999 N N . GLU A 1 369 ? 7.620 -22.723 9.427 1.00 51.97 369 GLU A N 1
ATOM 3000 C CA . GLU A 1 369 ? 6.377 -23.361 9.864 1.00 51.97 369 GLU A CA 1
ATOM 3001 C C . GLU A 1 369 ? 5.505 -23.748 8.651 1.00 51.97 369 GLU A C 1
ATOM 3003 O O . GLU A 1 369 ? 5.078 -22.875 7.887 1.00 51.97 369 GLU A O 1
ATOM 3008 N N . PRO A 1 370 ? 5.203 -25.046 8.444 1.00 46.34 370 PRO A N 1
ATOM 3009 C CA . PRO A 1 370 ? 4.466 -25.528 7.283 1.00 46.34 370 PRO A CA 1
ATOM 3010 C C . PRO A 1 370 ? 2.982 -25.167 7.409 1.00 46.34 370 PRO A C 1
ATOM 3012 O O . PRO A 1 370 ? 2.157 -25.971 7.835 1.00 46.34 370 PRO A O 1
ATOM 3015 N N . SER A 1 371 ? 2.629 -23.940 7.041 1.00 43.16 371 SER A N 1
ATOM 3016 C CA . SER A 1 371 ? 1.239 -23.559 6.808 1.00 43.16 371 SER A CA 1
ATOM 3017 C C . SER A 1 371 ? 0.909 -23.761 5.332 1.00 43.16 371 SER A C 1
ATOM 3019 O O . SER A 1 371 ? 1.291 -22.958 4.480 1.00 43.16 371 SER A O 1
ATOM 3021 N N . ASP A 1 372 ? 0.153 -24.822 5.035 1.00 41.09 372 ASP A N 1
ATOM 3022 C CA . ASP A 1 372 ? -0.323 -25.221 3.696 1.00 41.09 372 ASP A CA 1
ATOM 3023 C C . ASP A 1 372 ? -1.157 -24.144 2.961 1.00 41.09 372 ASP A C 1
ATOM 3025 O O . ASP A 1 372 ? -1.566 -24.337 1.815 1.00 41.09 372 ASP A O 1
ATOM 3029 N N . LEU A 1 373 ? -1.420 -22.999 3.599 1.00 42.56 373 LEU A N 1
ATOM 3030 C CA . LEU A 1 373 ? -2.366 -21.998 3.125 1.00 42.56 373 LEU A CA 1
ATOM 3031 C C . LEU A 1 373 ? -1.732 -20.832 2.345 1.00 42.56 373 LEU A C 1
ATOM 3033 O O . LEU A 1 373 ? -2.370 -20.304 1.434 1.00 42.56 373 LEU A O 1
ATOM 3037 N N . HIS A 1 374 ? -0.481 -20.439 2.629 1.00 49.50 374 HIS A N 1
ATOM 3038 C CA . HIS A 1 374 ? 0.145 -19.260 2.004 1.00 49.50 374 HIS A CA 1
ATOM 3039 C C . HIS A 1 374 ? 1.655 -19.437 1.758 1.00 49.50 374 HIS A C 1
ATOM 3041 O O . HIS A 1 374 ? 2.476 -18.992 2.558 1.00 49.50 374 HIS A O 1
ATOM 3047 N N . PRO A 1 375 ? 2.065 -20.009 0.610 1.00 55.53 375 PRO A N 1
ATOM 3048 C CA . PRO A 1 375 ? 3.474 -20.267 0.319 1.00 55.53 375 PRO A CA 1
ATOM 3049 C C . PRO A 1 375 ? 4.280 -19.004 -0.026 1.00 55.53 375 PRO A C 1
ATOM 3051 O O . PRO A 1 375 ? 5.474 -19.118 -0.266 1.00 55.53 375 PRO A O 1
ATOM 3054 N N . ILE A 1 376 ? 3.662 -17.818 -0.135 1.00 60.38 376 ILE A N 1
ATOM 3055 C CA . ILE A 1 376 ? 4.282 -16.601 -0.683 1.00 60.38 376 ILE A CA 1
ATOM 3056 C C . ILE A 1 376 ? 3.897 -15.355 0.136 1.00 60.38 376 ILE A C 1
ATOM 3058 O O . ILE A 1 376 ? 2.716 -15.041 0.256 1.00 60.38 376 ILE A O 1
ATOM 3062 N N . VAL A 1 377 ? 4.891 -14.582 0.591 1.00 72.06 377 VAL A N 1
ATOM 3063 C CA . VAL A 1 377 ? 4.730 -13.262 1.228 1.00 72.06 377 VAL A CA 1
ATOM 3064 C C . VAL A 1 377 ? 5.435 -12.193 0.391 1.00 72.06 377 VAL A C 1
ATOM 3066 O O . VAL A 1 377 ? 6.618 -12.321 0.076 1.00 72.06 377 VAL A O 1
ATOM 3069 N N . ARG A 1 378 ? 4.719 -11.125 0.020 1.00 77.62 378 ARG A N 1
ATOM 3070 C CA . ARG A 1 378 ? 5.240 -10.020 -0.804 1.00 77.62 378 ARG A CA 1
ATOM 3071 C C . ARG A 1 378 ? 5.129 -8.699 -0.061 1.00 77.62 378 ARG A C 1
ATOM 3073 O O . ARG A 1 378 ? 4.040 -8.331 0.366 1.00 77.62 378 ARG A O 1
ATOM 3080 N N . ILE A 1 379 ? 6.244 -7.984 0.039 1.00 75.00 379 ILE A N 1
ATOM 3081 C CA . ILE A 1 379 ? 6.311 -6.619 0.552 1.00 75.00 379 ILE A CA 1
ATOM 3082 C C . ILE A 1 379 ? 6.880 -5.740 -0.561 1.00 75.00 379 ILE A C 1
ATOM 3084 O O . ILE A 1 379 ? 8.052 -5.852 -0.921 1.00 75.00 379 ILE A O 1
ATOM 3088 N N . GLU A 1 380 ? 6.042 -4.878 -1.132 1.00 80.75 380 GLU A N 1
ATOM 3089 C CA . GLU A 1 380 ? 6.405 -4.048 -2.281 1.00 80.75 380 GLU A CA 1
ATOM 3090 C C . GLU A 1 380 ? 6.379 -2.563 -1.907 1.00 80.75 380 GLU A C 1
ATOM 3092 O O . GLU A 1 380 ? 5.313 -1.962 -1.779 1.00 80.75 380 GLU A O 1
ATOM 3097 N N . CYS A 1 381 ? 7.558 -1.956 -1.751 1.00 80.38 381 CYS A N 1
ATOM 3098 C CA . CYS A 1 381 ? 7.708 -0.507 -1.644 1.00 80.38 381 CYS A CA 1
ATOM 3099 C C . CYS A 1 381 ? 8.124 0.099 -3.001 1.00 80.38 381 CYS A C 1
ATOM 3101 O O . CYS A 1 381 ? 8.312 -0.605 -4.001 1.00 80.38 381 CYS A O 1
ATOM 3103 N N . ALA A 1 382 ? 8.230 1.429 -3.076 1.00 80.19 382 ALA A N 1
ATOM 3104 C CA . ALA A 1 382 ? 8.444 2.128 -4.344 1.00 80.19 382 ALA A CA 1
ATOM 3105 C C . ALA A 1 382 ? 9.802 1.780 -4.987 1.00 80.19 382 ALA A C 1
ATOM 3107 O O . ALA A 1 382 ? 9.888 1.484 -6.187 1.00 80.19 382 ALA A O 1
ATOM 3108 N N . ASN A 1 383 ? 10.852 1.784 -4.170 1.00 86.44 383 ASN A N 1
ATOM 3109 C CA . ASN A 1 383 ? 12.246 1.573 -4.532 1.00 86.44 383 ASN A CA 1
ATOM 3110 C C . ASN A 1 383 ? 12.782 0.212 -4.070 1.00 86.44 383 ASN A C 1
ATOM 3112 O O . ASN A 1 383 ? 13.708 -0.291 -4.697 1.00 86.44 383 ASN A O 1
ATOM 3116 N N . VAL A 1 384 ? 12.236 -0.398 -3.017 1.00 87.94 384 VAL A N 1
ATOM 3117 C CA . VAL A 1 384 ? 12.693 -1.701 -2.502 1.00 87.94 384 VAL A CA 1
ATOM 3118 C C . VAL A 1 384 ? 11.539 -2.698 -2.431 1.00 87.94 384 VAL A C 1
ATOM 3120 O O . VAL A 1 384 ? 10.461 -2.383 -1.943 1.00 87.94 384 VAL A O 1
ATOM 3123 N N . LEU A 1 385 ? 11.754 -3.912 -2.935 1.00 87.75 385 LEU A N 1
ATOM 3124 C CA . LEU A 1 385 ? 10.788 -5.007 -2.886 1.00 87.75 385 LEU A CA 1
ATOM 3125 C C . LEU A 1 385 ? 11.416 -6.228 -2.210 1.00 87.75 385 LEU A C 1
ATOM 3127 O O . LEU A 1 385 ? 12.594 -6.512 -2.430 1.00 87.75 385 LEU A O 1
ATOM 3131 N N . LEU A 1 386 ? 10.612 -6.968 -1.450 1.00 85.56 386 LEU A N 1
ATOM 3132 C CA . LEU A 1 386 ? 10.939 -8.267 -0.866 1.00 85.56 386 LEU A CA 1
ATOM 3133 C C . LEU A 1 386 ? 9.841 -9.283 -1.201 1.00 85.56 386 LEU A C 1
ATOM 3135 O O . LEU A 1 386 ? 8.654 -9.012 -1.034 1.00 85.56 386 LEU A O 1
ATOM 3139 N N . HIS A 1 387 ? 10.232 -10.469 -1.654 1.00 85.12 387 HIS A N 1
ATOM 3140 C CA . HIS A 1 387 ? 9.322 -11.566 -1.980 1.00 85.12 387 HIS A CA 1
ATOM 3141 C C . HIS A 1 387 ? 9.869 -12.851 -1.381 1.00 85.12 387 HIS A C 1
ATOM 3143 O O . HIS A 1 387 ? 10.878 -13.381 -1.843 1.00 85.12 387 HIS A O 1
ATOM 3149 N N . SER A 1 388 ? 9.196 -13.324 -0.347 1.00 81.56 388 SER A N 1
ATOM 3150 C CA . SER A 1 388 ? 9.529 -14.534 0.384 1.00 81.56 388 SER A CA 1
ATOM 3151 C C . SER A 1 388 ? 8.615 -15.667 -0.059 1.00 81.56 388 SER A C 1
ATOM 3153 O O . SER A 1 388 ? 7.414 -15.455 -0.239 1.00 81.56 388 SER A O 1
ATOM 3155 N N . LYS A 1 389 ? 9.156 -16.862 -0.264 1.00 78.81 389 LYS A N 1
ATOM 3156 C CA . LYS A 1 389 ? 8.403 -18.035 -0.689 1.00 78.81 389 LYS A CA 1
ATOM 3157 C C . LYS A 1 389 ? 8.933 -19.303 -0.024 1.00 78.81 389 LYS A C 1
ATOM 3159 O O . LYS A 1 389 ? 10.108 -19.650 -0.168 1.00 78.81 389 LYS A O 1
ATOM 3164 N N . HIS A 1 390 ? 8.015 -20.045 0.585 1.00 77.88 390 HIS A N 1
ATOM 3165 C CA . HIS A 1 390 ? 8.240 -21.402 1.050 1.00 77.88 390 HIS A CA 1
ATOM 3166 C C . HIS A 1 390 ? 7.951 -22.367 -0.100 1.00 77.88 390 HIS A C 1
ATOM 3168 O O . HIS A 1 390 ? 6.889 -22.321 -0.726 1.00 77.88 390 HIS A O 1
ATOM 3174 N N . SER A 1 391 ? 8.920 -23.213 -0.439 1.00 73.94 391 SER A N 1
ATOM 3175 C CA . SER A 1 391 ? 8.811 -24.150 -1.557 1.00 73.94 391 SER A CA 1
ATOM 3176 C C . SER A 1 391 ? 9.151 -25.560 -1.116 1.00 73.94 391 SER A C 1
ATOM 3178 O O . SER A 1 391 ? 10.241 -25.808 -0.614 1.00 73.94 391 SER A O 1
ATOM 3180 N N . THR A 1 392 ? 8.247 -26.499 -1.384 1.00 72.62 392 THR A N 1
ATOM 3181 C CA . THR A 1 392 ? 8.505 -27.934 -1.246 1.00 72.62 392 THR A CA 1
ATOM 3182 C C . THR A 1 392 ? 8.848 -28.507 -2.619 1.00 72.62 392 THR A C 1
ATOM 3184 O O . THR A 1 392 ? 7.969 -28.670 -3.465 1.00 72.62 392 THR A O 1
ATOM 3187 N N . LEU A 1 393 ? 10.127 -28.776 -2.871 1.00 67.75 393 LEU A N 1
ATOM 3188 C CA . LEU A 1 393 ? 10.631 -29.208 -4.175 1.00 67.75 393 LEU A CA 1
ATOM 3189 C C . LEU A 1 393 ? 10.952 -30.703 -4.199 1.00 67.75 393 LEU A C 1
ATOM 3191 O O . LEU A 1 393 ? 11.464 -31.274 -3.234 1.00 67.75 393 LEU A O 1
ATOM 3195 N N . GLN A 1 394 ? 10.688 -31.328 -5.345 1.00 66.88 394 GLN A N 1
ATOM 3196 C CA . GLN A 1 394 ? 11.255 -32.629 -5.710 1.00 66.88 394 GLN A CA 1
ATOM 3197 C C . GLN A 1 394 ? 12.617 -32.446 -6.395 1.00 66.88 394 GLN A C 1
ATOM 3199 O O . GLN A 1 394 ? 12.870 -31.409 -7.006 1.00 66.88 394 GLN A O 1
ATOM 3204 N N . SER A 1 395 ? 13.479 -33.470 -6.374 1.00 60.69 395 SER A N 1
ATOM 3205 C CA . SER A 1 395 ? 14.852 -33.422 -6.921 1.00 60.69 395 SER A CA 1
ATOM 3206 C C . SER A 1 395 ? 14.964 -33.115 -8.428 1.00 60.69 395 SER A C 1
ATOM 3208 O O . SER A 1 395 ? 16.071 -33.030 -8.950 1.00 60.69 395 SER A O 1
ATOM 3210 N N . ASN A 1 396 ? 13.845 -33.004 -9.151 1.00 64.31 396 ASN A N 1
ATOM 3211 C CA . ASN A 1 396 ? 13.770 -32.688 -10.579 1.00 64.31 396 ASN A CA 1
ATOM 3212 C C . ASN A 1 396 ? 13.064 -31.351 -10.885 1.00 64.31 396 ASN A C 1
ATOM 3214 O O . ASN A 1 396 ? 12.952 -30.990 -12.058 1.00 64.31 396 ASN A O 1
ATOM 3218 N N . GLN A 1 397 ? 12.613 -30.608 -9.871 1.00 67.81 397 GLN A N 1
ATOM 3219 C CA . GLN A 1 397 ? 11.910 -29.336 -10.041 1.00 67.81 397 GLN A CA 1
ATOM 3220 C C . GLN A 1 397 ? 12.863 -28.150 -9.878 1.00 67.81 397 GLN A C 1
ATOM 3222 O O . GLN A 1 397 ? 13.634 -28.085 -8.925 1.00 67.81 397 GLN A O 1
ATOM 3227 N N . SER A 1 398 ? 12.812 -27.204 -10.817 1.00 70.31 398 SER A N 1
ATOM 3228 C CA . SER A 1 398 ? 13.517 -25.925 -10.717 1.00 70.31 398 SER A CA 1
ATOM 3229 C C . SER A 1 398 ? 12.736 -24.948 -9.843 1.00 70.31 398 SER A C 1
ATOM 3231 O O . SER A 1 398 ? 11.506 -24.879 -9.902 1.00 70.31 398 SER A O 1
ATOM 3233 N N . LEU A 1 399 ? 13.456 -24.148 -9.059 1.00 71.69 399 LEU A N 1
ATOM 3234 C CA . LEU A 1 399 ? 12.846 -23.069 -8.295 1.00 71.69 399 LEU A CA 1
ATOM 3235 C C . LEU A 1 399 ? 12.810 -21.809 -9.159 1.00 71.69 399 LEU A C 1
ATOM 3237 O O . LEU A 1 399 ? 13.851 -21.275 -9.541 1.00 71.69 399 LEU A O 1
ATOM 3241 N N . GLN A 1 400 ? 11.602 -21.348 -9.478 1.00 76.75 400 GLN A N 1
ATOM 3242 C CA . GLN A 1 400 ? 11.385 -20.116 -10.228 1.00 76.75 400 GLN A CA 1
ATOM 3243 C C . GLN A 1 400 ? 10.760 -19.035 -9.352 1.00 76.75 400 GLN A C 1
ATOM 3245 O O . GLN A 1 400 ? 9.791 -19.273 -8.621 1.00 76.75 400 GLN A O 1
ATOM 3250 N N . TYR A 1 401 ? 11.321 -17.839 -9.485 1.00 74.38 401 TYR A N 1
ATOM 3251 C CA . TYR A 1 401 ? 10.834 -16.594 -8.921 1.00 74.38 401 TYR A CA 1
ATOM 3252 C C . TYR A 1 401 ? 10.487 -15.638 -10.046 1.00 74.38 401 TYR A C 1
ATOM 3254 O O . TYR A 1 401 ? 11.310 -15.371 -10.917 1.00 74.38 401 TYR A O 1
ATOM 3262 N N . GLU A 1 402 ? 9.283 -15.087 -9.985 1.00 78.06 402 GLU A N 1
ATOM 3263 C CA . GLU A 1 402 ? 8.852 -13.998 -10.848 1.00 78.06 402 GLU A CA 1
ATOM 3264 C C . GLU A 1 402 ? 8.521 -12.795 -9.960 1.00 78.06 402 GLU A C 1
ATOM 3266 O O . GLU A 1 402 ? 7.658 -12.848 -9.081 1.00 78.06 402 GLU A O 1
ATOM 3271 N N . LEU A 1 403 ? 9.303 -11.736 -10.142 1.00 73.00 403 LEU A N 1
ATOM 3272 C CA . LEU A 1 403 ? 9.317 -10.494 -9.380 1.00 73.00 403 LEU A CA 1
ATOM 3273 C C . LEU A 1 403 ? 9.069 -9.352 -10.357 1.00 73.00 403 LEU A C 1
ATOM 3275 O O . LEU A 1 403 ? 10.009 -8.735 -10.864 1.00 73.00 403 LEU A O 1
ATOM 3279 N N . ASN A 1 404 ? 7.801 -9.070 -10.649 1.00 73.69 404 ASN A N 1
ATOM 3280 C CA . ASN A 1 404 ? 7.428 -8.072 -11.650 1.00 73.69 404 ASN A CA 1
ATOM 3281 C C . ASN A 1 404 ? 8.069 -8.390 -13.024 1.00 73.69 404 ASN A C 1
ATOM 3283 O O . ASN A 1 404 ? 7.674 -9.360 -13.661 1.00 73.69 404 ASN A O 1
ATOM 3287 N N . LYS A 1 405 ? 9.074 -7.622 -13.471 1.00 78.94 405 LYS A N 1
ATOM 3288 C CA . LYS A 1 405 ? 9.809 -7.842 -14.737 1.00 78.94 405 LYS A CA 1
ATOM 3289 C C . LYS A 1 405 ? 11.128 -8.607 -14.573 1.00 78.94 405 LYS A C 1
ATOM 3291 O O . LYS A 1 405 ? 11.914 -8.674 -15.515 1.00 78.94 405 LYS A O 1
ATOM 3296 N N . THR A 1 406 ? 11.390 -9.131 -13.382 1.00 80.81 406 THR A N 1
ATOM 3297 C CA . THR A 1 406 ? 12.596 -9.892 -13.068 1.00 80.81 406 THR A CA 1
ATOM 3298 C C . THR A 1 406 ? 12.222 -11.350 -12.854 1.00 80.81 406 THR A C 1
ATOM 3300 O O . THR A 1 406 ? 11.339 -11.651 -12.052 1.00 80.81 406 THR A O 1
ATOM 3303 N N . ARG A 1 407 ? 12.901 -12.265 -13.542 1.00 86.06 407 ARG A N 1
ATOM 3304 C CA . ARG A 1 407 ? 12.739 -13.707 -13.362 1.00 86.06 407 ARG A CA 1
ATOM 3305 C C . ARG A 1 407 ? 14.050 -14.321 -12.920 1.00 86.06 407 ARG A C 1
ATOM 3307 O O . ARG A 1 407 ? 15.091 -14.076 -13.519 1.00 86.06 407 ARG A O 1
ATOM 3314 N N . LEU A 1 408 ? 13.991 -15.144 -11.888 1.00 81.38 408 LEU A N 1
ATOM 3315 C CA . LEU A 1 408 ? 15.135 -15.871 -11.366 1.00 81.38 408 LEU A CA 1
ATOM 3316 C C . LEU A 1 408 ? 14.811 -17.361 -11.401 1.00 81.38 408 LEU A C 1
ATOM 3318 O O . LEU A 1 408 ? 13.791 -17.796 -10.872 1.00 81.38 408 LEU A O 1
ATOM 3322 N N . SER A 1 409 ? 15.658 -18.132 -12.072 1.00 79.81 409 SER A N 1
ATOM 3323 C CA . SER A 1 409 ? 15.479 -19.568 -12.268 1.00 79.81 409 SER A CA 1
ATOM 3324 C C . SER A 1 409 ? 16.686 -20.320 -11.732 1.00 79.81 409 SER A C 1
ATOM 3326 O O . SER A 1 409 ? 17.765 -20.270 -12.324 1.00 79.81 409 SER A O 1
ATOM 3328 N N . LEU A 1 410 ? 16.484 -21.046 -10.636 1.00 74.19 410 LEU A N 1
ATOM 3329 C CA . LEU A 1 410 ? 17.457 -21.986 -10.093 1.00 74.19 410 LEU A CA 1
ATOM 3330 C C . LEU A 1 410 ? 17.275 -23.352 -10.770 1.00 74.19 410 LEU A C 1
ATOM 3332 O O . LEU A 1 410 ? 16.137 -23.816 -10.904 1.00 74.19 410 LEU A O 1
ATOM 3336 N N . PRO A 1 411 ? 18.356 -24.015 -11.207 1.00 66.12 411 PRO A N 1
ATOM 3337 C CA . PRO A 1 411 ? 18.274 -25.323 -11.846 1.00 66.12 411 PRO A CA 1
ATOM 3338 C C . PRO A 1 411 ? 17.750 -26.391 -10.878 1.00 66.12 411 PRO A C 1
ATOM 3340 O O . PRO A 1 411 ? 17.894 -26.284 -9.664 1.00 66.12 411 PRO A O 1
ATOM 3343 N N . SER A 1 412 ? 17.159 -27.449 -11.432 1.00 59.44 412 SER A N 1
ATOM 3344 C CA . SER A 1 412 ? 16.504 -28.520 -10.672 1.00 59.44 412 SER A CA 1
ATOM 3345 C C . SER A 1 412 ? 17.446 -29.440 -9.893 1.00 59.44 412 SER A C 1
ATOM 3347 O O . SER A 1 412 ? 16.992 -30.220 -9.061 1.00 59.44 412 SER A O 1
ATOM 3349 N N . MET A 1 413 ? 18.753 -29.383 -10.147 1.00 50.84 413 MET A N 1
ATOM 3350 C CA . MET A 1 413 ? 19.709 -30.301 -9.542 1.00 50.84 413 MET A CA 1
ATOM 3351 C C . MET A 1 413 ? 20.347 -29.689 -8.296 1.00 50.84 413 MET A C 1
ATOM 3353 O O . MET A 1 413 ? 21.067 -28.699 -8.382 1.00 50.84 413 MET A O 1
ATOM 3357 N N . SER A 1 414 ? 20.153 -30.384 -7.171 1.00 50.75 414 SER A N 1
ATOM 3358 C CA . SER A 1 414 ? 21.031 -30.368 -5.990 1.00 50.75 414 SER A CA 1
ATOM 3359 C C . SER A 1 414 ? 20.718 -29.398 -4.852 1.00 50.75 414 SER A C 1
ATOM 3361 O O . SER A 1 414 ? 21.622 -28.917 -4.171 1.00 50.75 414 SER A O 1
ATOM 3363 N N . LEU A 1 415 ? 19.439 -29.235 -4.533 1.00 53.50 415 LEU A N 1
ATOM 3364 C CA . LEU A 1 415 ? 19.052 -29.040 -3.135 1.00 53.50 415 LEU A CA 1
ATOM 3365 C C . LEU A 1 415 ? 19.087 -30.432 -2.455 1.00 53.50 415 LEU A C 1
ATOM 3367 O O . LEU A 1 415 ? 18.794 -31.438 -3.100 1.00 53.50 415 LEU A O 1
ATOM 3371 N N . LYS A 1 416 ? 19.554 -30.538 -1.204 1.00 49.88 416 LYS A N 1
ATOM 3372 C CA . LYS A 1 416 ? 19.883 -31.817 -0.527 1.00 49.88 416 LYS A CA 1
ATOM 3373 C C . LYS A 1 416 ? 18.698 -32.791 -0.388 1.00 49.88 416 LYS A C 1
ATOM 3375 O O . LYS A 1 416 ? 17.759 -32.479 0.323 1.00 49.88 416 LYS A O 1
ATOM 3380 N N . GLY A 1 417 ? 18.857 -34.024 -0.875 1.00 50.19 417 GLY A N 1
ATOM 3381 C CA . GLY A 1 417 ? 18.109 -35.205 -0.417 1.00 50.19 417 GLY A CA 1
ATOM 3382 C C . GLY A 1 417 ? 18.420 -36.454 -1.261 1.00 50.19 417 GLY A C 1
ATOM 3383 O O . GLY A 1 417 ? 18.777 -36.300 -2.432 1.00 50.19 417 GLY A O 1
ATOM 3384 N N . PRO A 1 418 ? 18.349 -37.687 -0.715 1.00 51.84 418 PRO A N 1
ATOM 3385 C CA . PRO A 1 418 ? 18.261 -38.898 -1.538 1.00 51.84 418 PRO A CA 1
ATOM 3386 C C . PRO A 1 418 ? 17.100 -38.763 -2.538 1.00 51.84 418 PRO A C 1
ATOM 3388 O O . PRO A 1 418 ? 16.170 -37.999 -2.297 1.00 51.84 418 PRO A O 1
ATOM 3391 N N . SER A 1 419 ? 17.153 -39.496 -3.653 1.00 54.28 419 SER A N 1
ATOM 3392 C CA . SER A 1 419 ? 16.311 -39.341 -4.858 1.00 54.28 419 SER A CA 1
ATOM 3393 C C . SER A 1 419 ? 14.781 -39.377 -4.676 1.00 54.28 419 SER A C 1
ATOM 3395 O O . SER A 1 419 ? 14.069 -39.243 -5.665 1.00 54.28 419 SER A O 1
ATOM 3397 N N . ASP A 1 420 ? 14.280 -39.518 -3.449 1.00 51.56 420 ASP A N 1
ATOM 3398 C CA . ASP A 1 420 ? 12.866 -39.684 -3.108 1.00 51.56 420 ASP A CA 1
ATOM 3399 C C . ASP A 1 420 ? 12.381 -38.762 -1.964 1.00 51.56 420 ASP A C 1
ATOM 3401 O O . ASP A 1 420 ? 11.218 -38.846 -1.567 1.00 51.56 420 ASP A O 1
ATOM 3405 N N . GLU A 1 421 ? 13.226 -37.873 -1.421 1.00 58.06 421 GLU A N 1
ATOM 3406 C CA . GLU A 1 421 ? 12.865 -37.012 -0.282 1.00 58.06 421 GLU A CA 1
ATOM 3407 C C . GLU A 1 421 ? 12.476 -35.595 -0.743 1.00 58.06 421 GLU A C 1
ATOM 3409 O O . GLU A 1 421 ? 13.197 -34.945 -1.502 1.00 58.06 421 GLU A O 1
ATOM 3414 N N . LYS A 1 422 ? 11.296 -35.121 -0.316 1.00 62.06 422 LYS A N 1
ATOM 3415 C CA . LYS A 1 422 ? 10.824 -33.753 -0.578 1.00 62.06 422 LYS A CA 1
ATOM 3416 C C . LYS A 1 422 ? 11.635 -32.764 0.256 1.00 62.06 422 LYS A C 1
ATOM 3418 O O . LYS A 1 422 ? 11.788 -32.966 1.456 1.00 62.06 422 LYS A O 1
ATOM 3423 N N . ILE A 1 423 ? 12.086 -31.681 -0.366 1.00 66.25 423 ILE A N 1
ATOM 3424 C CA . ILE A 1 423 ? 12.889 -30.648 0.293 1.00 66.25 423 ILE A CA 1
ATOM 3425 C C . ILE A 1 423 ? 12.021 -29.416 0.470 1.00 66.25 423 ILE A C 1
ATOM 3427 O O . ILE A 1 423 ? 11.644 -28.792 -0.521 1.00 66.25 423 ILE A O 1
ATOM 3431 N N . SER A 1 424 ? 11.715 -29.069 1.713 1.00 67.44 424 SER A N 1
ATOM 3432 C CA . SER A 1 424 ? 11.146 -27.765 2.045 1.00 67.44 424 SER A CA 1
ATOM 3433 C C . SER A 1 424 ? 12.272 -26.755 2.203 1.00 67.44 424 SER A C 1
ATOM 3435 O O . SER A 1 424 ? 13.266 -27.044 2.864 1.00 67.44 424 SER A O 1
ATOM 3437 N N . LEU A 1 425 ? 12.135 -25.599 1.563 1.00 74.25 425 LEU A N 1
ATOM 3438 C CA . LEU A 1 425 ? 13.076 -24.496 1.688 1.00 74.25 425 LEU A CA 1
ATOM 3439 C C . LEU A 1 425 ? 12.337 -23.162 1.665 1.00 74.25 425 LEU A C 1
ATOM 3441 O O . LEU A 1 425 ? 11.477 -22.920 0.810 1.00 74.25 425 LEU A O 1
ATOM 3445 N N . SER A 1 426 ? 12.735 -22.279 2.567 1.00 77.25 426 SER A N 1
ATOM 3446 C CA . SER A 1 426 ? 12.301 -20.887 2.595 1.00 77.25 426 SER A CA 1
ATOM 3447 C C . SER A 1 426 ? 13.296 -20.054 1.789 1.00 77.25 426 SER A C 1
ATOM 3449 O O . SER A 1 426 ? 14.510 -20.199 1.929 1.00 77.25 426 SER A O 1
ATOM 3451 N N . SER A 1 427 ? 12.823 -19.223 0.864 1.00 80.31 427 SER A N 1
ATOM 3452 C CA . SER A 1 427 ? 13.713 -18.319 0.126 1.00 80.31 427 SER A CA 1
ATOM 3453 C C . SER A 1 427 ? 13.084 -16.964 -0.119 1.00 80.31 427 SER A C 1
ATOM 3455 O O . SER A 1 427 ? 11.904 -16.852 -0.427 1.00 80.31 427 SER A O 1
ATOM 3457 N N . THR A 1 428 ? 13.899 -15.921 -0.012 1.00 85.00 428 THR A N 1
ATOM 3458 C CA . THR A 1 428 ? 13.466 -14.537 -0.135 1.00 85.00 428 THR A CA 1
ATOM 3459 C C . THR A 1 428 ? 14.342 -13.808 -1.133 1.00 85.00 428 THR A C 1
ATOM 3461 O O . THR A 1 428 ? 15.563 -13.769 -1.006 1.00 85.00 428 THR A O 1
ATOM 3464 N N . ALA A 1 429 ? 13.710 -13.214 -2.138 1.00 86.19 429 ALA A N 1
ATOM 3465 C CA . ALA A 1 429 ? 14.364 -12.367 -3.118 1.00 86.19 429 ALA A CA 1
ATOM 3466 C C . ALA A 1 429 ? 14.108 -10.890 -2.805 1.00 86.19 429 ALA A C 1
ATOM 3468 O O . ALA A 1 429 ? 12.987 -10.511 -2.456 1.00 86.19 429 ALA A O 1
ATOM 3469 N N . SER A 1 430 ? 15.133 -10.054 -2.966 1.00 88.75 430 SER A N 1
ATOM 3470 C CA . SER A 1 430 ? 15.043 -8.603 -2.821 1.00 88.75 430 SER A CA 1
ATOM 3471 C C . SER A 1 430 ? 15.356 -7.895 -4.137 1.00 88.75 430 SER A C 1
ATOM 3473 O O . SER A 1 430 ? 16.205 -8.335 -4.914 1.00 88.75 430 SER A O 1
ATOM 3475 N N . VAL A 1 431 ? 14.647 -6.799 -4.409 1.00 89.19 431 VAL A N 1
ATOM 3476 C CA . VAL A 1 431 ? 14.872 -5.953 -5.588 1.00 89.19 431 VAL A CA 1
ATOM 3477 C C . VAL A 1 431 ? 15.006 -4.506 -5.144 1.00 89.19 431 VAL A C 1
ATOM 3479 O O . VAL A 1 431 ? 14.069 -3.947 -4.582 1.00 89.19 431 VAL A O 1
ATOM 3482 N N . ILE A 1 432 ? 16.149 -3.883 -5.428 1.00 90.12 432 ILE A N 1
ATOM 3483 C CA . ILE A 1 432 ? 16.441 -2.493 -5.069 1.00 90.12 432 ILE A CA 1
ATOM 3484 C C . ILE A 1 432 ? 16.581 -1.654 -6.341 1.00 90.12 432 ILE A C 1
ATOM 3486 O O . ILE A 1 432 ? 17.391 -1.932 -7.230 1.00 90.12 432 ILE A O 1
ATOM 3490 N N . LYS A 1 433 ? 15.790 -0.587 -6.417 1.00 87.75 433 LYS A N 1
ATOM 3491 C CA . LYS A 1 433 ? 15.684 0.323 -7.552 1.00 87.75 433 LYS A CA 1
ATOM 3492 C C . LYS A 1 433 ? 16.312 1.672 -7.218 1.00 87.75 433 LYS A C 1
ATOM 3494 O O . LYS A 1 433 ? 15.625 2.627 -6.878 1.00 87.75 433 LYS A O 1
ATOM 3499 N N . ASN A 1 434 ? 17.631 1.772 -7.346 1.00 87.44 434 ASN A N 1
ATOM 3500 C CA . ASN A 1 434 ? 18.313 3.063 -7.432 1.00 87.44 434 ASN A CA 1
ATOM 3501 C C . ASN A 1 434 ? 19.618 2.896 -8.220 1.00 87.44 434 ASN A C 1
ATOM 3503 O O . ASN A 1 434 ? 20.472 2.082 -7.878 1.00 87.44 434 ASN A O 1
ATOM 3507 N N . ARG A 1 435 ? 19.763 3.685 -9.290 1.00 84.94 435 ARG A N 1
ATOM 3508 C CA . ARG A 1 435 ? 20.911 3.633 -10.210 1.00 84.94 435 ARG A CA 1
ATOM 3509 C C . ARG A 1 435 ? 22.221 4.125 -9.585 1.00 84.94 435 ARG A C 1
ATOM 3511 O O . ARG A 1 435 ? 23.292 3.791 -10.075 1.00 84.94 435 ARG A O 1
ATOM 3518 N N . ASN A 1 436 ? 22.138 4.872 -8.487 1.00 84.94 436 ASN A N 1
ATOM 3519 C CA . ASN A 1 436 ? 23.264 5.527 -7.819 1.00 84.94 436 ASN A CA 1
ATOM 3520 C C . ASN A 1 436 ? 23.889 4.683 -6.692 1.00 84.94 436 ASN A C 1
ATOM 3522 O O . ASN A 1 436 ? 24.738 5.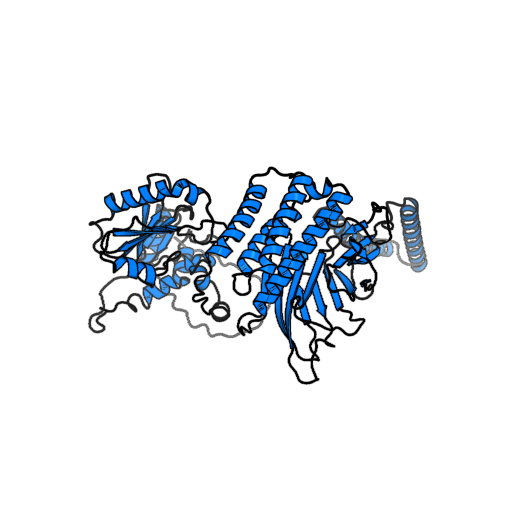181 -5.960 1.00 84.94 436 ASN A O 1
ATOM 3526 N N . LEU A 1 437 ? 23.477 3.421 -6.538 1.00 79.75 437 LEU A N 1
ATOM 3527 C CA . LEU A 1 437 ? 23.980 2.489 -5.519 1.00 79.75 437 LEU A CA 1
ATOM 3528 C C . LEU A 1 437 ? 25.257 1.744 -5.939 1.00 79.75 437 LEU A C 1
ATOM 3530 O O . LEU A 1 437 ? 25.703 0.863 -5.213 1.00 79.75 437 LEU A O 1
ATOM 3534 N N . ILE A 1 438 ? 25.842 2.043 -7.107 1.00 72.81 438 ILE A N 1
ATOM 3535 C CA . ILE A 1 438 ? 27.113 1.441 -7.533 1.00 72.81 438 ILE A CA 1
ATOM 3536 C C . ILE A 1 438 ? 28.278 2.348 -7.129 1.00 72.81 438 ILE A C 1
ATOM 3538 O O . ILE A 1 438 ? 28.397 3.463 -7.641 1.00 72.81 438 ILE A O 1
ATOM 3542 N N . PRO A 1 439 ? 29.175 1.874 -6.251 1.00 64.06 439 PRO A N 1
ATOM 3543 C CA . PRO A 1 439 ? 30.299 2.673 -5.795 1.00 64.06 439 PRO A CA 1
ATOM 3544 C C . PRO A 1 439 ? 31.649 2.276 -6.414 1.00 64.06 439 PRO A C 1
ATOM 3546 O O . PRO A 1 439 ? 32.529 3.129 -6.497 1.00 64.06 439 PRO A O 1
ATOM 3549 N N . ARG A 1 440 ? 31.849 1.001 -6.798 1.00 77.31 440 ARG A N 1
ATOM 3550 C CA . ARG A 1 440 ? 33.153 0.463 -7.237 1.00 77.31 440 ARG A CA 1
ATOM 3551 C C . ARG A 1 440 ? 33.054 -0.925 -7.886 1.00 77.31 440 ARG A C 1
ATOM 3553 O O . ARG A 1 440 ? 32.372 -1.794 -7.347 1.00 77.31 440 ARG A O 1
ATOM 3560 N N . ILE A 1 441 ? 33.820 -1.162 -8.954 1.00 81.44 441 ILE A N 1
ATOM 3561 C CA . ILE A 1 441 ? 34.064 -2.495 -9.541 1.00 81.44 441 ILE A CA 1
ATOM 3562 C C . ILE A 1 441 ? 35.410 -3.048 -9.044 1.00 81.44 441 ILE A C 1
ATOM 3564 O O . ILE A 1 441 ? 36.390 -2.309 -8.951 1.00 81.44 441 ILE A O 1
ATOM 3568 N N . CYS A 1 442 ? 35.472 -4.339 -8.712 1.00 80.94 442 CYS A N 1
ATOM 3569 C CA . CYS A 1 442 ? 36.697 -4.992 -8.247 1.00 80.94 442 CYS A CA 1
ATOM 3570 C C . CYS A 1 442 ? 37.801 -4.938 -9.317 1.00 80.94 442 CYS A C 1
ATOM 3572 O O . CYS A 1 442 ? 37.546 -5.109 -10.509 1.00 80.94 442 CYS A O 1
ATOM 3574 N N . GLY A 1 443 ? 39.045 -4.691 -8.895 1.00 73.75 443 GLY A N 1
ATOM 3575 C CA . GLY A 1 443 ? 40.198 -4.618 -9.801 1.00 73.75 443 GLY A CA 1
ATOM 3576 C C . GLY A 1 443 ? 40.288 -3.347 -10.658 1.00 73.75 443 GLY A C 1
ATOM 3577 O O . GLY A 1 443 ? 41.198 -3.246 -11.479 1.00 73.75 443 GLY A O 1
ATOM 3578 N N . ARG A 1 444 ? 39.391 -2.366 -10.469 1.00 72.00 444 ARG A N 1
ATOM 3579 C CA . ARG A 1 444 ? 39.503 -1.019 -11.048 1.00 72.00 444 ARG A CA 1
ATOM 3580 C C . ARG A 1 444 ? 39.461 0.029 -9.936 1.00 72.00 444 ARG A C 1
ATOM 3582 O O . ARG A 1 444 ? 38.528 0.065 -9.136 1.00 72.00 444 ARG A O 1
ATOM 3589 N N . ASP A 1 445 ? 40.484 0.878 -9.880 1.00 56.94 445 ASP A N 1
ATOM 3590 C CA . ASP A 1 445 ? 40.597 1.932 -8.861 1.00 56.94 445 ASP A CA 1
ATOM 3591 C C . ASP A 1 445 ? 40.011 3.278 -9.315 1.00 56.94 445 ASP A C 1
ATOM 3593 O O . ASP A 1 445 ? 39.761 4.154 -8.486 1.00 56.94 445 ASP A O 1
ATOM 3597 N N . THR A 1 446 ? 39.726 3.440 -10.609 1.00 54.97 446 THR A N 1
ATOM 3598 C CA . THR A 1 446 ? 39.019 4.601 -11.153 1.00 54.97 446 THR A CA 1
ATOM 3599 C C . THR A 1 446 ? 37.556 4.245 -11.380 1.00 54.97 446 THR A C 1
ATOM 3601 O O . THR A 1 446 ? 37.239 3.267 -12.055 1.00 54.97 446 THR A O 1
ATOM 3604 N N . ALA A 1 447 ? 36.650 5.042 -10.811 1.00 53.19 447 ALA A N 1
ATOM 3605 C CA . ALA A 1 447 ? 35.281 5.099 -11.297 1.00 53.19 447 ALA A CA 1
ATOM 3606 C C . ALA A 1 447 ? 35.359 5.670 -12.716 1.00 53.19 447 ALA A C 1
ATOM 3608 O O . ALA A 1 447 ? 35.473 6.882 -12.887 1.00 53.19 447 ALA A O 1
ATOM 3609 N N . ASP A 1 448 ? 35.417 4.800 -13.719 1.00 55.00 448 ASP A N 1
ATOM 3610 C CA . ASP A 1 448 ? 35.292 5.230 -15.103 1.00 55.00 448 ASP A CA 1
ATOM 3611 C C . ASP A 1 448 ? 33.929 5.940 -15.204 1.00 55.00 448 ASP A C 1
ATOM 3613 O O . ASP A 1 448 ? 32.897 5.323 -14.939 1.00 55.00 448 ASP A O 1
ATOM 3617 N N . GLU A 1 449 ? 33.904 7.236 -15.549 1.00 56.81 449 GLU A N 1
ATOM 3618 C CA . GLU A 1 449 ? 32.683 8.078 -15.642 1.00 56.81 449 GLU A CA 1
ATOM 3619 C C . GLU A 1 449 ? 31.612 7.516 -16.609 1.00 56.81 449 GLU A C 1
ATOM 3621 O O . GLU A 1 449 ? 30.512 8.051 -16.729 1.00 56.81 449 GLU A O 1
ATOM 3626 N N . PHE A 1 450 ? 31.929 6.417 -17.292 1.00 65.19 450 PHE A N 1
ATOM 3627 C CA . PHE A 1 450 ? 31.213 5.819 -18.408 1.00 65.19 450 PHE A CA 1
ATOM 3628 C C . PHE A 1 450 ? 30.605 4.446 -18.075 1.00 65.19 450 PHE A C 1
ATOM 3630 O O . PHE A 1 450 ? 30.345 3.651 -18.974 1.00 65.19 450 PHE A O 1
ATOM 3637 N N . GLN A 1 451 ? 30.366 4.142 -16.798 1.00 75.00 451 GLN A N 1
ATOM 3638 C CA . GLN A 1 451 ? 29.657 2.929 -16.379 1.00 75.00 451 GLN A CA 1
ATOM 3639 C C . GLN A 1 451 ? 28.319 3.280 -15.739 1.00 75.00 451 GLN A C 1
ATOM 3641 O O . GLN A 1 451 ? 28.252 4.074 -14.802 1.00 75.00 451 GLN A O 1
ATOM 3646 N N . LEU A 1 452 ? 27.245 2.667 -16.238 1.00 79.00 452 LEU A N 1
ATOM 3647 C CA . LEU A 1 452 ? 25.887 2.911 -15.762 1.00 79.00 452 LEU A CA 1
ATOM 3648 C C . LEU A 1 452 ? 25.258 1.619 -15.236 1.00 79.00 452 LEU A C 1
ATOM 3650 O O . LEU A 1 452 ? 25.286 0.584 -15.907 1.00 79.00 452 LEU A O 1
ATOM 3654 N N . LEU A 1 453 ? 24.614 1.701 -14.066 1.00 85.06 453 LEU A N 1
ATOM 3655 C CA . LEU A 1 453 ? 23.670 0.672 -13.632 1.00 85.06 453 LEU A CA 1
ATOM 3656 C C . LEU A 1 453 ? 22.423 0.746 -14.514 1.00 85.06 453 LEU A C 1
ATOM 3658 O O . LEU A 1 453 ? 21.658 1.712 -14.430 1.00 85.06 453 LEU A O 1
ATOM 3662 N N . ASN A 1 454 ? 22.196 -0.287 -15.325 1.00 87.56 454 ASN A N 1
ATOM 3663 C CA . ASN A 1 454 ? 21.064 -0.313 -16.248 1.00 87.56 454 ASN A CA 1
ATOM 3664 C C . ASN A 1 454 ? 19.946 -1.274 -15.824 1.00 87.56 454 ASN A C 1
ATOM 3666 O O . ASN A 1 454 ? 18.987 -1.451 -16.564 1.00 87.56 454 ASN A O 1
ATOM 3670 N N . THR A 1 455 ? 20.033 -1.888 -14.646 1.00 89.62 455 THR A N 1
ATOM 3671 C CA . THR A 1 455 ? 18.992 -2.782 -14.114 1.00 89.62 455 THR A CA 1
ATOM 3672 C C . THR A 1 455 ? 18.770 -2.533 -12.630 1.00 89.62 455 THR A C 1
ATOM 3674 O O . THR A 1 455 ? 19.597 -1.916 -11.962 1.00 89.62 455 THR A O 1
ATOM 3677 N N . ALA A 1 456 ? 17.661 -3.024 -12.079 1.00 89.31 456 ALA A N 1
ATOM 3678 C CA . ALA A 1 456 ? 17.530 -3.106 -10.627 1.00 89.31 456 ALA A CA 1
ATOM 3679 C C . ALA A 1 456 ? 18.591 -4.054 -10.039 1.00 89.31 456 ALA A C 1
ATOM 3681 O O . ALA A 1 456 ? 19.054 -4.971 -10.725 1.00 89.31 456 ALA A O 1
ATOM 3682 N N . ILE A 1 457 ? 18.965 -3.819 -8.781 1.00 89.69 457 ILE A N 1
ATOM 3683 C CA . ILE A 1 457 ? 19.807 -4.732 -8.005 1.00 89.69 457 ILE A CA 1
ATOM 3684 C C . ILE A 1 457 ? 18.918 -5.855 -7.498 1.00 89.69 457 ILE A C 1
ATOM 3686 O O . ILE A 1 457 ? 17.878 -5.576 -6.906 1.00 89.69 457 ILE A O 1
ATOM 3690 N N . VAL A 1 458 ? 19.310 -7.100 -7.736 1.00 89.00 458 VAL A N 1
ATOM 3691 C CA . VAL A 1 458 ? 18.530 -8.282 -7.360 1.00 89.00 458 VAL A CA 1
ATOM 3692 C C . VAL A 1 458 ? 19.376 -9.143 -6.439 1.00 89.00 458 VAL A C 1
ATOM 3694 O O . VAL A 1 458 ? 20.476 -9.515 -6.821 1.00 89.00 458 VAL A O 1
ATOM 3697 N N . SER A 1 459 ? 18.884 -9.467 -5.249 1.00 86.56 459 SER A N 1
ATOM 3698 C CA . SER A 1 459 ? 19.554 -10.389 -4.322 1.00 86.56 459 SER A CA 1
ATOM 3699 C C . SER A 1 459 ? 18.628 -11.544 -3.969 1.00 86.56 459 SER A C 1
ATOM 3701 O O . SER A 1 459 ? 17.404 -11.395 -4.019 1.00 86.56 459 SER A O 1
ATOM 3703 N N . MET A 1 460 ? 19.193 -12.694 -3.609 1.00 82.94 460 MET A N 1
ATOM 3704 C CA . MET A 1 460 ? 18.425 -13.849 -3.164 1.00 82.94 460 MET A CA 1
ATOM 3705 C C . MET A 1 460 ? 19.046 -14.471 -1.921 1.00 82.94 460 MET A C 1
ATOM 3707 O O . MET A 1 460 ? 20.231 -14.771 -1.871 1.00 82.94 460 MET A O 1
ATOM 3711 N N . VAL A 1 461 ? 18.211 -14.755 -0.932 1.00 81.75 461 VAL A N 1
ATOM 3712 C CA . VAL A 1 461 ? 18.618 -15.504 0.251 1.00 81.75 461 VAL A CA 1
ATOM 3713 C C . VAL A 1 461 ? 17.802 -16.782 0.332 1.00 81.75 461 VAL A C 1
ATOM 3715 O O . VAL A 1 461 ? 16.573 -16.747 0.284 1.00 81.75 461 VAL A O 1
ATOM 3718 N N . ILE A 1 462 ? 18.484 -17.919 0.430 1.00 78.25 462 ILE A N 1
ATOM 3719 C CA . ILE A 1 462 ? 17.872 -19.246 0.521 1.00 78.25 462 ILE A CA 1
ATOM 3720 C C . ILE A 1 462 ? 18.231 -19.842 1.878 1.00 78.25 462 ILE A C 1
ATOM 3722 O O . ILE A 1 462 ? 19.407 -19.849 2.239 1.00 78.25 462 ILE A O 1
ATOM 3726 N N . GLY A 1 463 ? 17.222 -20.340 2.588 1.00 72.00 463 GLY A N 1
ATOM 3727 C CA . GLY A 1 463 ? 17.336 -20.866 3.944 1.00 72.00 463 GLY A CA 1
ATOM 3728 C C . GLY A 1 463 ? 17.656 -19.790 4.981 1.00 72.00 463 GLY A C 1
ATOM 3729 O O . GLY A 1 463 ? 17.686 -18.589 4.688 1.00 72.00 463 GLY A O 1
ATOM 3730 N N . ASP A 1 464 ? 17.915 -20.237 6.203 1.00 68.38 464 ASP A N 1
ATOM 3731 C CA . ASP A 1 464 ? 18.507 -19.434 7.278 1.00 68.38 464 ASP A CA 1
ATOM 3732 C C . ASP A 1 464 ? 19.977 -19.840 7.504 1.00 68.38 464 ASP A C 1
ATOM 3734 O O . ASP A 1 464 ? 20.448 -20.869 7.023 1.00 68.38 464 ASP A O 1
ATOM 3738 N N . HIS A 1 465 ? 20.722 -19.055 8.281 1.00 56.62 465 HIS A N 1
ATOM 3739 C CA . HIS A 1 465 ? 22.109 -19.319 8.671 1.00 56.62 465 HIS A CA 1
ATOM 3740 C C . HIS A 1 465 ? 22.347 -20.702 9.305 1.00 56.62 465 HIS A C 1
ATOM 3742 O O . HIS A 1 465 ? 23.478 -21.193 9.284 1.00 56.62 465 HIS A O 1
ATOM 3748 N N . ASN A 1 466 ? 21.303 -21.330 9.853 1.00 46.72 466 ASN A N 1
ATOM 3749 C CA . ASN A 1 466 ? 21.363 -22.661 10.458 1.00 46.72 466 ASN A CA 1
ATOM 3750 C C . ASN A 1 466 ? 21.192 -23.802 9.438 1.00 46.72 466 ASN A C 1
ATOM 3752 O O . ASN A 1 466 ? 21.578 -24.943 9.713 1.00 46.72 466 ASN A O 1
ATOM 3756 N N . GLU A 1 467 ? 20.674 -23.515 8.241 1.00 51.94 467 GLU A N 1
ATOM 3757 C CA . GLU A 1 467 ? 20.501 -24.503 7.184 1.00 51.94 467 GLU A CA 1
ATOM 3758 C C . GLU A 1 467 ? 21.761 -24.595 6.320 1.00 51.94 467 GLU A C 1
ATOM 3760 O O . GLU A 1 467 ? 22.113 -23.704 5.550 1.00 51.94 467 GLU A O 1
ATOM 3765 N N . THR A 1 468 ? 22.467 -25.724 6.398 1.00 44.62 468 THR A N 1
ATOM 3766 C CA . THR A 1 468 ? 23.605 -25.969 5.500 1.00 44.62 468 THR A CA 1
ATOM 3767 C C . THR A 1 468 ? 23.115 -26.410 4.122 1.00 44.62 468 THR A C 1
ATOM 3769 O O . THR A 1 468 ? 23.167 -27.599 3.781 1.00 44.62 468 THR A O 1
ATOM 3772 N N . ILE A 1 469 ? 22.646 -25.471 3.305 1.00 52.75 469 ILE A N 1
ATOM 3773 C CA . ILE A 1 469 ? 22.360 -25.735 1.893 1.00 52.75 469 ILE A CA 1
ATOM 3774 C C . ILE A 1 469 ? 23.702 -25.954 1.186 1.00 52.75 469 ILE A C 1
ATOM 3776 O O . ILE A 1 469 ? 24.562 -25.077 1.150 1.00 52.75 469 ILE A O 1
ATOM 3780 N N . ARG A 1 470 ? 23.931 -27.173 0.683 1.00 49.28 470 ARG A N 1
ATOM 3781 C CA . ARG A 1 470 ? 25.155 -27.522 -0.049 1.00 49.28 470 ARG A CA 1
ATOM 3782 C C . ARG A 1 470 ? 24.832 -27.598 -1.529 1.00 49.28 470 ARG A C 1
ATOM 3784 O O . ARG A 1 470 ? 24.197 -28.560 -1.950 1.00 49.28 470 ARG A O 1
ATOM 3791 N N . PHE A 1 471 ? 25.305 -26.621 -2.288 1.00 58.00 471 PHE A N 1
ATOM 3792 C CA . PHE A 1 471 ? 25.271 -26.670 -3.743 1.00 58.00 471 PHE A CA 1
ATOM 3793 C C . PHE A 1 471 ? 26.491 -27.444 -4.280 1.00 58.00 471 PHE A C 1
ATOM 3795 O O . PHE A 1 471 ? 27.566 -27.375 -3.676 1.00 58.00 471 PHE A O 1
ATOM 3802 N N . PRO A 1 472 ? 26.371 -28.187 -5.393 1.00 54.44 472 PRO A N 1
ATOM 3803 C CA . PRO A 1 472 ? 27.523 -28.708 -6.117 1.00 54.44 472 PRO A CA 1
ATOM 3804 C C . PRO A 1 472 ? 28.283 -27.528 -6.708 1.00 54.44 472 PRO A C 1
ATOM 3806 O O . PRO A 1 472 ? 27.683 -26.666 -7.345 1.00 54.44 472 PRO A O 1
ATOM 3809 N N . GLU A 1 473 ? 29.593 -27.477 -6.516 1.00 55.50 473 GLU A N 1
ATOM 3810 C CA . GLU A 1 473 ? 30.391 -26.423 -7.131 1.00 55.50 473 GLU A CA 1
ATOM 3811 C C . GLU A 1 473 ? 30.816 -26.801 -8.560 1.00 55.50 473 GLU A C 1
ATOM 3813 O O . GLU A 1 473 ? 31.332 -27.907 -8.761 1.00 55.50 473 GLU A O 1
ATOM 3818 N N . PRO A 1 474 ? 30.683 -25.884 -9.543 1.00 59.94 474 PRO A N 1
ATOM 3819 C CA . PRO A 1 474 ? 29.895 -24.642 -9.519 1.00 59.94 474 PRO A CA 1
ATOM 3820 C C . PRO A 1 474 ? 28.416 -24.880 -9.892 1.00 59.94 474 PRO A C 1
ATOM 3822 O O . PRO A 1 474 ? 28.115 -25.591 -10.852 1.00 59.94 474 PRO A O 1
ATOM 3825 N N . TYR A 1 475 ? 27.494 -24.236 -9.173 1.00 67.88 475 TYR A N 1
ATOM 3826 C CA . TYR A 1 475 ? 26.064 -24.202 -9.500 1.00 67.88 475 TYR A CA 1
ATOM 3827 C C . TYR A 1 475 ? 25.757 -22.894 -10.229 1.00 67.88 475 TYR A C 1
ATOM 3829 O O . TYR A 1 475 ? 26.205 -21.850 -9.782 1.00 67.88 475 TYR A O 1
ATOM 3837 N N . TYR A 1 476 ? 25.005 -22.924 -11.329 1.00 74.56 476 TYR A N 1
ATOM 3838 C CA . TYR A 1 476 ? 24.655 -21.718 -12.088 1.00 74.56 476 TYR A CA 1
ATOM 3839 C C . TYR A 1 476 ? 23.147 -21.506 -12.109 1.00 74.56 476 TYR A C 1
ATOM 3841 O O . TYR A 1 476 ? 22.396 -22.461 -12.293 1.00 74.56 476 TYR A O 1
ATOM 3849 N N . PHE A 1 477 ? 22.696 -20.265 -11.964 1.00 79.12 477 PHE A N 1
ATOM 3850 C CA . PHE A 1 477 ? 21.294 -19.888 -12.129 1.00 79.12 477 PHE A CA 1
ATOM 3851 C C . PHE A 1 477 ? 21.138 -18.764 -13.142 1.00 79.12 477 PHE A C 1
ATOM 3853 O O . PHE A 1 477 ? 22.065 -17.990 -13.380 1.00 79.12 477 PHE A O 1
ATOM 3860 N N . ASN A 1 478 ? 19.932 -18.665 -13.697 1.00 85.00 478 ASN A N 1
ATOM 3861 C CA . ASN A 1 478 ? 19.594 -17.660 -14.693 1.00 85.00 478 ASN A CA 1
ATOM 3862 C C . ASN A 1 478 ? 18.789 -16.525 -14.060 1.00 85.00 478 ASN A C 1
ATOM 3864 O O . ASN A 1 478 ? 17.746 -16.765 -13.448 1.00 85.00 478 ASN A O 1
ATOM 3868 N N . LEU A 1 479 ? 19.259 -15.297 -14.251 1.00 86.94 479 LEU A N 1
ATOM 3869 C CA . LEU A 1 479 ? 18.574 -14.063 -13.887 1.00 86.94 479 LEU A CA 1
ATOM 3870 C C . LEU A 1 479 ? 18.210 -13.301 -15.160 1.00 86.94 479 LEU A C 1
ATOM 3872 O O . LEU A 1 479 ? 19.094 -12.841 -15.874 1.00 86.94 479 LEU A O 1
ATOM 3876 N N . GLU A 1 480 ? 16.921 -13.133 -15.418 1.00 89.31 480 GLU A N 1
ATOM 3877 C CA . GLU A 1 480 ? 16.372 -12.269 -16.461 1.00 89.31 480 GLU A CA 1
ATOM 3878 C C . GLU A 1 480 ? 15.825 -10.995 -15.809 1.00 89.31 480 GLU A C 1
ATOM 3880 O O . GLU A 1 480 ? 15.067 -11.061 -14.844 1.00 89.31 480 GLU A O 1
ATOM 3885 N N . THR A 1 481 ? 16.206 -9.824 -16.315 1.00 87.38 481 THR A N 1
ATOM 3886 C CA . THR A 1 481 ? 15.770 -8.535 -15.759 1.00 87.38 481 THR A CA 1
ATOM 3887 C C . THR A 1 481 ? 15.551 -7.494 -16.851 1.00 87.38 481 THR A C 1
ATOM 3889 O O . THR A 1 481 ? 16.235 -7.491 -17.879 1.00 87.38 481 THR A O 1
ATOM 3892 N N . SER A 1 482 ? 14.586 -6.596 -16.642 1.00 88.50 482 SER A N 1
ATOM 3893 C CA . SER A 1 482 ? 14.323 -5.490 -17.563 1.00 88.50 482 SER A CA 1
ATOM 3894 C C . SER A 1 482 ? 15.360 -4.383 -17.422 1.00 88.50 482 SER A C 1
ATOM 3896 O O . SER A 1 482 ? 15.623 -3.904 -16.315 1.00 88.50 482 SER A O 1
ATOM 3898 N N . ASN A 1 483 ? 15.862 -3.911 -18.557 1.00 87.19 483 ASN A N 1
ATOM 3899 C CA . ASN A 1 483 ? 16.732 -2.753 -18.602 1.00 87.19 483 ASN A CA 1
ATOM 3900 C C . ASN A 1 483 ? 15.934 -1.482 -18.303 1.00 87.19 483 ASN A C 1
ATOM 3902 O O . ASN A 1 483 ? 14.825 -1.293 -18.807 1.00 87.19 483 ASN A O 1
ATOM 3906 N N . TYR A 1 484 ? 16.525 -0.606 -17.503 1.00 85.75 484 TYR A N 1
ATOM 3907 C CA . TYR A 1 484 ? 16.009 0.724 -17.254 1.00 85.75 484 TYR A CA 1
ATOM 3908 C C . TYR A 1 484 ? 15.981 1.559 -18.536 1.00 85.75 484 TYR A C 1
ATOM 3910 O O . TYR A 1 484 ? 14.944 2.125 -18.874 1.00 85.75 484 TYR A O 1
ATOM 3918 N N . ASP A 1 485 ? 17.103 1.583 -19.258 1.00 85.88 485 ASP A N 1
ATOM 3919 C CA . ASP A 1 485 ? 17.225 2.206 -20.567 1.00 85.88 485 ASP A CA 1
ATOM 3920 C C . ASP A 1 485 ? 17.505 1.128 -21.618 1.00 85.88 485 ASP A C 1
ATOM 3922 O O . ASP A 1 485 ? 18.282 0.191 -21.408 1.00 85.88 485 ASP A O 1
ATOM 3926 N N . ARG A 1 486 ? 16.887 1.261 -22.792 1.00 86.62 486 ARG A N 1
ATOM 3927 C CA . ARG A 1 486 ? 17.099 0.327 -23.902 1.00 86.62 486 ARG A CA 1
ATOM 3928 C C . ARG A 1 486 ? 18.566 0.356 -24.347 1.00 86.62 486 ARG A C 1
ATOM 3930 O O . ARG A 1 486 ? 19.086 1.424 -24.664 1.00 86.62 486 ARG A O 1
ATOM 3937 N N . LEU A 1 487 ? 19.197 -0.816 -24.442 1.00 85.19 487 LEU A N 1
ATOM 3938 C CA . LEU A 1 487 ? 20.568 -0.945 -24.943 1.00 85.19 487 LEU A CA 1
ATOM 3939 C C . LEU A 1 487 ? 20.641 -0.502 -26.407 1.00 85.19 487 LEU A C 1
ATOM 3941 O O . LEU A 1 487 ? 19.832 -0.934 -27.243 1.00 85.19 487 LEU A O 1
ATOM 3945 N N . ILE A 1 488 ? 21.627 0.331 -26.724 1.00 82.81 488 ILE A N 1
ATOM 3946 C CA . ILE A 1 488 ? 21.900 0.807 -28.081 1.00 82.81 488 ILE A CA 1
ATOM 3947 C C . ILE A 1 488 ? 23.167 0.167 -28.653 1.00 82.81 488 ILE A C 1
ATOM 3949 O O . ILE A 1 488 ? 23.885 -0.572 -27.983 1.00 82.81 488 ILE A O 1
ATOM 3953 N N . PHE A 1 489 ? 23.413 0.389 -29.945 1.00 76.38 489 PHE A N 1
ATOM 3954 C CA . PHE A 1 489 ? 24.620 -0.121 -30.587 1.00 76.38 489 PHE A CA 1
ATOM 3955 C C . PHE A 1 489 ? 25.865 0.477 -29.920 1.00 76.38 489 PHE A C 1
ATOM 3957 O O . PHE A 1 489 ? 25.934 1.688 -29.730 1.00 76.38 489 PHE A O 1
ATOM 3964 N N . GLY A 1 490 ? 26.823 -0.384 -29.575 1.00 74.62 490 GLY A N 1
ATOM 3965 C CA . GLY A 1 490 ? 28.044 0.002 -28.870 1.00 74.62 490 GLY A CA 1
ATOM 3966 C C . GLY A 1 490 ? 28.013 -0.261 -27.363 1.00 74.62 490 GLY A C 1
ATOM 3967 O O . GLY A 1 490 ? 29.071 -0.501 -26.791 1.00 74.62 490 GLY A O 1
ATOM 3968 N N . ASP A 1 491 ? 26.834 -0.327 -26.739 1.00 82.25 491 ASP A N 1
ATOM 3969 C CA . ASP A 1 491 ? 26.711 -0.652 -25.314 1.00 82.25 491 ASP A CA 1
ATOM 3970 C C . ASP A 1 491 ? 27.270 -2.064 -25.032 1.00 82.25 491 ASP A C 1
ATOM 3972 O O . ASP A 1 491 ? 26.923 -3.036 -25.718 1.00 82.25 491 ASP A O 1
ATOM 3976 N N . GLN A 1 492 ? 28.130 -2.188 -24.015 1.00 84.81 492 GLN A N 1
ATOM 3977 C CA . GLN A 1 492 ? 28.696 -3.471 -23.583 1.00 84.81 492 GLN A CA 1
ATOM 3978 C C . GLN A 1 492 ? 28.152 -3.855 -22.199 1.00 84.81 492 GLN A C 1
ATOM 3980 O O . GLN A 1 492 ? 28.710 -3.443 -21.182 1.00 84.81 492 GLN A O 1
ATOM 3985 N N . PRO A 1 493 ? 27.047 -4.623 -22.133 1.00 89.31 493 PRO A N 1
ATOM 3986 C CA . PRO A 1 493 ? 26.513 -5.114 -20.868 1.00 89.31 493 PRO A CA 1
ATOM 3987 C C . PRO A 1 493 ? 27.413 -6.205 -20.281 1.00 89.31 493 PRO A C 1
ATOM 3989 O O . PRO A 1 493 ? 27.917 -7.075 -20.995 1.00 89.31 493 PRO A O 1
ATOM 3992 N N . SER A 1 494 ? 27.600 -6.169 -18.968 1.00 89.69 494 SER A N 1
ATOM 3993 C CA . SER A 1 494 ? 28.312 -7.181 -18.190 1.00 89.69 494 SER A CA 1
ATOM 3994 C C . SER A 1 494 ? 27.613 -7.390 -16.845 1.00 89.69 494 SER A C 1
ATOM 3996 O O . SER A 1 494 ? 27.077 -6.452 -16.252 1.00 89.69 494 SER A O 1
ATOM 3998 N N . CYS A 1 495 ? 27.581 -8.639 -16.387 1.00 90.06 495 CYS A N 1
ATOM 3999 C CA . CYS A 1 495 ? 26.937 -9.032 -15.135 1.00 90.06 495 CYS A CA 1
ATOM 4000 C C . CYS A 1 495 ? 27.945 -8.966 -13.990 1.00 90.06 495 CYS A C 1
ATOM 4002 O O . CYS A 1 495 ? 29.081 -9.414 -14.145 1.00 90.06 495 CYS A O 1
ATOM 4004 N N . TYR A 1 496 ? 27.522 -8.431 -12.849 1.00 88.25 496 TYR A N 1
ATOM 4005 C CA . TYR A 1 496 ? 28.353 -8.320 -11.657 1.00 88.25 496 TYR A CA 1
ATOM 4006 C C . TYR A 1 496 ? 27.575 -8.742 -10.416 1.00 88.25 496 TYR A C 1
ATOM 4008 O O . TYR A 1 496 ? 26.374 -8.500 -10.324 1.00 88.25 496 TYR A O 1
ATOM 4016 N N . TYR A 1 497 ? 28.275 -9.306 -9.441 1.00 87.31 497 TYR A N 1
ATOM 4017 C CA . TYR A 1 497 ? 27.750 -9.603 -8.113 1.00 87.31 497 TYR A CA 1
ATOM 4018 C C . TYR A 1 497 ? 28.509 -8.806 -7.048 1.00 87.31 497 TYR A C 1
ATOM 4020 O O . TYR A 1 497 ? 29.652 -8.384 -7.252 1.00 87.31 497 TYR A O 1
ATOM 4028 N N . TRP A 1 498 ? 27.875 -8.575 -5.905 1.00 86.31 498 TRP A N 1
ATOM 4029 C CA . TRP A 1 498 ? 28.490 -7.899 -4.774 1.00 86.31 498 TRP A CA 1
ATOM 4030 C C . TRP A 1 498 ? 29.403 -8.868 -4.019 1.00 86.31 498 TRP A C 1
ATOM 4032 O O . TRP A 1 498 ? 28.935 -9.839 -3.417 1.00 86.31 498 TRP A O 1
ATOM 4042 N N . ASN A 1 499 ? 30.711 -8.600 -4.043 1.00 83.38 499 ASN A N 1
ATOM 4043 C CA . ASN A 1 499 ? 31.698 -9.317 -3.247 1.00 83.38 499 ASN A CA 1
ATOM 4044 C C . ASN A 1 499 ? 31.794 -8.669 -1.862 1.00 83.38 499 ASN A C 1
ATOM 4046 O O . ASN A 1 499 ? 32.400 -7.609 -1.694 1.00 83.38 499 ASN A O 1
ATOM 4050 N N . THR A 1 500 ? 31.225 -9.329 -0.857 1.00 77.94 500 THR A N 1
ATOM 4051 C CA . THR A 1 500 ? 31.203 -8.857 0.536 1.00 77.94 500 THR A CA 1
ATOM 4052 C C . THR A 1 500 ? 32.586 -8.832 1.193 1.00 77.94 500 THR A C 1
ATOM 4054 O O . THR A 1 500 ? 32.818 -8.016 2.085 1.00 77.94 500 THR A O 1
ATOM 4057 N N . SER A 1 501 ? 33.523 -9.674 0.740 1.00 81.75 501 SER A N 1
ATOM 4058 C CA . SER A 1 501 ? 34.891 -9.731 1.283 1.00 81.75 501 SER A CA 1
ATOM 4059 C C . SER A 1 501 ? 35.718 -8.525 0.846 1.00 81.75 501 SER A C 1
ATOM 4061 O O . SER A 1 501 ? 36.423 -7.919 1.650 1.00 81.75 501 SER A O 1
ATOM 4063 N N . GLU A 1 502 ? 35.616 -8.163 -0.433 1.00 81.44 502 GLU A N 1
ATOM 4064 C CA . GLU A 1 502 ? 36.378 -7.056 -1.026 1.00 81.44 502 GLU A CA 1
ATOM 4065 C C . GLU A 1 502 ? 35.608 -5.726 -1.040 1.00 81.44 502 GLU A C 1
ATOM 4067 O O . GLU A 1 502 ? 36.196 -4.675 -1.308 1.00 81.44 502 GLU A O 1
ATOM 4072 N N . LYS A 1 503 ? 34.305 -5.760 -0.730 1.00 82.00 503 LYS A N 1
ATOM 4073 C CA . LYS A 1 503 ? 33.367 -4.632 -0.816 1.00 82.00 503 LYS A CA 1
ATOM 4074 C C . LYS A 1 503 ? 33.398 -3.965 -2.194 1.00 82.00 503 LYS A C 1
ATOM 4076 O O . LYS A 1 503 ? 33.682 -2.773 -2.321 1.00 82.00 503 LYS A O 1
ATOM 4081 N N . CYS A 1 504 ? 33.153 -4.744 -3.243 1.00 85.12 504 CYS A N 1
ATOM 4082 C CA . CYS A 1 504 ? 33.108 -4.255 -4.621 1.00 85.12 504 CYS A CA 1
ATOM 4083 C C . CYS A 1 504 ? 32.264 -5.162 -5.525 1.00 85.12 504 CYS A C 1
ATOM 4085 O O . CYS A 1 504 ? 31.975 -6.308 -5.186 1.00 85.12 504 CYS A O 1
ATOM 4087 N N . TRP A 1 505 ? 31.876 -4.647 -6.693 1.00 86.38 505 TRP A N 1
ATOM 4088 C CA . TRP A 1 505 ? 31.181 -5.419 -7.725 1.00 86.38 505 TRP A CA 1
ATOM 4089 C C . TRP A 1 505 ? 32.179 -6.255 -8.534 1.00 86.38 505 TRP A C 1
ATOM 4091 O O . TRP A 1 505 ? 33.037 -5.699 -9.219 1.00 86.38 505 TRP A O 1
ATOM 4101 N N . SER A 1 506 ? 32.083 -7.581 -8.462 1.00 86.94 506 SER A N 1
ATOM 4102 C CA . SER A 1 506 ? 32.950 -8.526 -9.176 1.00 86.94 506 SER A CA 1
ATOM 4103 C C . SER A 1 506 ? 32.200 -9.178 -10.337 1.00 86.94 506 SER A C 1
ATOM 4105 O O . SER A 1 506 ? 30.994 -9.385 -10.262 1.00 86.94 506 SER A O 1
ATOM 4107 N N . SER A 1 507 ? 32.912 -9.482 -11.421 1.00 88.31 507 SER A N 1
ATOM 4108 C CA . SER A 1 507 ? 32.377 -10.237 -12.571 1.00 88.31 507 SER A CA 1
ATOM 4109 C C . SER A 1 507 ? 32.764 -11.717 -12.531 1.00 88.31 507 SER A C 1
ATOM 4111 O O . SER A 1 507 ? 32.385 -12.480 -13.417 1.00 88.31 507 SER A O 1
ATOM 4113 N N . ASP A 1 508 ? 33.534 -12.127 -11.520 1.00 86.25 508 ASP A N 1
ATOM 4114 C CA . ASP A 1 508 ? 33.935 -13.521 -11.369 1.00 86.25 508 ASP A CA 1
ATOM 4115 C C . ASP A 1 508 ? 32.696 -14.413 -11.182 1.00 86.25 508 ASP A C 1
ATOM 4117 O O . ASP A 1 508 ? 31.742 -14.026 -10.518 1.00 86.25 508 ASP A O 1
ATOM 4121 N N . GLY A 1 509 ? 32.650 -15.565 -11.848 1.00 82.50 509 GLY A N 1
ATOM 4122 C CA . GLY A 1 509 ? 31.507 -16.482 -11.746 1.00 82.50 509 GLY A CA 1
ATOM 4123 C C . GLY A 1 509 ? 30.148 -15.991 -12.295 1.00 82.50 509 GLY A C 1
ATOM 4124 O O . GLY A 1 509 ? 29.165 -16.728 -12.201 1.00 82.50 509 GLY A O 1
ATOM 4125 N N . CYS A 1 510 ? 30.071 -14.803 -12.911 1.00 86.94 510 CYS A N 1
ATOM 4126 C CA . CYS A 1 510 ? 28.846 -14.223 -13.477 1.00 86.94 510 CYS A CA 1
ATOM 4127 C C . CYS A 1 510 ? 29.011 -13.839 -14.955 1.00 86.94 510 CYS A C 1
ATOM 4129 O O . CYS A 1 510 ? 29.829 -12.992 -15.309 1.00 86.94 510 CYS A O 1
ATOM 4131 N N . TYR A 1 511 ? 28.180 -14.404 -15.835 1.00 90.12 511 TYR A N 1
ATOM 4132 C CA . TYR A 1 511 ? 28.316 -14.260 -17.287 1.00 90.12 511 TYR A CA 1
ATOM 4133 C C . TYR A 1 511 ? 27.059 -13.690 -17.947 1.00 90.12 511 TYR A C 1
ATOM 4135 O O . TYR A 1 511 ? 25.944 -14.150 -17.711 1.00 90.12 511 TYR A O 1
ATOM 4143 N N . TYR A 1 512 ? 27.240 -12.717 -18.844 1.00 90.75 512 TYR A N 1
ATOM 4144 C CA . TYR A 1 512 ? 26.148 -12.156 -19.642 1.00 90.75 512 TYR A CA 1
ATOM 4145 C C . TYR A 1 512 ? 25.791 -13.058 -20.830 1.00 90.75 512 TYR A C 1
ATOM 4147 O O . TYR A 1 512 ? 26.612 -13.327 -21.714 1.00 90.75 512 TYR A O 1
ATOM 4155 N N . ARG A 1 513 ? 24.530 -13.488 -20.894 1.00 91.94 513 ARG A N 1
ATOM 4156 C CA . ARG A 1 513 ? 23.997 -14.385 -21.925 1.00 91.94 513 ARG A CA 1
ATOM 4157 C C . ARG A 1 513 ? 23.546 -13.592 -23.146 1.00 91.94 513 ARG A C 1
ATOM 4159 O O . ARG A 1 513 ? 22.364 -13.319 -23.335 1.00 91.94 513 ARG A O 1
ATOM 4166 N N . LYS A 1 514 ? 24.492 -13.232 -24.017 1.00 87.12 514 LYS A N 1
ATOM 4167 C CA . LYS A 1 514 ? 24.224 -12.379 -25.194 1.00 87.12 514 LYS A CA 1
ATOM 4168 C C . LYS A 1 514 ? 23.179 -12.937 -26.171 1.00 87.12 514 LYS A C 1
ATOM 4170 O O . LYS A 1 514 ? 22.499 -12.149 -26.813 1.00 87.12 514 LYS A O 1
ATOM 4175 N N . ILE A 1 515 ? 23.094 -14.259 -26.317 1.00 88.50 515 ILE A N 1
ATOM 4176 C CA . ILE A 1 515 ? 22.167 -14.919 -27.255 1.00 88.50 515 ILE A CA 1
ATOM 4177 C C . ILE A 1 515 ? 20.728 -14.846 -26.738 1.00 88.50 515 ILE A C 1
ATOM 4179 O O . ILE A 1 515 ? 19.807 -14.625 -27.518 1.00 88.50 515 ILE A O 1
ATOM 4183 N N . ASP A 1 516 ? 20.566 -15.003 -25.427 1.00 88.00 516 ASP A N 1
ATOM 4184 C CA . ASP A 1 516 ? 19.262 -15.069 -24.769 1.00 88.00 516 ASP A CA 1
ATOM 4185 C C . ASP A 1 516 ? 18.749 -13.658 -24.401 1.00 88.00 516 ASP A C 1
ATOM 4187 O O . ASP A 1 516 ? 17.552 -13.434 -24.243 1.00 88.00 516 ASP A O 1
ATOM 4191 N N . SER A 1 517 ? 19.655 -12.679 -24.313 1.00 89.31 517 SER A N 1
ATOM 4192 C CA . SER A 1 517 ? 19.341 -11.281 -24.002 1.00 89.31 517 SER A CA 1
ATOM 4193 C C . SER A 1 517 ? 18.883 -10.483 -25.225 1.00 89.31 517 SER A C 1
ATOM 4195 O O . SER A 1 517 ? 19.324 -10.701 -26.353 1.00 89.31 517 SER A O 1
ATOM 4197 N N . ASN A 1 518 ? 18.058 -9.465 -24.988 1.00 89.25 518 ASN A N 1
ATOM 4198 C CA . ASN A 1 518 ? 17.622 -8.506 -25.998 1.00 89.25 518 ASN A CA 1
ATOM 4199 C C . ASN A 1 518 ? 17.931 -7.056 -25.561 1.00 89.25 518 ASN A C 1
ATOM 4201 O O . ASN A 1 518 ? 18.623 -6.808 -24.580 1.00 89.25 518 ASN A O 1
ATOM 4205 N N . ARG A 1 519 ? 17.473 -6.051 -26.322 1.00 86.69 519 ARG A N 1
ATOM 4206 C CA . ARG A 1 519 ? 17.775 -4.639 -25.999 1.00 86.69 519 ARG A CA 1
ATOM 4207 C C . ARG A 1 519 ? 17.051 -4.122 -24.750 1.00 86.69 519 ARG A C 1
ATOM 4209 O O . ARG A 1 519 ? 17.510 -3.160 -24.139 1.00 86.69 519 ARG A O 1
ATOM 4216 N N . SER A 1 520 ? 15.924 -4.726 -24.396 1.00 87.44 520 SER A N 1
ATOM 4217 C CA . SER A 1 520 ? 15.045 -4.308 -23.299 1.00 87.44 520 SER A CA 1
ATOM 4218 C C . SER A 1 520 ? 15.131 -5.223 -22.075 1.00 87.44 520 SER A C 1
ATOM 4220 O O . SER A 1 520 ? 14.710 -4.820 -20.997 1.00 87.44 520 SER A O 1
ATOM 4222 N N . ALA A 1 521 ? 15.666 -6.432 -22.226 1.00 90.12 521 ALA A N 1
ATOM 4223 C CA . ALA A 1 521 ? 15.832 -7.415 -21.169 1.00 90.12 521 ALA A CA 1
ATOM 4224 C C . ALA A 1 521 ? 17.202 -8.078 -21.288 1.00 90.12 521 ALA A C 1
ATOM 4226 O O . ALA A 1 521 ? 17.628 -8.463 -22.378 1.00 90.12 521 ALA A O 1
ATOM 4227 N N . SER A 1 522 ? 17.867 -8.212 -20.154 1.00 90.81 522 SER A N 1
ATOM 4228 C CA . SER A 1 522 ? 19.225 -8.720 -20.044 1.00 90.81 522 SER A CA 1
ATOM 4229 C C . SER A 1 522 ? 19.226 -9.973 -19.174 1.00 90.81 522 SER A C 1
ATOM 4231 O O . SER A 1 522 ? 18.539 -10.014 -18.151 1.00 90.81 522 SER A O 1
ATOM 4233 N N . ILE A 1 523 ? 19.979 -10.991 -19.592 1.00 91.81 523 ILE A N 1
ATOM 4234 C CA . ILE A 1 523 ? 20.031 -12.303 -18.943 1.00 91.81 523 ILE A CA 1
ATOM 4235 C C . ILE A 1 523 ? 21.458 -12.598 -18.476 1.00 91.81 523 ILE A C 1
ATOM 4237 O O . ILE A 1 523 ? 22.410 -12.510 -19.257 1.00 91.81 5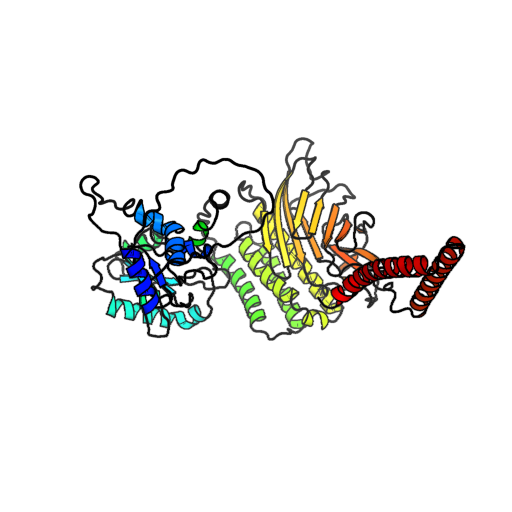23 ILE A O 1
ATOM 4241 N N . CYS A 1 524 ? 21.599 -12.972 -17.207 1.00 90.31 524 CYS A N 1
ATOM 4242 C CA . CYS A 1 524 ? 22.857 -13.352 -16.571 1.00 90.31 524 CYS A CA 1
ATOM 4243 C C . CYS A 1 524 ? 22.809 -14.798 -16.079 1.00 90.31 524 CYS A C 1
ATOM 4245 O O . CYS A 1 524 ? 21.797 -15.232 -15.537 1.00 90.31 524 CYS A O 1
ATOM 4247 N N . GLU A 1 525 ? 23.924 -15.507 -16.227 1.00 89.50 525 GLU A N 1
ATOM 4248 C CA . GLU A 1 525 ? 24.168 -16.832 -15.660 1.00 89.50 525 GLU A CA 1
ATOM 4249 C C . GLU A 1 525 ? 25.247 -16.698 -14.574 1.00 89.50 525 GLU A C 1
ATOM 4251 O O . GLU A 1 525 ? 26.388 -16.353 -14.883 1.00 89.50 525 GLU A O 1
ATOM 4256 N N . CYS A 1 526 ? 24.884 -16.902 -13.307 1.00 84.06 526 CYS A N 1
ATOM 4257 C CA . CYS A 1 526 ? 25.732 -16.614 -12.141 1.00 84.06 526 CYS A CA 1
ATOM 4258 C C . CYS A 1 526 ? 25.808 -17.804 -11.179 1.00 84.06 526 CYS A C 1
ATOM 4260 O O . CYS A 1 526 ? 24.845 -18.558 -11.066 1.00 84.06 526 CYS A O 1
ATOM 4262 N N . ASN A 1 527 ? 26.920 -17.943 -10.451 1.00 80.00 527 ASN A N 1
ATOM 4263 C CA . ASN A 1 527 ? 27.113 -18.953 -9.395 1.00 80.00 527 ASN A CA 1
ATOM 4264 C C . ASN A 1 527 ? 27.180 -18.376 -7.966 1.00 80.00 527 ASN A C 1
ATOM 4266 O O . ASN A 1 527 ? 27.617 -19.045 -7.029 1.00 80.00 527 ASN A O 1
ATOM 4270 N N . HIS A 1 528 ? 26.732 -17.133 -7.796 1.00 74.75 528 HIS A N 1
ATOM 4271 C CA . HIS A 1 528 ? 26.689 -16.420 -6.524 1.00 74.75 528 HIS A CA 1
ATOM 4272 C C . HIS A 1 528 ? 25.255 -15.991 -6.244 1.00 74.75 528 HIS A C 1
ATOM 4274 O O . HIS A 1 528 ? 24.683 -15.290 -7.062 1.00 74.75 528 HIS A O 1
ATOM 4280 N N . LEU A 1 529 ? 24.669 -16.374 -5.109 1.00 68.81 529 LEU A N 1
ATOM 4281 C CA . LEU A 1 529 ? 23.293 -15.981 -4.752 1.00 68.81 529 LEU A CA 1
ATOM 4282 C C . LEU A 1 529 ? 23.192 -14.569 -4.144 1.00 68.81 529 LEU A C 1
ATOM 4284 O O . LEU A 1 529 ? 22.112 -14.146 -3.758 1.00 68.81 529 LEU A O 1
ATOM 4288 N N . THR A 1 530 ? 24.299 -13.829 -4.051 1.00 72.81 530 THR A N 1
ATOM 4289 C CA . THR A 1 530 ? 24.324 -12.486 -3.455 1.00 72.81 530 THR A CA 1
ATOM 4290 C C . THR A 1 530 ? 23.698 -11.431 -4.375 1.00 72.81 530 THR A C 1
ATOM 4292 O O . THR A 1 530 ? 23.193 -11.730 -5.454 1.00 72.81 530 THR A O 1
ATOM 4295 N N . SER A 1 531 ? 23.726 -10.167 -3.946 1.00 75.38 531 SER A N 1
ATOM 4296 C CA . SER A 1 531 ? 23.243 -9.032 -4.739 1.00 75.38 531 SER A CA 1
ATOM 4297 C C . SER A 1 531 ? 23.918 -8.975 -6.118 1.00 75.38 531 SER A C 1
ATOM 4299 O O . SER A 1 531 ? 25.141 -8.916 -6.195 1.00 75.38 531 SER A O 1
ATOM 4301 N N . ILE A 1 532 ? 23.134 -8.959 -7.199 1.00 77.19 532 ILE A N 1
ATOM 4302 C CA . ILE A 1 532 ? 23.565 -8.996 -8.607 1.00 77.19 532 ILE A CA 1
ATOM 4303 C C . ILE A 1 532 ? 22.987 -7.820 -9.379 1.00 77.19 532 ILE A C 1
ATOM 4305 O O . ILE A 1 532 ? 21.857 -7.381 -9.152 1.00 77.19 532 ILE A O 1
ATOM 4309 N N . VAL A 1 533 ? 23.776 -7.327 -10.328 1.00 82.00 533 VAL A N 1
ATOM 4310 C CA . VAL A 1 533 ? 23.454 -6.198 -11.197 1.00 82.00 533 VAL A CA 1
ATOM 4311 C C . VAL A 1 533 ? 23.986 -6.403 -12.605 1.00 82.00 533 VAL A C 1
ATOM 4313 O O . VAL A 1 533 ? 24.944 -7.143 -12.834 1.00 82.00 533 VAL A O 1
ATOM 4316 N N . ILE A 1 534 ? 23.405 -5.666 -13.550 1.00 79.56 534 ILE A N 1
ATOM 4317 C CA . ILE A 1 534 ? 23.919 -5.549 -14.911 1.00 79.56 534 ILE A CA 1
ATOM 4318 C C . ILE A 1 534 ? 24.434 -4.130 -15.095 1.00 79.56 534 ILE A C 1
ATOM 4320 O O . ILE A 1 534 ? 23.684 -3.148 -15.049 1.00 79.56 534 ILE A O 1
ATOM 4324 N N . ILE A 1 535 ? 25.745 -4.039 -15.284 1.00 80.50 535 ILE A N 1
ATOM 4325 C CA . ILE A 1 535 ? 26.443 -2.788 -15.544 1.00 80.50 535 ILE A CA 1
ATOM 4326 C C . ILE A 1 535 ? 26.689 -2.717 -17.040 1.00 80.50 535 ILE A C 1
ATOM 4328 O O . ILE A 1 535 ? 27.140 -3.679 -17.663 1.00 80.50 535 ILE A O 1
ATOM 4332 N N . VAL A 1 536 ? 26.369 -1.570 -17.619 1.00 80.25 536 VAL A N 1
ATOM 4333 C CA . VAL A 1 536 ? 26.588 -1.309 -19.034 1.00 80.25 536 VAL A CA 1
ATOM 4334 C C . VAL A 1 536 ? 27.724 -0.314 -19.158 1.00 80.25 536 VAL A C 1
ATOM 4336 O O . VAL A 1 536 ? 27.661 0.782 -18.599 1.00 80.25 536 VAL A O 1
ATOM 4339 N N . ASP A 1 537 ? 28.756 -0.710 -19.896 1.00 73.44 537 ASP A N 1
ATOM 4340 C CA . ASP A 1 537 ? 29.818 0.195 -20.309 1.00 73.44 537 ASP A CA 1
ATOM 4341 C C . ASP A 1 537 ? 29.344 1.000 -21.530 1.00 73.44 537 ASP A C 1
ATOM 4343 O O . ASP A 1 537 ? 28.945 0.426 -22.553 1.00 73.44 537 ASP A O 1
ATOM 4347 N N . ILE A 1 538 ? 29.357 2.330 -21.403 1.00 69.69 538 ILE A N 1
ATOM 4348 C CA . ILE A 1 538 ? 28.984 3.274 -22.465 1.00 69.69 538 ILE A CA 1
ATOM 4349 C C . ILE A 1 538 ? 30.203 3.864 -23.187 1.00 69.69 538 ILE A C 1
ATOM 4351 O O . ILE A 1 538 ? 30.021 4.716 -24.055 1.00 69.69 538 ILE A O 1
ATOM 4355 N N . TYR A 1 539 ? 31.428 3.390 -22.915 1.00 59.66 539 TYR A N 1
ATOM 4356 C CA . TYR A 1 539 ? 32.665 3.833 -23.585 1.00 59.66 539 TYR A CA 1
ATOM 4357 C C . TYR A 1 539 ? 32.624 3.668 -25.117 1.00 59.66 539 TYR A C 1
ATOM 4359 O O . TYR A 1 539 ? 33.371 4.316 -25.845 1.00 59.66 539 TYR A O 1
ATOM 4367 N N . ASN A 1 540 ? 31.715 2.823 -25.613 1.00 51.94 540 ASN A N 1
ATOM 4368 C CA . ASN A 1 540 ? 31.497 2.549 -27.031 1.00 51.94 540 ASN A CA 1
ATOM 4369 C C . ASN A 1 540 ? 30.146 3.036 -27.566 1.00 51.94 540 ASN A C 1
ATOM 4371 O O . ASN A 1 540 ? 29.831 2.736 -28.720 1.00 51.94 540 ASN A O 1
ATOM 4375 N N . ARG A 1 541 ? 29.350 3.797 -26.796 1.00 60.19 541 ARG A N 1
ATOM 4376 C CA . ARG A 1 541 ? 28.338 4.638 -27.446 1.00 60.19 541 ARG A CA 1
ATOM 4377 C C . ARG A 1 541 ? 29.128 5.538 -28.363 1.00 60.19 541 ARG A C 1
ATOM 4379 O O . ARG A 1 541 ? 29.908 6.340 -27.863 1.00 60.19 541 ARG A O 1
ATOM 4386 N N . ASP A 1 542 ? 28.994 5.333 -29.669 1.00 50.31 542 ASP A N 1
ATOM 4387 C CA . ASP A 1 542 ? 29.606 6.176 -30.687 1.00 50.31 542 ASP A CA 1
ATOM 4388 C C . ASP A 1 542 ? 29.191 7.620 -30.383 1.00 50.31 542 ASP A C 1
ATOM 4390 O O . ASP A 1 542 ? 28.126 8.070 -30.798 1.00 50.31 542 ASP A O 1
ATOM 4394 N N . GLY A 1 543 ? 29.972 8.323 -29.565 1.00 53.47 543 GLY A N 1
ATOM 4395 C CA . GLY A 1 543 ? 29.712 9.703 -29.220 1.00 53.47 543 GLY A CA 1
ATOM 4396 C C . GLY A 1 543 ? 29.938 10.473 -30.495 1.00 53.47 543 GLY A C 1
ATOM 4397 O O . GLY A 1 543 ? 31.081 10.508 -30.929 1.00 53.47 543 GLY A O 1
ATOM 4398 N N . ASP A 1 544 ? 28.858 10.963 -31.114 1.00 50.72 544 ASP A N 1
ATOM 4399 C CA . ASP A 1 544 ? 28.805 11.718 -32.372 1.00 50.72 544 ASP A CA 1
ATOM 4400 C C . ASP A 1 544 ? 30.133 11.744 -33.147 1.00 50.72 544 ASP A C 1
ATOM 4402 O O . ASP A 1 544 ? 30.769 12.790 -33.310 1.00 50.72 544 ASP A O 1
ATOM 4406 N N . ASP A 1 545 ? 30.590 10.579 -33.626 1.00 56.75 545 ASP A N 1
ATOM 4407 C CA . ASP A 1 545 ? 31.798 10.543 -34.434 1.00 56.75 545 ASP A CA 1
ATOM 4408 C C . ASP A 1 545 ? 31.392 11.082 -35.803 1.00 56.75 545 ASP A C 1
ATOM 4410 O O . ASP A 1 545 ? 30.768 10.397 -36.630 1.00 56.75 545 ASP A O 1
ATOM 4414 N N . LEU A 1 546 ? 31.687 12.367 -36.008 1.00 57.53 546 LEU A N 1
ATOM 4415 C CA . LEU A 1 546 ? 31.444 13.095 -37.246 1.00 57.53 546 LEU A CA 1
ATOM 4416 C C . LEU A 1 546 ? 31.879 12.247 -38.443 1.00 57.53 546 LEU A C 1
ATOM 4418 O O . LEU A 1 546 ? 31.148 12.174 -39.427 1.00 57.53 546 LEU A O 1
ATOM 4422 N N . VAL A 1 547 ? 33.006 11.536 -38.346 1.00 65.31 547 VAL A N 1
ATOM 4423 C CA . VAL A 1 547 ? 33.544 10.722 -39.441 1.00 65.31 547 VAL A CA 1
ATOM 4424 C C . VAL A 1 547 ? 32.639 9.536 -39.761 1.00 65.31 547 VAL A C 1
ATOM 4426 O O . VAL A 1 547 ? 32.332 9.327 -40.932 1.00 65.31 547 VAL A O 1
ATOM 4429 N N . LYS A 1 548 ? 32.150 8.792 -38.761 1.00 57.03 548 LYS A N 1
ATOM 4430 C CA . LYS A 1 548 ? 31.222 7.662 -38.977 1.00 57.03 548 LYS A CA 1
ATOM 4431 C C . LYS A 1 548 ? 29.872 8.130 -39.516 1.00 57.03 548 LYS A C 1
ATOM 4433 O O . LYS A 1 548 ? 29.303 7.491 -40.406 1.00 57.03 548 LYS A O 1
ATOM 4438 N N . THR A 1 549 ? 29.395 9.280 -39.044 1.00 62.81 549 THR A N 1
ATOM 4439 C CA . THR A 1 549 ? 28.167 9.918 -39.543 1.00 62.81 549 THR A CA 1
ATOM 4440 C C . THR A 1 549 ? 28.320 10.331 -41.008 1.00 62.81 549 THR A C 1
ATOM 4442 O O . THR A 1 549 ? 27.455 10.037 -41.837 1.00 62.81 549 THR A O 1
ATOM 4445 N N . TRP A 1 550 ? 29.451 10.947 -41.365 1.00 71.75 550 TRP A N 1
ATOM 4446 C CA . TRP A 1 550 ? 29.787 11.289 -42.747 1.00 71.75 550 TRP A CA 1
ATOM 4447 C C . TRP A 1 550 ? 29.946 10.046 -43.622 1.00 71.75 550 TRP A C 1
ATOM 4449 O O . TRP A 1 550 ? 29.401 10.013 -44.723 1.00 71.75 550 TRP A O 1
ATOM 4459 N N . LEU A 1 551 ? 30.616 9.001 -43.128 1.00 72.94 551 LEU A N 1
ATOM 4460 C CA . LEU A 1 551 ? 30.804 7.748 -43.856 1.00 72.94 551 LEU A CA 1
ATOM 4461 C C . LEU A 1 551 ? 29.456 7.092 -44.170 1.00 72.94 551 LEU A C 1
ATOM 4463 O O . LEU A 1 551 ? 29.217 6.715 -45.310 1.00 72.94 551 LEU A O 1
ATOM 4467 N N . THR A 1 552 ? 28.551 7.038 -43.191 1.00 74.75 552 THR A N 1
ATOM 4468 C CA . THR A 1 552 ? 27.194 6.491 -43.351 1.00 74.75 552 THR A CA 1
ATOM 4469 C C . THR A 1 552 ? 26.374 7.301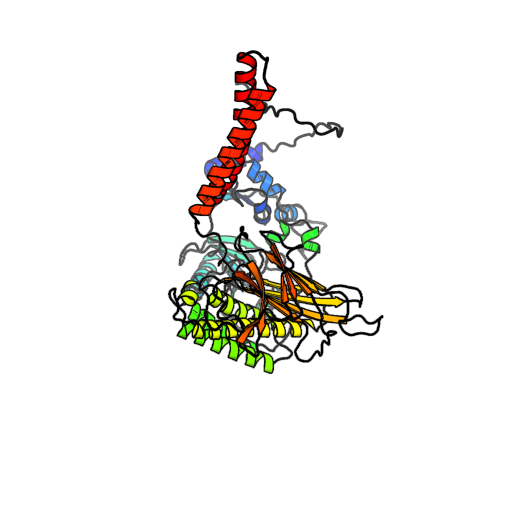 -44.356 1.00 74.75 552 THR A C 1
ATOM 4471 O O . THR A 1 552 ? 25.665 6.736 -45.190 1.00 74.75 552 THR A O 1
ATOM 4474 N N . ARG A 1 553 ? 26.496 8.636 -44.347 1.00 72.94 553 ARG A N 1
ATOM 4475 C CA . ARG A 1 553 ? 25.849 9.509 -45.343 1.00 72.94 553 ARG A CA 1
ATOM 4476 C C . ARG A 1 553 ? 26.415 9.308 -46.750 1.00 72.94 553 ARG A C 1
ATOM 4478 O O . ARG A 1 553 ? 25.657 9.275 -47.715 1.00 72.94 553 ARG A O 1
ATOM 4485 N N . ILE A 1 554 ? 27.727 9.137 -46.889 1.00 80.56 554 ILE A N 1
ATOM 4486 C CA . ILE A 1 554 ? 28.377 8.913 -48.189 1.00 80.56 554 ILE A CA 1
ATOM 4487 C C . ILE A 1 554 ? 28.035 7.526 -48.744 1.00 80.56 554 ILE A C 1
ATOM 4489 O O . ILE A 1 554 ? 27.711 7.389 -49.924 1.00 80.56 554 ILE A O 1
ATOM 4493 N N . THR A 1 555 ? 28.070 6.484 -47.916 1.00 74.62 555 THR A N 1
ATOM 4494 C CA . THR A 1 555 ? 27.754 5.122 -48.364 1.00 74.62 555 THR A CA 1
ATOM 4495 C C . THR A 1 555 ? 26.279 4.989 -48.717 1.00 74.62 555 THR A C 1
ATOM 4497 O O . THR A 1 555 ? 25.966 4.470 -49.788 1.00 74.62 555 THR A O 1
ATOM 4500 N N . SER A 1 556 ? 25.364 5.534 -47.909 1.00 74.19 556 SER A N 1
ATOM 4501 C CA . SER A 1 556 ? 23.928 5.534 -48.228 1.00 74.19 556 SER A CA 1
ATOM 4502 C C . SER A 1 556 ? 23.625 6.289 -49.525 1.00 74.19 556 SER A C 1
ATOM 4504 O O . SER A 1 556 ? 22.973 5.732 -50.408 1.00 74.19 556 SER A O 1
ATOM 4506 N N . THR A 1 557 ? 24.177 7.491 -49.719 1.00 78.69 557 THR A N 1
ATOM 4507 C CA . THR A 1 557 ? 24.013 8.249 -50.976 1.00 78.69 557 THR A CA 1
ATOM 4508 C C . THR A 1 557 ? 24.588 7.515 -52.186 1.00 78.69 557 THR A C 1
ATOM 4510 O O . THR A 1 557 ? 23.939 7.449 -53.228 1.00 78.69 557 THR A O 1
ATOM 4513 N N . THR A 1 558 ? 25.753 6.877 -52.050 1.00 79.06 558 THR A N 1
ATOM 4514 C CA . THR A 1 558 ? 26.356 6.065 -53.122 1.00 79.06 558 THR A CA 1
ATOM 4515 C C . THR A 1 558 ? 25.488 4.853 -53.473 1.00 79.06 558 THR A C 1
ATOM 4517 O O . THR A 1 558 ? 25.339 4.511 -54.646 1.00 79.06 558 THR A O 1
ATOM 4520 N N . THR A 1 559 ? 24.869 4.222 -52.473 1.00 77.62 559 THR A N 1
ATOM 4521 C CA . THR A 1 559 ? 23.969 3.075 -52.672 1.00 77.62 559 THR A CA 1
ATOM 4522 C C . THR A 1 559 ? 22.669 3.502 -53.358 1.00 77.62 559 THR A C 1
ATOM 4524 O O . THR A 1 559 ? 22.206 2.838 -54.280 1.00 77.62 559 THR A O 1
ATOM 4527 N N . ILE A 1 560 ? 22.113 4.659 -52.985 1.00 79.69 560 ILE A N 1
ATOM 4528 C CA . ILE A 1 560 ? 20.930 5.239 -53.639 1.00 79.69 560 ILE A CA 1
ATOM 4529 C C . ILE A 1 560 ? 21.236 5.573 -55.101 1.00 79.69 560 ILE A C 1
ATOM 4531 O O . ILE A 1 560 ? 20.455 5.231 -55.991 1.00 79.69 560 ILE A O 1
ATOM 4535 N N . LEU A 1 561 ? 22.386 6.195 -55.373 1.00 77.25 561 LEU A N 1
ATOM 4536 C CA . LEU A 1 561 ? 22.804 6.535 -56.732 1.00 77.25 561 LEU A CA 1
ATOM 4537 C C . LEU A 1 561 ? 23.054 5.288 -57.585 1.00 77.25 561 LEU A C 1
ATOM 4539 O O . LEU A 1 561 ? 22.656 5.267 -58.748 1.00 77.25 561 LEU A O 1
ATOM 4543 N N . SER A 1 562 ? 23.651 4.231 -57.026 1.00 74.19 562 SER A N 1
ATOM 4544 C CA . SER A 1 562 ? 23.901 2.987 -57.764 1.00 74.19 562 SER A CA 1
ATOM 4545 C C . SER A 1 562 ? 22.610 2.224 -58.073 1.00 74.19 562 SER A C 1
ATOM 4547 O O . SER A 1 562 ? 22.441 1.745 -59.195 1.00 74.19 562 SER A O 1
ATOM 4549 N N . VAL A 1 563 ? 21.657 2.180 -57.136 1.00 76.69 563 VAL A N 1
ATOM 4550 C CA . VAL A 1 563 ? 20.321 1.603 -57.359 1.00 76.69 563 VAL A CA 1
ATOM 4551 C C . VAL A 1 563 ? 19.537 2.425 -58.384 1.00 76.69 563 VAL A C 1
ATOM 4553 O O . VAL A 1 563 ? 18.937 1.854 -59.293 1.00 76.69 563 VAL A O 1
ATOM 4556 N N . SER A 1 564 ? 19.605 3.755 -58.307 1.00 74.25 564 SER A N 1
ATOM 4557 C CA . SER A 1 564 ? 18.949 4.660 -59.259 1.00 74.25 564 SER A CA 1
ATOM 4558 C C . SER A 1 564 ? 19.530 4.524 -60.668 1.00 74.25 564 SER A C 1
ATOM 4560 O O . SER A 1 564 ? 18.782 4.420 -61.636 1.00 74.25 564 SER A O 1
ATOM 4562 N N . ALA A 1 565 ? 20.857 4.441 -60.795 1.00 73.25 565 ALA A N 1
ATOM 4563 C CA . ALA A 1 565 ? 21.534 4.220 -62.071 1.00 73.25 565 ALA A CA 1
ATOM 4564 C C . ALA A 1 565 ? 21.235 2.828 -62.650 1.00 73.25 565 ALA A C 1
ATOM 4566 O O . ALA A 1 565 ? 21.004 2.693 -63.852 1.00 73.25 565 ALA A O 1
ATOM 4567 N N . ARG A 1 566 ? 21.176 1.792 -61.802 1.00 73.38 566 ARG A N 1
ATOM 4568 C CA . ARG A 1 566 ? 20.783 0.436 -62.206 1.00 73.38 566 ARG A CA 1
ATOM 4569 C C . ARG A 1 566 ? 19.334 0.395 -62.691 1.00 73.38 566 ARG A C 1
ATOM 4571 O O . ARG A 1 566 ? 19.076 -0.220 -63.719 1.00 73.38 566 ARG A O 1
ATOM 4578 N N . ASN A 1 567 ? 18.414 1.071 -62.004 1.00 63.91 567 ASN A N 1
ATOM 4579 C CA . ASN A 1 567 ? 17.023 1.200 -62.439 1.00 63.91 567 ASN A CA 1
ATOM 4580 C C . ASN A 1 567 ? 16.916 1.990 -63.750 1.00 63.91 567 ASN A C 1
ATOM 4582 O O . ASN A 1 567 ? 16.206 1.567 -64.652 1.00 63.91 567 ASN A O 1
ATOM 4586 N N . TYR A 1 568 ? 17.683 3.069 -63.916 1.00 66.12 568 TYR A N 1
ATOM 4587 C CA . TYR A 1 568 ? 17.730 3.834 -65.166 1.00 66.12 568 TYR A CA 1
ATOM 4588 C C . TYR A 1 568 ? 18.237 2.995 -66.354 1.00 66.12 568 TYR A C 1
ATOM 4590 O O . TYR A 1 568 ? 17.685 3.068 -67.449 1.00 66.12 568 TYR A O 1
ATOM 4598 N N . LEU A 1 569 ? 19.252 2.151 -66.133 1.00 65.12 569 LEU A N 1
ATOM 4599 C CA . LEU A 1 569 ? 19.801 1.247 -67.151 1.00 65.12 569 LEU A CA 1
ATOM 4600 C C . LEU A 1 569 ? 18.887 0.045 -67.450 1.00 65.12 569 LEU A C 1
ATOM 4602 O O . LEU A 1 569 ? 18.786 -0.361 -68.605 1.00 65.12 569 LEU A O 1
ATOM 4606 N N . LEU A 1 570 ? 18.202 -0.510 -66.442 1.00 57.28 570 LEU A N 1
ATOM 4607 C CA . LEU A 1 570 ? 17.218 -1.593 -66.610 1.00 57.28 570 LEU A CA 1
ATOM 4608 C C . LEU A 1 570 ? 15.949 -1.132 -67.343 1.00 57.28 570 LEU A C 1
ATOM 4610 O O . LEU A 1 570 ? 15.283 -1.945 -67.977 1.00 57.28 570 LEU A O 1
ATOM 4614 N N . VAL A 1 571 ? 15.630 0.162 -67.277 1.00 56.06 571 VAL A N 1
ATOM 4615 C CA . VAL A 1 571 ? 14.435 0.780 -67.877 1.00 56.06 571 VAL A CA 1
ATOM 4616 C C . VAL A 1 571 ? 14.741 1.397 -69.253 1.00 56.06 571 VAL A C 1
ATOM 4618 O O . VAL A 1 571 ? 13.935 2.139 -69.819 1.00 56.06 571 VAL A O 1
ATOM 4621 N N . GLY A 1 572 ? 15.881 1.042 -69.858 1.00 55.22 572 GLY A N 1
ATOM 4622 C CA . GLY A 1 572 ? 16.104 1.275 -71.280 1.00 55.22 572 GLY A CA 1
ATOM 4623 C C . GLY A 1 572 ? 14.920 0.720 -72.077 1.00 55.22 572 GLY A C 1
ATOM 4624 O O . GLY A 1 572 ? 14.714 -0.488 -72.098 1.00 55.22 572 GLY A O 1
ATOM 4625 N N . TYR A 1 573 ? 14.157 1.613 -72.718 1.00 54.94 573 TYR A N 1
ATOM 4626 C CA . TYR A 1 573 ? 12.964 1.350 -73.542 1.00 54.94 573 TYR A CA 1
ATOM 4627 C C . TYR A 1 573 ? 11.592 1.258 -72.852 1.00 54.94 573 TYR A C 1
ATOM 4629 O O . TYR A 1 573 ? 10.759 0.443 -73.247 1.00 54.94 573 TYR A O 1
ATOM 4637 N N . SER A 1 574 ? 11.253 2.159 -71.928 1.00 57.34 574 SER A N 1
ATOM 4638 C CA . SER A 1 574 ? 9.825 2.427 -71.673 1.00 57.34 574 SER A CA 1
ATOM 4639 C C . SER A 1 574 ? 9.492 3.906 -71.466 1.00 57.34 574 SER A C 1
ATOM 4641 O O . SER A 1 574 ? 10.315 4.709 -71.041 1.00 57.34 574 SER A O 1
ATOM 4643 N N . SER A 1 575 ? 8.277 4.255 -71.903 1.00 62.62 575 SER A N 1
ATOM 4644 C CA . SER A 1 575 ? 7.711 5.603 -72.027 1.00 62.62 575 SER A CA 1
ATOM 4645 C C . SER A 1 575 ? 7.998 6.512 -70.813 1.00 62.62 575 SER A C 1
ATOM 4647 O O . SER A 1 575 ? 7.781 6.076 -69.680 1.00 62.62 575 SER A O 1
ATOM 4649 N N . PRO A 1 576 ? 8.372 7.795 -71.019 1.00 63.03 576 PRO A N 1
ATOM 4650 C CA . PRO A 1 576 ? 8.643 8.756 -69.941 1.00 63.03 576 PRO A CA 1
ATOM 4651 C C . PRO A 1 576 ? 7.519 8.878 -68.898 1.00 63.03 576 PRO A C 1
ATOM 4653 O O . PRO A 1 576 ? 7.782 9.148 -67.730 1.00 63.03 576 PRO A O 1
ATOM 4656 N N . LEU A 1 577 ? 6.265 8.637 -69.295 1.00 58.69 577 LEU A N 1
ATOM 4657 C CA . LEU A 1 577 ? 5.099 8.697 -68.405 1.00 58.69 577 LEU A CA 1
ATOM 4658 C C . LEU A 1 577 ? 5.027 7.513 -67.431 1.00 58.69 577 LEU A C 1
ATOM 4660 O O . LEU A 1 577 ? 4.610 7.690 -66.288 1.00 58.69 577 LEU A O 1
ATOM 4664 N N . ALA A 1 578 ? 5.471 6.324 -67.848 1.00 57.81 578 ALA A N 1
ATOM 4665 C CA . ALA A 1 578 ? 5.515 5.151 -66.975 1.00 57.81 578 ALA A CA 1
ATOM 4666 C C . ALA A 1 578 ? 6.597 5.308 -65.893 1.00 57.81 578 ALA A C 1
ATOM 4668 O O . ALA A 1 578 ? 6.396 4.903 -64.752 1.00 57.81 578 ALA A O 1
ATOM 4669 N N . ILE A 1 579 ? 7.707 5.971 -66.231 1.00 58.81 579 ILE A N 1
ATOM 4670 C CA . ILE A 1 579 ? 8.815 6.258 -65.311 1.00 58.81 579 ILE A CA 1
ATOM 4671 C C . ILE A 1 579 ? 8.387 7.253 -64.229 1.00 58.81 579 ILE A C 1
ATOM 4673 O O . ILE A 1 579 ? 8.690 7.044 -63.059 1.00 58.81 579 ILE A O 1
ATOM 4677 N N . ILE A 1 580 ? 7.643 8.303 -64.592 1.00 63.91 580 ILE A N 1
ATOM 4678 C CA . ILE A 1 580 ? 7.130 9.277 -63.618 1.00 63.91 580 ILE A CA 1
ATOM 4679 C C . ILE A 1 580 ? 6.096 8.619 -62.696 1.00 63.91 580 ILE A C 1
ATOM 4681 O O . ILE A 1 580 ? 6.140 8.835 -61.491 1.00 63.91 580 ILE A O 1
ATOM 4685 N N . ALA A 1 581 ? 5.212 7.768 -63.225 1.00 64.81 581 ALA A N 1
ATOM 4686 C CA . ALA A 1 581 ? 4.210 7.075 -62.416 1.00 64.81 581 ALA A CA 1
ATOM 4687 C C . ALA A 1 581 ? 4.834 6.056 -61.445 1.00 64.81 581 ALA A C 1
ATOM 4689 O O . ALA A 1 581 ? 4.512 6.062 -60.261 1.00 64.81 581 ALA A O 1
ATOM 4690 N N . VAL A 1 582 ? 5.766 5.217 -61.913 1.00 66.62 582 VAL A N 1
ATOM 4691 C CA . VAL A 1 582 ? 6.466 4.238 -61.060 1.00 66.62 582 VAL A CA 1
ATOM 4692 C C . VAL A 1 582 ? 7.413 4.937 -60.085 1.00 66.62 582 VAL A C 1
ATOM 4694 O O . VAL A 1 582 ? 7.497 4.528 -58.933 1.00 66.62 582 VAL A O 1
ATOM 4697 N N . GLY A 1 583 ? 8.070 6.020 -60.505 1.00 63.31 583 GLY A N 1
ATOM 4698 C CA . GLY A 1 583 ? 8.905 6.855 -59.645 1.00 63.31 583 GLY A CA 1
ATOM 4699 C C . GLY A 1 583 ? 8.106 7.543 -58.543 1.00 63.31 583 GLY A C 1
ATOM 4700 O O . GLY A 1 583 ? 8.539 7.519 -57.401 1.00 63.31 583 GLY A O 1
ATOM 4701 N N . LEU A 1 584 ? 6.917 8.077 -58.844 1.00 64.62 584 LEU A N 1
ATOM 4702 C CA . LEU A 1 584 ? 6.023 8.659 -57.839 1.00 64.62 584 LEU A CA 1
ATOM 4703 C C . LEU A 1 584 ? 5.461 7.596 -56.893 1.00 64.62 584 LEU A C 1
ATOM 4705 O O . LEU A 1 584 ? 5.423 7.842 -55.699 1.00 64.62 584 LEU A O 1
ATOM 4709 N N . ILE A 1 585 ? 5.083 6.412 -57.384 1.00 65.38 585 ILE A N 1
ATOM 4710 C CA . ILE A 1 585 ? 4.597 5.315 -56.529 1.00 65.38 585 ILE A CA 1
ATOM 4711 C C . ILE A 1 585 ? 5.721 4.770 -55.641 1.00 65.38 585 ILE A C 1
ATOM 4713 O O . ILE A 1 585 ? 5.503 4.532 -54.457 1.00 65.38 585 ILE A O 1
ATOM 4717 N N . TRP A 1 586 ? 6.931 4.602 -56.178 1.00 60.03 586 TRP A N 1
ATOM 4718 C CA . TRP A 1 586 ? 8.084 4.143 -55.407 1.00 60.03 586 TRP A CA 1
ATOM 4719 C C . TRP A 1 586 ? 8.560 5.211 -54.426 1.00 60.03 586 TRP A C 1
ATOM 4721 O O . TRP A 1 586 ? 8.854 4.867 -53.291 1.00 60.03 586 TRP A O 1
ATOM 4731 N N . PHE A 1 587 ? 8.559 6.493 -54.804 1.00 59.03 587 PHE A N 1
ATOM 4732 C CA . PHE A 1 587 ? 8.821 7.621 -53.904 1.00 59.03 587 PHE A CA 1
ATOM 4733 C C . PHE A 1 587 ? 7.776 7.684 -52.788 1.00 59.03 587 PHE A C 1
ATOM 4735 O O . PHE A 1 587 ? 8.151 7.768 -51.632 1.00 59.03 587 PHE A O 1
ATOM 4742 N N . TYR A 1 588 ? 6.486 7.519 -53.094 1.00 59.72 588 TYR A N 1
ATOM 4743 C CA . TYR A 1 588 ? 5.423 7.505 -52.086 1.00 59.72 588 TYR A CA 1
ATOM 4744 C C . TYR A 1 588 ? 5.524 6.295 -51.143 1.00 59.72 588 TYR A C 1
ATOM 4746 O O . TYR A 1 588 ? 5.315 6.433 -49.945 1.00 59.72 588 TYR A O 1
ATOM 4754 N N . MET A 1 589 ? 5.892 5.115 -51.654 1.00 53.19 589 MET A N 1
ATOM 4755 C CA . MET A 1 589 ? 6.070 3.899 -50.846 1.00 53.19 589 MET A CA 1
ATOM 4756 C C . MET A 1 589 ? 7.369 3.916 -50.023 1.00 53.19 589 MET A C 1
ATOM 4758 O O . MET A 1 589 ? 7.380 3.455 -48.887 1.00 53.19 589 MET A O 1
ATOM 4762 N N . THR A 1 590 ? 8.463 4.461 -50.562 1.00 54.91 590 THR A N 1
ATOM 4763 C CA . THR A 1 590 ? 9.746 4.566 -49.846 1.00 54.91 590 THR A CA 1
ATOM 4764 C C . THR A 1 590 ? 9.768 5.728 -48.868 1.00 54.91 590 THR A C 1
ATOM 4766 O O . THR A 1 590 ? 10.270 5.548 -47.766 1.00 54.91 590 THR A O 1
ATOM 4769 N N . GLU A 1 591 ? 9.171 6.877 -49.193 1.00 51.06 591 GLU A N 1
ATOM 4770 C CA . GLU A 1 591 ? 8.959 7.936 -48.208 1.00 51.06 591 GLU A CA 1
ATOM 4771 C C . GLU A 1 591 ? 7.965 7.502 -47.133 1.00 51.06 591 GLU A C 1
ATOM 4773 O O . GLU A 1 591 ? 8.231 7.784 -45.978 1.00 51.06 591 GLU A O 1
ATOM 4778 N N . ALA A 1 592 ? 6.890 6.762 -47.428 1.00 51.78 592 ALA A N 1
ATOM 4779 C CA . ALA A 1 592 ? 5.986 6.292 -46.371 1.00 51.78 592 ALA A CA 1
ATOM 4780 C C . ALA A 1 592 ? 6.681 5.351 -45.368 1.00 51.78 592 ALA A C 1
ATOM 4782 O O . ALA A 1 592 ? 6.471 5.489 -44.166 1.00 51.78 592 ALA A O 1
ATOM 4783 N N . GLN A 1 593 ? 7.549 4.447 -45.838 1.00 48.41 593 GLN A N 1
ATOM 4784 C CA . GLN A 1 593 ? 8.296 3.526 -44.972 1.00 48.41 593 GLN A CA 1
ATOM 4785 C C . GLN A 1 593 ? 9.430 4.239 -44.211 1.00 48.41 593 GLN A C 1
ATOM 4787 O O . GLN A 1 593 ? 9.597 4.045 -43.011 1.00 48.41 593 GLN A O 1
ATOM 4792 N N . VAL A 1 594 ? 10.182 5.114 -44.890 1.00 49.84 594 VAL A N 1
ATOM 4793 C CA . VAL A 1 594 ? 11.282 5.881 -44.282 1.00 49.84 594 VAL A CA 1
ATOM 4794 C C . VAL A 1 594 ? 10.746 6.931 -43.314 1.00 49.84 594 VAL A C 1
ATOM 4796 O O . VAL A 1 594 ? 11.331 7.119 -42.255 1.00 49.84 594 VAL A O 1
ATOM 4799 N N . TRP A 1 595 ? 9.620 7.582 -43.616 1.00 46.91 595 TRP A N 1
ATOM 4800 C CA . TRP A 1 595 ? 8.955 8.473 -42.671 1.00 46.91 595 TRP A CA 1
ATOM 4801 C C . TRP A 1 595 ? 8.272 7.712 -41.544 1.00 46.91 595 TRP A C 1
ATOM 4803 O O . TRP A 1 595 ? 8.234 8.276 -40.464 1.00 46.91 595 TRP A O 1
ATOM 4813 N N . GLN A 1 596 ? 7.805 6.468 -41.711 1.00 47.78 596 GLN A N 1
ATOM 4814 C CA . GLN A 1 596 ? 7.373 5.649 -40.569 1.00 47.78 596 GLN A CA 1
ATOM 4815 C C . GLN A 1 596 ? 8.538 5.330 -39.629 1.00 47.78 596 GLN A C 1
ATOM 4817 O O . GLN A 1 596 ? 8.416 5.590 -38.438 1.00 47.78 596 GLN A O 1
ATOM 4822 N N . ASP A 1 597 ? 9.685 4.882 -40.142 1.00 49.94 597 ASP A N 1
ATOM 4823 C CA . ASP A 1 597 ? 10.859 4.579 -39.308 1.00 49.94 597 ASP A CA 1
ATOM 4824 C C . ASP A 1 597 ? 11.464 5.850 -38.675 1.00 49.94 597 ASP A C 1
ATOM 4826 O O . ASP A 1 597 ? 11.935 5.844 -37.535 1.00 49.94 597 ASP A O 1
ATOM 4830 N N . VAL A 1 598 ? 11.422 6.979 -39.392 1.00 48.19 598 VAL A N 1
ATOM 4831 C CA . VAL A 1 598 ? 11.863 8.290 -38.891 1.00 48.19 598 VAL A CA 1
ATOM 4832 C C . VAL A 1 598 ? 10.848 8.891 -37.913 1.00 48.19 598 VAL A C 1
ATOM 4834 O O . VAL A 1 598 ? 11.273 9.484 -36.927 1.00 48.19 598 VAL A O 1
ATOM 4837 N N . LEU A 1 599 ? 9.537 8.712 -38.111 1.00 45.91 599 LEU A N 1
ATOM 4838 C CA . LEU A 1 599 ? 8.497 9.105 -37.150 1.00 45.91 599 LEU A CA 1
ATOM 4839 C C . LEU A 1 599 ? 8.537 8.218 -35.907 1.00 45.91 599 LEU A C 1
ATOM 4841 O O . LEU A 1 599 ? 8.428 8.755 -34.817 1.00 45.91 599 LEU A O 1
ATOM 4845 N N . GLU A 1 600 ? 8.784 6.914 -36.012 1.00 50.41 600 GLU A N 1
ATOM 4846 C CA . GLU A 1 600 ? 9.006 6.049 -34.845 1.00 50.41 600 GLU A CA 1
ATOM 4847 C C . GLU A 1 600 ? 10.295 6.435 -34.099 1.00 50.41 600 GLU A C 1
ATOM 4849 O O . GLU A 1 600 ? 10.317 6.492 -32.868 1.00 50.41 600 GLU A O 1
ATOM 4854 N N . SER A 1 601 ? 11.353 6.809 -34.828 1.00 45.19 601 SER A N 1
ATOM 4855 C CA . SER A 1 601 ? 12.603 7.310 -34.243 1.00 45.19 601 SER A CA 1
ATOM 4856 C C . SER A 1 601 ? 12.500 8.727 -33.655 1.00 45.19 601 SER A C 1
ATOM 4858 O O . SER A 1 601 ? 13.287 9.056 -32.762 1.00 45.19 601 SER A O 1
ATOM 4860 N N . LEU A 1 602 ? 11.604 9.585 -34.155 1.00 38.28 602 LEU A N 1
ATOM 4861 C CA . LEU A 1 602 ? 11.410 10.963 -33.680 1.00 38.28 602 LEU A CA 1
ATOM 4862 C C . LEU A 1 602 ? 10.328 11.056 -32.596 1.00 38.28 602 LEU A C 1
ATOM 4864 O O . LEU A 1 602 ? 10.512 11.792 -31.630 1.00 38.28 602 LEU A O 1
ATOM 4868 N N . CYS A 1 603 ? 9.241 10.289 -32.694 1.00 40.94 603 CYS A N 1
ATOM 4869 C CA . CYS A 1 603 ? 8.208 10.207 -31.661 1.00 40.94 603 CYS A CA 1
ATOM 4870 C C . CYS A 1 603 ? 8.709 9.483 -30.403 1.00 40.94 603 CYS A C 1
ATOM 4872 O O . CYS A 1 603 ? 8.282 9.840 -29.313 1.00 40.94 603 CYS A O 1
ATOM 4874 N N . GLY A 1 604 ? 9.693 8.579 -30.512 1.00 39.91 604 GLY A N 1
ATOM 4875 C CA . GLY A 1 604 ? 10.403 8.018 -29.353 1.00 39.91 604 GLY A CA 1
ATOM 4876 C C . GLY A 1 604 ? 11.348 8.992 -28.625 1.00 39.91 604 GLY A C 1
ATOM 4877 O O . GLY A 1 604 ? 12.005 8.590 -27.670 1.00 39.91 604 GLY A O 1
ATOM 4878 N N . ARG A 1 605 ? 11.465 10.252 -29.080 1.00 40.47 605 ARG A N 1
ATOM 4879 C CA . ARG A 1 605 ? 12.215 11.325 -28.395 1.00 40.47 605 ARG A CA 1
ATOM 4880 C C . ARG A 1 605 ? 11.321 12.382 -27.728 1.00 40.47 605 ARG A C 1
ATOM 4882 O O . ARG A 1 605 ? 11.868 13.284 -27.100 1.00 40.47 605 ARG A O 1
ATOM 4889 N N . TYR A 1 606 ? 9.992 12.301 -27.859 1.00 36.28 606 TYR A N 1
ATOM 4890 C CA . TYR A 1 606 ? 9.054 13.277 -27.271 1.00 36.28 606 TYR A CA 1
ATOM 4891 C C . TYR A 1 606 ? 7.812 12.670 -26.587 1.00 36.28 606 TYR A C 1
ATOM 4893 O O . TYR A 1 606 ? 6.896 13.405 -26.220 1.00 36.28 606 TYR A O 1
ATOM 4901 N N . LEU A 1 607 ? 7.810 11.360 -26.354 1.00 30.78 607 LEU A N 1
ATOM 4902 C CA . LEU A 1 607 ? 7.009 10.667 -25.338 1.00 30.78 607 LEU A CA 1
ATOM 4903 C C . LEU A 1 607 ? 7.984 9.959 -24.399 1.00 30.78 607 LEU A C 1
ATOM 4905 O O . LEU A 1 607 ? 7.673 9.897 -23.191 1.00 30.78 607 LEU A O 1
#

Secondary structure (DSSP, 8-state):
---------PPP------------------HHHHHHHHHHHHHHSSEEEE-SS-BGGGGGGGSTTTT-B-SHHHHHHHHHT-HHHHHHHH-TTTT-TT--TTS--------EEEEP----GGGEEEEEEETTEEEEEEES-TTS--HHHHHTHHHHHHHHHHHHHHHTTTTSS-SSEEEEEEEEETTEEEEEEEEESSTTS--TTS-HHHHHHHHH--S--PPPEEE---STT-PPPPGGGGGGS-HHHHTTS--------S-HHHHHHHHHHHHHHHHHHHTSPSSPPHHHHHHHHHHHHHHHHHHHTT-SSS-HHHHHHHHHHHHHHHHH-HHHHHTS-HHHHHHHHHHHHHHHHHHHHHHHHHTTS--TT--EEEEE-SSEEEEEEEEEE-TT--EEEEETTEEEEE-SS-SS--TT--EEEEEEEEEE--TT----BTT--S--TTEEE-S-EEEEEES-TT----PPSSP-EEEEEE-SS---TT-EEEEEEEETTTTEEE-TTEEE-TTT--SSEEEEEES--S-EEEEEE-TTS----HHHHHHHHHHHHHHHHHHHHHHHHHTTTS-HHHHHHHHHHHHHHHHHHHHHHHHHHHHTTT-

Radius of gyration: 34.06 Å; chains: 1; bounding box: 89×61×110 Å

Organism: Euroglyphus maynei (NCBI:txid6958)